Protein 1IOM (pdb70)

Organism: Thermus thermophilus (strain ATCC 27634 / DSM 579 / HB8) (NCBI:txid300852)

Secondary structure (DSSP, 8-state):
--GGGTT---S--SSEEEETTTTEEEETTEEHHHHHHH--HHHHHHHHHHSSPPPHHHHHHHHHHHHHT-SPPHHHHHHHTTS-TTS-HHHHHHHHHHHHHHT-TTTT--SHHHHHHHHHHHHHHHHHHHHHHHHHHTT-------TTS-HHHHHHHHHHSSPPPHHHHHHHHHHHHHHS--SS-HHHHHHHHHHTTT--HHHHHHHHHHHHHSTTSS-HHHHHHHHHHHH-SHHHHHHHHHHHHHTTPPPTTBS-SS-SS--TTHHHHHHHHHHHHHHH---HHHHHHHHHHHHHHHHHTTTT--B-HHHHHHHHHHHTT--GGGHHHHHHHHHHHHHHHHHHHHHHHT-PPP-------S-SS-----GGG-

B-factor: mean 15.41, std 8.82, range [4.98, 47.77]

Solvent-accessible surface area: 17730 Å² total; per-residue (Å²): 132,52,198,82,88,79,81,66,164,70,34,145,48,143,0,28,116,60,24,10,117,105,1,74,1,59,0,50,53,42,51,0,66,76,7,0,107,140,11,34,0,9,37,0,0,8,1,1,10,80,28,104,81,16,155,202,77,38,43,108,112,10,30,33,18,0,8,157,75,5,56,12,45,82,108,0,60,100,28,2,131,211,30,90,81,101,33,82,2,0,19,9,1,91,56,0,0,54,28,16,0,146,67,26,130,78,54,55,64,32,53,103,116,13,1,41,86,20,0,6,29,0,0,0,15,0,1,10,2,3,1,2,3,15,29,38,56,82,74,105,122,34,29,103,29,71,107,110,18,51,3,0,10,1,0,2,42,2,0,47,31,98,97,16,17,103,55,34,17,61,1,0,12,0,0,0,0,1,7,0,0,28,6,77,29,52,0,0,59,44,0,0,36,30,1,10,94,94,39,20,0,6,47,0,0,27,24,0,0,51,26,0,67,28,130,241,30,15,12,55,13,44,28,1,11,117,6,4,114,120,12,30,64,22,148,44,0,75,81,32,0,116,99,39,42,90,98,96,74,76,8,69,14,24,21,49,205,34,1,109,37,92,8,4,16,9,50,21,0,30,49,23,8,93,85,7,2,116,112,88,44,93,33,92,39,6,75,1,1,50,38,0,41,95,15,0,7,125,53,11,72,109,162,25,59,81,24,10,0,23,0,12,0,0,3,2,3,33,43,6,43,6,60,41,76,4,3,9,1,0,33,0,0,0,3,0,0,0,0,1,2,2,0,6,8,8,37,94,64,28,56,159,74,44,197,107,78,103,151,149,128,44,136,142,147,100,95,191,52,82,140,174,67,164

Nearest PDB structures (foldseek):
  1iom-assembly1_A-2  TM=1.003E+00  e=7.301E-56  Thermus thermophilus HB8
  8bp7-assembly1_A  TM=9.496E-01  e=1.415E-30  Synechococcus elongatus PCC 7942 = FACHB-805
  8bp7-assembly1_C  TM=9.394E-01  e=3.622E-29  Synechococcus elongatus PCC 7942 = FACHB-805
  8bp7-assembly1_E  TM=9.182E-01  e=1.063E-27  Synechococcus elongatus PCC 7942 = FACHB-805
  8bp7-assembly1_F  TM=9.374E-01  e=3.819E-27  Synechococcus elongatus PCC 7942 = FACHB-805

InterPro domains:
  IPR002020 Citrate synthase [PF00285] (6-358)
  IPR002020 Citrate synthase [PR00143] (124-137)
  IPR002020 Citrate synthase [PR00143] (173-188)
  IPR002020 Citrate synthase [PR00143] (195-223)
  IPR002020 Citrate synthase [PR00143] (248-268)
  IPR002020 Citrate synthase [PR00143] (308-324)
  IPR002020 Citrate synthase [PR00143] (328-342)
  IPR002020 Citrate synthase [PTHR11739] (3-374)
  IPR011278 2-methylcitrate synthase/citrate synthase type I [TIGR01800] (5-376)
  IPR016142 Citrate synthase-like, large alpha subdomain [G3DSA:1.10.580.10] (20-347)
  IPR016143 Citrate synthase-like, small alpha subdomain [G3DSA:1.10.230.10] (221-322)
  IPR024176 Citrate synthase, bacterial-type [PIRSF001369] (1-376)
  IPR036969 Citrate synthase superfamily [SSF48256] (4-376)

Radius of gyration: 22.02 Å; Cα contacts (8 Å, |Δi|>4): 554; chains: 1; bounding box: 58×55×76 Å

Structure (mmCIF, N/CA/C/O backbone):
data_1IOM
#
_entry.id   1IOM
#
_cell.length_a   84.55
_cell.length_b   84.55
_cell.length_c   153.52
_cell.angle_alpha   90
_cell.angle_beta   90
_cell.angle_gamma   90
#
_symmetry.space_group_name_H-M   'P 43 21 2'
#
loop_
_entity.id
_entity.type
_entity.pdbx_description
1 polymer 'CITRATE SYNTHASE'
2 non-polymer 'SULFATE ION'
3 non-polymer 'CARBONATE ION'
4 non-polymer GLYCEROL
5 water water
#
loop_
_atom_site.group_PDB
_atom_site.id
_atom_site.type_symbol
_atom_site.label_atom_id
_atom_site.label_alt_id
_atom_site.label_comp_id
_atom_site.label_asym_id
_atom_site.label_entity_id
_atom_site.label_seq_id
_atom_site.pdbx_PDB_ins_code
_atom_site.Cartn_x
_atom_site.Cartn_y
_atom_site.Cartn_z
_atom_site.occupancy
_atom_site.B_iso_or_equiv
_atom_site.auth_seq_id
_atom_site.auth_comp_id
_atom_site.auth_asym_id
_atom_site.auth_atom_id
_atom_site.pdbx_PDB_model_num
ATOM 1 N N . VAL A 1 3 ? -42.307 -39.738 -7.786 1.00 21.03 3 VAL A N 1
ATOM 2 C CA . VAL A 1 3 ? -41.437 -38.536 -7.619 1.00 19.81 3 VAL A CA 1
ATOM 3 C C . VAL A 1 3 ? -42.027 -37.551 -6.616 1.00 20.11 3 VAL A C 1
ATOM 4 O O . VAL A 1 3 ? -43.142 -37.055 -6.791 1.00 20.78 3 VAL A O 1
ATOM 8 N N . ALA A 1 4 ? -41.264 -37.272 -5.565 1.00 18.02 4 ALA A N 1
ATOM 9 C CA . ALA A 1 4 ? -41.690 -36.350 -4.523 1.00 16.52 4 ALA A CA 1
ATOM 10 C C . ALA A 1 4 ? -41.207 -34.942 -4.854 1.00 16.33 4 ALA A C 1
ATOM 11 O O . ALA A 1 4 ? -40.176 -34.496 -4.350 1.00 15.06 4 ALA A O 1
ATOM 13 N N . ARG A 1 5 ? -41.958 -34.254 -5.709 1.00 16.41 5 ARG A N 1
ATOM 14 C CA . ARG A 1 5 ? -41.622 -32.896 -6.128 1.00 17.84 5 ARG A CA 1
ATOM 15 C C . ARG A 1 5 ? -41.352 -31.974 -4.945 1.00 17.41 5 ARG A C 1
ATOM 16 O O . ARG A 1 5 ? -42.139 -31.91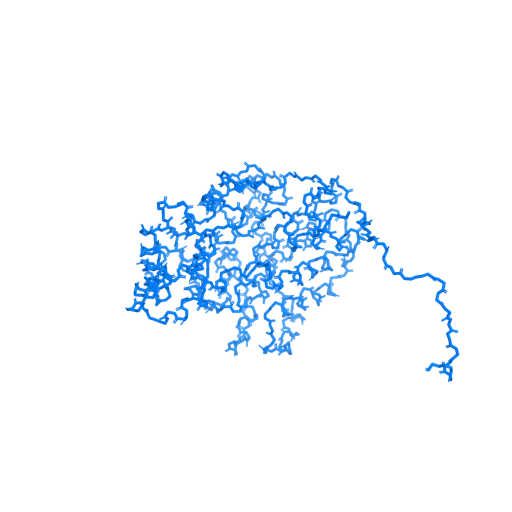8 -3.999 1.00 17.47 5 ARG A O 1
ATOM 24 N N . GLY A 1 6 ? -40.236 -31.252 -5.011 1.00 17.06 6 GLY A N 1
ATOM 25 C CA . GLY A 1 6 ? -39.868 -30.329 -3.951 1.00 16.03 6 GLY A CA 1
ATOM 26 C C . GLY A 1 6 ? -39.672 -31.000 -2.605 1.00 14.96 6 GLY A C 1
ATOM 27 O O . GLY A 1 6 ? -39.606 -30.326 -1.576 1.00 16.35 6 GLY A O 1
ATOM 28 N N . LEU A 1 7 ? -39.563 -32.326 -2.616 1.00 14.15 7 LEU A N 1
ATOM 29 C CA . LEU A 1 7 ? -39.400 -33.104 -1.392 1.00 13.72 7 LEU A CA 1
ATOM 30 C C . LEU A 1 7 ? -40.560 -32.831 -0.440 1.00 14.33 7 LEU A C 1
ATOM 31 O O . LEU A 1 7 ? -40.446 -33.034 0.766 1.00 13.93 7 LEU A O 1
ATOM 36 N N . GLU A 1 8 ? -41.677 -32.374 -0.994 1.00 14.52 8 GLU A N 1
ATOM 37 C CA . GLU A 1 8 ? -42.857 -32.070 -0.195 1.00 15.45 8 GLU A CA 1
ATOM 38 C C . GLU A 1 8 ? -43.365 -33.315 0.525 1.00 15.47 8 GLU A C 1
ATOM 39 O O . GLU A 1 8 ? -43.555 -34.365 -0.090 1.00 16.68 8 GLU A O 1
ATOM 41 N N . GLY A 1 9 ? -43.572 -33.189 1.833 1.00 15.31 9 GLY A N 1
ATOM 42 C CA . GLY A 1 9 ? -44.065 -34.306 2.620 1.00 15.63 9 GLY A CA 1
ATOM 43 C C . GLY A 1 9 ? -43.019 -35.339 2.990 1.00 15.34 9 GLY A C 1
ATOM 44 O O . GLY A 1 9 ? -43.304 -36.279 3.732 1.00 17.00 9 GLY A O 1
ATOM 45 N N . VAL A 1 10 ? -41.804 -35.175 2.479 1.00 14.06 10 VAL A N 1
ATOM 46 C CA . VAL A 1 10 ? -40.736 -36.118 2.775 1.00 13.25 10 VAL A CA 1
ATOM 47 C C . VAL A 1 10 ? -40.055 -35.790 4.099 1.00 13.20 10 VAL A C 1
ATOM 48 O O . VAL A 1 10 ? -39.666 -34.648 4.337 1.00 13.95 10 VAL A O 1
ATOM 52 N N . LEU A 1 11 ? -39.934 -36.793 4.964 1.00 12.45 11 LEU A N 1
ATOM 53 C CA . LEU A 1 11 ? -39.261 -36.629 6.246 1.00 12.65 11 LEU A CA 1
ATOM 54 C C . LEU A 1 11 ? -37.968 -37.417 6.075 1.00 13.40 11 LEU A C 1
ATOM 55 O O . LEU A 1 11 ? -38.003 -38.613 5.787 1.00 15.75 11 LEU A O 1
ATOM 60 N N . PHE A 1 12 ? -36.828 -36.752 6.237 1.00 12.00 12 PHE A N 1
ATOM 61 C CA . PHE A 1 12 ? -35.548 -37.423 6.036 1.00 11.51 12 PHE A CA 1
ATOM 62 C C . PHE A 1 12 ? -34.726 -37.669 7.294 1.00 11.06 12 PHE A C 1
ATOM 63 O O . PHE A 1 12 ? -33.737 -38.402 7.257 1.00 11.70 12 PHE A O 1
ATOM 71 N N . THR A 1 13 ? -35.130 -37.067 8.406 1.00 9.75 13 THR A N 1
ATOM 72 C CA . THR A 1 13 ? -34.394 -37.244 9.648 1.00 10.03 13 THR A CA 1
ATOM 73 C C . THR A 1 13 ? -35.312 -36.960 10.835 1.00 10.57 13 THR A C 1
ATOM 74 O O . THR A 1 13 ? -36.493 -36.659 10.647 1.00 10.63 13 THR A O 1
ATOM 78 N N . GLU A 1 14 ? -34.779 -37.079 12.048 1.00 10.35 14 GLU A N 1
ATOM 79 C CA . GLU A 1 14 ? -35.555 -36.809 13.259 1.00 11.36 14 GLU A CA 1
ATOM 80 C C . GLU A 1 14 ? -34.941 -35.610 13.969 1.00 10.70 14 GLU A C 1
ATOM 81 O O . GLU A 1 14 ? -33.732 -35.395 13.898 1.00 11.52 14 GLU A O 1
ATOM 87 N N . SER A 1 15 ? -35.767 -34.833 14.662 1.00 9.10 15 SER A N 1
ATOM 88 C CA . SER A 1 15 ? -35.268 -33.657 15.364 1.00 9.51 15 SER A CA 1
ATOM 89 C C . SER A 1 15 ? -36.043 -33.368 16.646 1.00 10.39 15 SER A C 1
ATOM 90 O O . SER A 1 15 ? -37.221 -33.714 16.761 1.00 10.77 15 SER A O 1
ATOM 93 N N . ARG A 1 16 ? -35.368 -32.737 17.606 1.00 9.45 16 ARG A N 1
ATOM 94 C CA . ARG A 1 16 ? -35.980 -32.367 18.882 1.00 9.39 16 ARG A CA 1
ATOM 95 C C . ARG A 1 16 ? -35.984 -30.850 19.010 1.00 9.44 16 ARG A C 1
ATOM 96 O O . ARG A 1 16 ? -36.544 -30.300 19.955 1.00 9.51 16 ARG A O 1
ATOM 104 N N . MET A 1 17 ? -35.357 -30.175 18.054 1.00 9.31 17 MET A N 1
ATOM 105 C CA . MET A 1 17 ? -35.224 -28.726 18.113 1.00 9.09 17 MET A CA 1
ATOM 106 C C . MET A 1 17 ? -36.448 -27.846 17.983 1.00 8.90 17 ME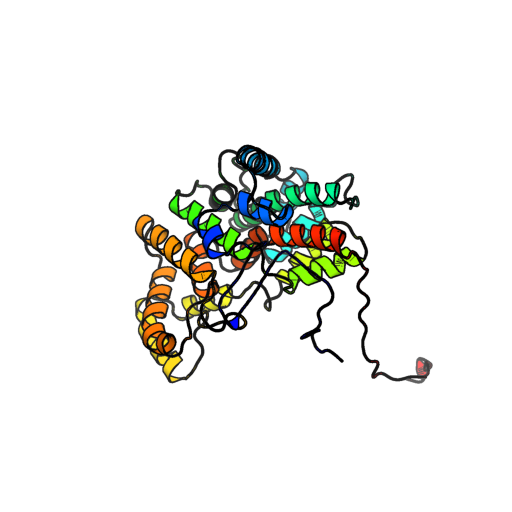T A C 1
ATOM 107 O O . MET A 1 17 ? -36.747 -27.050 18.873 1.00 9.95 17 MET A O 1
ATOM 112 N N . CYS A 1 18 ? -37.158 -27.983 16.875 1.00 8.80 18 CYS A N 1
ATOM 113 C CA . CYS A 1 18 ? -38.281 -27.101 16.629 1.00 8.69 18 CYS A CA 1
ATOM 114 C C . CYS A 1 18 ? -39.605 -27.765 16.304 1.00 9.73 18 CYS A C 1
ATOM 115 O O . CYS A 1 18 ? -39.713 -28.536 15.352 1.00 11.49 18 CYS A O 1
ATOM 118 N N . TYR A 1 19 ? -40.612 -27.455 17.110 1.00 9.64 19 TYR A N 1
ATOM 119 C CA . TYR A 1 19 ? -41.946 -27.987 16.885 1.00 9.83 19 TYR A CA 1
ATOM 120 C C . TYR A 1 19 ? -42.780 -26.860 16.295 1.00 9.56 19 TYR A C 1
ATOM 121 O O . TYR A 1 19 ? -42.889 -25.781 16.885 1.00 9.28 19 TYR A O 1
ATOM 130 N N . ILE A 1 20 ? -43.353 -27.111 15.125 1.00 9.76 20 ILE A N 1
ATOM 131 C CA . ILE A 1 20 ? -44.180 -26.121 14.457 1.00 11.29 20 ILE A CA 1
ATOM 132 C C . ILE A 1 20 ? -45.567 -26.683 14.166 1.00 12.05 20 ILE A C 1
ATOM 133 O O . ILE A 1 20 ? -45.699 -27.725 13.525 1.00 14.12 20 ILE A O 1
ATOM 138 N N . ASP A 1 21 ? -46.595 -25.997 14.658 1.00 12.68 21 ASP A N 1
ATOM 139 C CA . ASP A 1 21 ? -47.979 -26.384 14.394 1.00 13.54 21 ASP A CA 1
ATOM 140 C C . ASP A 1 21 ? -48.603 -25.135 13.784 1.00 13.28 21 ASP A C 1
ATOM 141 O O . ASP A 1 21 ? -49.172 -24.304 14.493 1.00 13.23 21 ASP A O 1
ATOM 146 N N . GLY A 1 22 ? -48.467 -24.996 12.469 1.00 12.78 22 GLY A N 1
ATOM 147 C CA . GLY A 1 22 ? -49.004 -23.834 11.788 1.00 13.99 22 GLY A CA 1
ATOM 148 C C . GLY A 1 22 ? -50.501 -23.664 11.938 1.00 13.90 22 GLY A C 1
ATOM 149 O O . GLY A 1 22 ? -50.990 -22.545 12.087 1.00 14.10 22 GLY A O 1
ATOM 150 N N . GLN A 1 23 ? -51.230 -24.773 11.900 1.00 15.77 23 GLN A N 1
ATOM 151 C CA . GLN A 1 23 ? -52.683 -24.732 12.024 1.00 17.10 23 GLN A CA 1
ATOM 152 C C . GLN A 1 23 ? -53.131 -24.139 13.355 1.00 17.43 23 GLN A C 1
ATOM 153 O O . GLN A 1 23 ? -54.106 -23.391 13.408 1.00 18.90 23 GLN A O 1
ATOM 159 N N . GLN A 1 24 ? -52.417 -24.470 14.428 1.00 16.24 24 GLN A N 1
ATOM 160 C CA . GLN A 1 24 ? -52.777 -23.980 15.754 1.00 15.85 24 GLN A CA 1
ATOM 161 C C . GLN A 1 24 ? -51.939 -22.812 16.270 1.00 15.33 24 GLN A C 1
ATOM 162 O O . GLN A 1 24 ? -52.153 -22.334 17.383 1.00 16.66 24 GLN A O 1
ATOM 168 N N . GLY A 1 25 ? -50.987 -22.353 15.464 1.00 13.81 25 GLY A N 1
ATOM 169 C CA . GLY A 1 25 ? -50.159 -21.230 15.871 1.00 13.70 25 GLY A CA 1
ATOM 170 C C . GLY A 1 25 ? -49.179 -21.507 16.995 1.00 11.83 25 GLY A C 1
ATOM 171 O O . GLY A 1 25 ? -49.021 -20.690 17.905 1.00 12.15 25 GLY A O 1
ATOM 172 N N . LYS A 1 26 ? -48.516 -22.657 16.936 1.00 11.73 26 LYS A N 1
ATOM 173 C CA . LYS A 1 26 ? -47.543 -23.016 17.958 1.00 12.01 26 LYS A CA 1
ATOM 174 C C . LYS A 1 26 ? -46.142 -23.146 17.371 1.00 10.31 26 LYS A C 1
ATOM 175 O O . LYS A 1 26 ? -45.955 -23.701 16.285 1.00 11.35 26 LYS A O 1
ATOM 181 N N . LEU A 1 27 ? -45.166 -22.618 18.101 1.00 10.26 27 LEU A N 1
ATOM 182 C CA . LEU A 1 27 ? -43.760 -22.680 17.711 1.00 9.41 27 LEU A CA 1
ATOM 183 C C . LEU A 1 27 ? -42.949 -22.839 18.991 1.00 9.05 27 LEU A C 1
ATOM 184 O O . LEU A 1 27 ? -42.989 -21.972 19.866 1.00 10.37 27 LEU A O 1
ATOM 189 N N A TYR A 1 28 ? -42.228 -23.951 19.108 0.60 8.36 28 TYR A N 1
ATOM 190 N N B TYR A 1 28 ? -42.223 -23.949 19.096 0.40 8.45 28 TYR A N 1
ATOM 191 C CA A TYR A 1 28 ? -41.407 -24.193 20.291 0.60 7.79 28 TYR A CA 1
ATOM 192 C CA B TYR A 1 28 ? -41.411 -24.237 20.274 0.40 7.86 28 TYR A CA 1
ATOM 193 C C A TYR A 1 28 ? -39.940 -24.360 19.919 0.60 7.57 28 TYR A C 1
ATOM 194 C C B TYR A 1 28 ? -39.932 -24.392 19.923 0.40 7.70 28 TYR A C 1
ATOM 195 O O A TYR A 1 28 ? -39.616 -24.817 18.822 0.60 8.38 28 TYR A O 1
ATOM 196 O O B TYR A 1 28 ? -39.592 -24.867 18.840 0.40 8.18 28 TYR A O 1
ATOM 213 N N . TYR A 1 29 ? -39.065 -23.997 20.852 1.00 7.96 29 TYR A N 1
ATOM 214 C CA . TYR A 1 29 ? -37.618 -24.153 20.686 1.00 7.71 29 TYR A CA 1
ATOM 215 C C . TYR A 1 29 ? -37.340 -25.128 21.831 1.00 8.43 29 TYR A C 1
ATOM 216 O O . TYR A 1 29 ? -37.475 -24.766 23.001 1.00 8.01 29 TYR A O 1
ATOM 225 N N . TYR A 1 30 ? -36.965 -26.357 21.494 1.00 7.73 30 TYR A N 1
ATOM 226 C CA . TYR A 1 30 ? -36.720 -27.402 22.486 1.00 8.68 30 TYR A CA 1
ATOM 227 C C . TYR A 1 30 ? -37.859 -27.511 23.502 1.00 9.30 30 TYR A C 1
ATOM 228 O O . TYR A 1 30 ? -37.643 -27.641 24.710 1.00 9.09 30 TYR A O 1
ATOM 237 N N . GLY A 1 31 ? -39.081 -27.459 22.979 1.00 8.34 31 GLY A N 1
ATOM 238 C CA . GLY A 1 31 ? -40.267 -27.594 23.808 1.00 8.61 31 GLY A CA 1
ATOM 239 C C . GLY A 1 31 ? -40.818 -26.345 24.467 1.00 8.64 31 GLY A C 1
ATOM 240 O O . GLY A 1 31 ? -41.936 -26.368 24.985 1.00 9.60 31 GLY A O 1
ATOM 241 N N . ILE A 1 32 ? -40.057 -25.257 24.448 1.00 7.93 32 ILE A N 1
ATOM 242 C CA . ILE A 1 32 ? -40.500 -24.016 25.079 1.00 8.07 32 ILE A CA 1
ATOM 243 C C . ILE A 1 32 ? -41.172 -23.079 24.076 1.00 8.43 32 ILE A C 1
ATOM 244 O O . ILE A 1 32 ? -40.629 -22.811 23.006 1.00 8.46 32 ILE A O 1
ATOM 249 N N . PRO A 1 33 ? -42.371 -22.570 24.408 1.00 8.90 33 PRO A N 1
ATOM 250 C CA . PRO A 1 33 ? -43.084 -21.664 23.499 1.00 9.07 33 PRO A CA 1
ATOM 251 C C . PRO A 1 33 ? -42.284 -20.416 23.149 1.00 8.13 33 PRO A C 1
ATOM 252 O O . PRO A 1 33 ? -41.701 -19.772 24.019 1.00 7.88 33 PRO A O 1
ATOM 256 N N . ILE A 1 34 ? -42.281 -20.069 21.868 1.00 8.97 34 ILE A N 1
ATOM 257 C CA . ILE A 1 34 ? -41.541 -18.904 21.412 1.00 8.89 34 ILE A CA 1
ATOM 258 C C . ILE A 1 34 ? -41.988 -17.603 22.085 1.00 8.70 34 ILE A C 1
ATOM 259 O O . ILE A 1 34 ? -41.171 -16.719 22.325 1.00 8.23 34 ILE A O 1
ATOM 264 N N . GLN A 1 35 ? -43.274 -17.487 22.412 1.00 9.15 35 GLN A N 1
ATOM 265 C CA . GLN A 1 35 ? -43.760 -16.262 23.046 1.00 9.15 35 GLN A CA 1
ATOM 266 C C . GLN A 1 35 ? -43.078 -16.028 24.386 1.00 8.92 35 GLN A C 1
ATOM 267 O O . GLN A 1 35 ? -42.773 -14.891 24.748 1.00 10.46 35 GLN A O 1
ATOM 273 N N . GLU A 1 36 ? -42.837 -17.113 25.117 1.00 9.95 36 GLU A N 1
ATOM 274 C CA . GLU A 1 36 ? -42.181 -17.036 26.418 1.00 10.07 36 GLU A CA 1
ATOM 275 C C . GLU A 1 36 ? -40.737 -16.583 26.264 1.00 9.79 36 GLU A C 1
ATOM 276 O O . GLU A 1 36 ? -40.265 -15.716 26.996 1.00 9.42 36 GLU A O 1
ATOM 282 N N . LEU A 1 37 ? -40.040 -17.177 25.301 1.00 9.52 37 LEU A N 1
ATOM 283 C CA . LEU A 1 37 ? -38.647 -16.827 25.052 1.00 8.64 37 LEU A CA 1
ATOM 284 C C . LEU A 1 37 ? -38.492 -15.387 24.569 1.00 8.91 37 LEU A C 1
ATOM 285 O O . LEU A 1 37 ? -37.638 -14.651 25.061 1.00 9.19 37 LEU A O 1
ATOM 290 N N . ALA A 1 38 ? -39.318 -14.982 23.610 1.00 8.99 38 ALA A N 1
ATOM 291 C CA . ALA A 1 38 ? -39.229 -13.630 23.076 1.00 9.56 38 ALA A CA 1
ATOM 292 C C . ALA A 1 38 ? -39.456 -12.587 24.162 1.00 9.88 38 ALA A C 1
ATOM 293 O O . ALA A 1 38 ? -38.794 -11.551 24.180 1.00 10.46 38 ALA A O 1
ATOM 295 N N . GLU A 1 39 ? -40.374 -12.869 25.079 1.00 10.54 39 GLU A N 1
ATOM 296 C CA . GLU A 1 39 ? -40.691 -11.925 26.140 1.00 12.79 39 GLU A CA 1
ATOM 297 C C . GLU A 1 39 ? -39.721 -11.948 27.321 1.00 12.36 39 GLU A C 1
ATOM 298 O O . GLU A 1 39 ? -39.310 -10.889 27.808 1.00 13.10 39 GLU A O 1
ATOM 304 N N . LYS A 1 40 ? -39.345 -13.145 27.768 1.00 11.56 40 LYS A N 1
ATOM 305 C CA . LYS A 1 40 ? -38.495 -13.287 28.950 1.00 11.90 40 LYS A CA 1
ATOM 306 C C . LYS A 1 40 ? -37.022 -13.641 28.768 1.00 11.18 40 LYS A C 1
ATOM 307 O O . LYS A 1 40 ? -36.226 -13.450 29.692 1.00 12.24 40 LYS A O 1
ATOM 313 N N . SER A 1 41 ? -36.654 -14.156 27.600 1.00 9.52 41 SER A N 1
ATOM 314 C CA . SER A 1 41 ? -35.272 -14.571 27.370 1.00 9.93 41 SER A CA 1
ATOM 315 C C . SER A 1 41 ? -34.404 -13.479 26.754 1.00 9.35 41 SER A C 1
ATOM 316 O O . SER A 1 41 ? -34.767 -12.301 26.746 1.00 10.29 41 SER A O 1
ATOM 319 N N . SER A 1 42 ? -33.239 -13.890 26.265 1.00 9.46 42 SER A N 1
ATOM 320 C CA . SER A 1 42 ? -32.285 -13.002 25.611 1.00 9.04 42 SER A CA 1
ATOM 321 C C . SER A 1 42 ? -31.719 -13.808 24.450 1.00 7.80 42 SER A C 1
ATOM 322 O O . SER A 1 42 ? -31.819 -15.035 24.444 1.00 8.73 42 SER A O 1
ATOM 325 N N . PHE A 1 43 ? -31.125 -13.143 23.465 1.00 8.15 43 PHE A N 1
ATOM 326 C CA . PHE A 1 43 ? -30.571 -13.897 22.353 1.00 7.55 43 PHE A CA 1
ATOM 327 C C . PHE A 1 43 ? -29.509 -14.866 22.864 1.00 7.93 43 PHE A C 1
ATOM 328 O O . PHE A 1 43 ? -29.403 -15.987 22.372 1.00 7.77 43 PHE A O 1
ATOM 336 N N . GLU A 1 44 ? -28.735 -14.444 23.861 1.00 7.88 44 GLU A N 1
ATOM 337 C CA . GLU A 1 44 ? -27.704 -15.315 24.420 1.00 8.23 44 GLU A CA 1
ATOM 338 C C . GLU A 1 44 ? -28.307 -16.564 25.062 1.00 7.96 44 GLU A C 1
ATOM 339 O O . GLU A 1 44 ? -27.851 -17.679 24.811 1.00 8.11 44 GLU A O 1
ATOM 345 N N . GLU A 1 45 ? -29.334 -16.377 25.887 1.00 8.20 45 GLU A N 1
ATOM 346 C CA . GLU A 1 45 ? -29.972 -17.506 26.557 1.00 8.70 45 GLU A CA 1
ATOM 347 C C . GLU A 1 45 ? -30.684 -18.436 25.577 1.00 7.62 45 GLU A C 1
ATOM 348 O O . GLU A 1 45 ? -30.623 -19.660 25.713 1.00 8.35 45 GLU A O 1
ATOM 354 N N . THR A 1 46 ? -31.372 -17.854 24.599 1.00 8.04 46 THR A N 1
ATOM 355 C CA . THR A 1 46 ? -32.073 -18.646 23.599 1.00 7.91 46 THR A CA 1
ATOM 356 C C . THR A 1 46 ? -31.057 -19.394 22.737 1.00 7.56 46 THR A C 1
ATOM 357 O O . THR A 1 46 ? -31.303 -20.524 22.316 1.00 7.86 46 THR A O 1
ATOM 361 N N . THR A 1 47 ? -29.909 -18.770 22.486 1.00 8.03 47 THR A N 1
ATOM 362 C CA . THR A 1 47 ? -28.869 -19.432 21.710 1.00 7.97 47 THR A CA 1
ATOM 363 C C . THR A 1 47 ? -28.346 -20.625 22.518 1.00 7.64 47 THR A C 1
ATOM 364 O O . THR A 1 47 ? -28.141 -21.711 21.975 1.00 7.71 47 THR A O 1
ATOM 368 N N . PHE A 1 48 ? -28.149 -20.434 23.822 1.00 7.49 48 PHE A N 1
ATOM 369 C CA . PHE A 1 48 ? -27.686 -21.531 24.666 1.00 8.13 48 PHE A CA 1
ATOM 370 C C . PHE A 1 48 ? -28.683 -22.686 24.542 1.00 7.85 48 PHE A C 1
ATOM 371 O O . PHE A 1 48 ? -28.298 -23.841 24.369 1.00 7.52 48 PHE A O 1
ATOM 379 N N . LEU A 1 49 ? -29.970 -22.361 24.620 1.00 7.40 49 LEU A N 1
ATOM 380 C CA . LEU A 1 49 ? -31.029 -23.360 24.507 1.00 8.40 49 LEU A CA 1
ATOM 381 C C . LEU A 1 49 ? -30.954 -24.126 23.186 1.00 8.48 49 LEU A C 1
ATOM 382 O O . LEU A 1 49 ? -31.071 -25.352 23.161 1.00 8.63 49 LEU A O 1
ATOM 387 N N . LEU A 1 50 ? -30.760 -23.399 22.090 1.00 7.28 50 LEU A N 1
ATOM 388 C CA . LEU A 1 50 ? -30.689 -24.017 20.772 1.00 7.56 50 LEU A CA 1
ATOM 389 C C . LEU A 1 50 ? -29.459 -24.896 20.557 1.00 7.82 50 LEU A C 1
ATOM 390 O O . LEU A 1 50 ? -29.489 -25.805 19.728 1.00 8.11 50 LEU A O 1
ATOM 395 N N . LEU A 1 51 ? -28.387 -24.633 21.301 1.00 7.38 51 LEU A N 1
ATOM 396 C CA . LEU A 1 51 ? -27.161 -25.418 21.159 1.00 8.26 51 LEU A CA 1
ATOM 397 C C . LEU A 1 51 ? -27.040 -26.549 22.178 1.00 8.91 51 LEU A C 1
ATOM 398 O O . LEU A 1 51 ? -26.475 -27.600 21.878 1.00 10.29 51 LEU A O 1
ATOM 403 N N . HIS A 1 52 ? -27.580 -26.336 23.375 1.00 8.91 52 HIS A N 1
ATOM 404 C CA . HIS A 1 52 ? -27.492 -27.324 24.449 1.00 10.04 52 HIS A CA 1
ATOM 405 C C . HIS A 1 52 ? -28.750 -28.144 24.708 1.00 9.80 52 HIS A C 1
ATOM 406 O O . HIS A 1 52 ? -28.700 -29.153 25.413 1.00 11.76 52 HIS A O 1
ATOM 413 N N . GLY A 1 53 ? -29.879 -27.704 24.166 1.00 9.42 53 GLY A N 1
ATOM 414 C CA . GLY A 1 53 ? -31.117 -28.441 24.354 1.00 10.33 53 GLY A CA 1
ATOM 415 C C . GLY A 1 53 ? -31.858 -28.159 25.650 1.00 11.33 53 GLY A C 1
ATOM 416 O O . GLY A 1 53 ? -32.879 -28.790 25.928 1.00 12.78 53 GLY A O 1
ATOM 417 N N . ARG A 1 54 ? -31.350 -27.220 26.441 1.00 10.11 54 ARG A N 1
ATOM 418 C CA . ARG A 1 54 ? -31.978 -26.859 27.710 1.00 9.48 54 ARG A CA 1
ATOM 419 C C . ARG A 1 54 ? -31.595 -25.438 28.101 1.00 9.55 54 ARG A C 1
ATOM 420 O O . ARG A 1 54 ? -30.628 -24.880 27.580 1.00 9.88 54 ARG A O 1
ATOM 428 N N . LEU A 1 55 ? -32.358 -24.853 29.018 1.00 9.40 55 LEU A N 1
ATOM 429 C CA . LEU A 1 55 ? -32.063 -23.510 29.489 1.00 9.96 55 LEU A CA 1
ATOM 430 C C . LEU A 1 55 ? -30.831 -23.593 30.384 1.00 9.79 55 LEU A C 1
ATOM 431 O O . LEU A 1 55 ? -30.620 -24.589 31.079 1.00 11.38 55 LEU A O 1
ATOM 436 N N . PRO A 1 56 ? -29.999 -22.545 30.376 1.00 9.98 56 PRO A N 1
ATOM 437 C CA . PRO A 1 56 ? -28.782 -22.503 31.187 1.00 10.78 56 PRO A CA 1
ATOM 438 C C . PRO A 1 56 ? -29.036 -22.065 32.621 1.00 12.30 56 PRO A C 1
ATOM 439 O O . PRO A 1 56 ? -29.988 -21.337 32.896 1.00 12.54 56 PRO A O 1
ATOM 443 N N . ARG A 1 57 ? -28.187 -22.520 33.536 1.00 13.01 57 ARG A N 1
ATOM 444 C CA . ARG A 1 57 ? -28.303 -22.100 34.922 1.00 14.74 57 ARG A CA 1
ATOM 445 C C . ARG A 1 57 ? -27.673 -20.709 34.947 1.00 15.42 57 ARG A C 1
ATOM 446 O O . ARG A 1 57 ? -26.990 -20.321 33.998 1.00 15.02 57 ARG A O 1
ATOM 454 N N . ARG A 1 58 ? -27.895 -19.957 36.017 1.00 16.17 58 ARG A N 1
ATOM 455 C CA . ARG A 1 58 ? -27.355 -18.604 36.122 1.00 16.83 58 ARG A CA 1
ATOM 456 C C . ARG A 1 58 ? -25.871 -18.492 35.768 1.00 16.95 58 ARG A C 1
ATOM 457 O O . ARG A 1 58 ? -25.488 -17.689 34.913 1.00 15.57 58 ARG A O 1
ATOM 465 N N . GLN A 1 59 ? -25.036 -19.296 36.418 1.00 16.66 59 GLN A N 1
ATOM 466 C CA . GLN A 1 59 ? -23.601 -19.253 36.160 1.00 17.38 59 GLN A CA 1
ATOM 467 C C . GLN A 1 59 ? -23.277 -19.611 34.709 1.00 16.40 59 GLN A C 1
ATOM 468 O O . GLN A 1 59 ? -22.424 -18.979 34.083 1.00 17.26 59 GLN A O 1
ATOM 471 N N . GLU A 1 60 ? -23.957 -20.622 34.177 1.00 15.05 60 GLU A N 1
ATOM 472 C CA . GLU A 1 60 ? -23.733 -21.037 32.796 1.00 13.95 60 GLU A CA 1
ATOM 473 C C . GLU A 1 60 ? -24.048 -19.902 31.830 1.00 13.75 60 GLU A C 1
ATOM 474 O O . GLU A 1 60 ? -23.305 -19.664 30.877 1.00 13.49 60 GLU A O 1
ATOM 480 N N . LEU A 1 61 ? -25.158 -19.211 32.072 1.00 11.96 61 LEU A N 1
ATOM 481 C CA . LEU A 1 61 ? -25.564 -18.110 31.207 1.00 11.44 61 LEU A CA 1
ATOM 482 C C . LEU A 1 61 ? -24.566 -16.961 31.252 1.00 11.79 61 LEU A C 1
ATOM 483 O O . LEU A 1 61 ? -24.220 -16.397 30.217 1.00 11.18 61 LEU A O 1
ATOM 488 N N . GLU A 1 62 ? -24.104 -16.612 32.449 1.00 12.36 62 GLU A N 1
ATOM 489 C CA . GLU A 1 62 ? -23.138 -15.528 32.585 1.00 13.75 62 GLU A CA 1
ATOM 490 C C . GLU A 1 62 ? -21.871 -15.841 31.793 1.00 12.45 62 GLU A C 1
ATOM 491 O O . GLU A 1 62 ? -21.370 -14.998 31.050 1.00 13.02 62 GLU A O 1
ATOM 497 N N . GLU A 1 63 ? -21.361 -17.058 31.951 1.00 12.90 63 GLU A N 1
ATOM 498 C CA . GLU A 1 63 ? -20.151 -17.468 31.249 1.00 12.79 63 GLU A CA 1
ATOM 499 C C . GLU A 1 63 ? -20.368 -17.579 29.743 1.00 13.18 63 GLU A C 1
ATOM 500 O O . GLU A 1 63 ? -19.496 -17.209 28.957 1.00 12.57 63 GLU A O 1
ATOM 506 N N . PHE A 1 64 ? -21.535 -18.078 29.349 1.00 11.33 64 PHE A N 1
ATOM 507 C CA . PHE A 1 64 ? -21.865 -18.230 27.935 1.00 9.90 64 PHE A CA 1
ATOM 508 C C . PHE A 1 64 ? -21.945 -16.866 27.254 1.00 10.54 64 PHE A C 1
ATOM 509 O O . PHE A 1 64 ? -21.402 -16.673 26.164 1.00 9.90 64 PHE A O 1
ATOM 517 N N . SER A 1 65 ? -22.633 -15.923 27.890 1.00 10.89 65 SER A N 1
ATOM 518 C CA . SER A 1 65 ? -22.767 -14.585 27.328 1.00 10.85 65 SER A CA 1
ATOM 519 C C . SER A 1 65 ? -21.408 -13.908 27.220 1.00 10.84 65 SER A C 1
ATOM 520 O O . SER A 1 65 ? -21.140 -13.186 26.259 1.00 10.91 65 SER A O 1
ATOM 523 N N . ALA A 1 66 ? -20.549 -14.147 28.207 1.00 11.04 66 ALA A N 1
ATOM 524 C CA . ALA A 1 66 ? -19.217 -13.558 28.204 1.00 11.30 66 ALA A CA 1
ATOM 525 C C . ALA A 1 66 ? -18.361 -14.193 27.112 1.00 10.74 66 ALA A C 1
ATOM 526 O O . ALA A 1 66 ? -17.561 -13.512 26.463 1.00 11.44 66 ALA A O 1
ATOM 528 N N . ALA A 1 67 ? -18.533 -15.497 26.909 1.00 10.71 67 ALA A N 1
ATOM 529 C CA . ALA A 1 67 ? -17.779 -16.218 25.890 1.00 10.33 67 ALA A CA 1
ATOM 530 C C . ALA A 1 67 ? -18.111 -15.656 24.509 1.00 10.90 67 ALA A C 1
ATOM 531 O O . ALA A 1 67 ? -17.223 -15.455 23.676 1.00 10.86 67 ALA A O 1
ATOM 533 N N . LEU A 1 68 ? -19.392 -15.403 24.263 1.00 10.14 68 LEU A N 1
ATOM 534 C CA . LEU A 1 68 ? -19.802 -14.836 22.985 1.00 9.15 68 LEU A CA 1
ATOM 535 C C . LEU A 1 68 ? -19.259 -13.417 22.845 1.00 8.94 68 LEU A C 1
ATOM 536 O O . LEU A 1 68 ? -18.735 -13.045 21.797 1.00 8.94 68 LEU A O 1
ATOM 541 N N . ALA A 1 69 ? -19.372 -12.629 23.910 1.00 9.20 69 ALA A N 1
ATOM 542 C CA . ALA A 1 69 ? -18.902 -11.250 23.884 1.00 8.42 69 ALA A CA 1
ATOM 543 C C . ALA A 1 69 ? -17.428 -11.131 23.503 1.00 8.84 69 ALA A C 1
ATOM 544 O O . ALA A 1 69 ? -17.052 -10.257 22.723 1.00 9.46 69 ALA A O 1
ATOM 546 N N . ARG A 1 70 ? -16.603 -12.015 24.053 1.00 10.12 70 ARG A N 1
ATOM 547 C CA . ARG A 1 70 ? -15.168 -12.004 23.779 1.00 11.31 70 ARG A CA 1
ATOM 548 C C . ARG A 1 70 ? -14.853 -12.360 22.332 1.00 12.25 70 ARG A C 1
ATOM 549 O O . ARG A 1 70 ? -13.791 -12.010 21.815 1.00 13.90 70 ARG A O 1
ATOM 557 N N . ARG A 1 71 ? -15.784 -13.049 21.682 1.00 10.31 71 ARG A N 1
ATOM 558 C CA . ARG A 1 71 ? -15.602 -13.483 20.302 1.00 9.14 71 ARG A CA 1
ATOM 559 C C . ARG A 1 71 ? -16.219 -12.573 19.244 1.00 8.60 71 ARG A C 1
ATOM 560 O O . ARG A 1 71 ? -16.134 -12.864 18.055 1.00 8.88 71 ARG A O 1
ATOM 568 N N . ARG A 1 72 ? -16.822 -11.469 19.661 1.00 8.99 72 ARG A N 1
ATOM 569 C CA . ARG A 1 72 ? -17.457 -10.561 18.708 1.00 8.23 72 ARG A CA 1
ATOM 570 C C . ARG A 1 72 ? -16.506 -9.912 17.713 1.00 8.89 72 ARG A C 1
ATOM 571 O O . ARG A 1 72 ? -16.823 -9.789 16.533 1.00 9.65 72 ARG A O 1
ATOM 579 N N . ALA A 1 73 ? -15.339 -9.497 18.192 1.00 9.48 73 ALA A N 1
ATOM 580 C CA . ALA A 1 73 ? -14.366 -8.827 17.338 1.00 9.29 73 ALA A CA 1
ATOM 581 C C . ALA A 1 73 ? -13.833 -9.694 16.208 1.00 9.02 73 ALA A C 1
ATOM 582 O O . ALA A 1 73 ? -13.497 -10.861 16.404 1.00 10.01 73 ALA A O 1
ATOM 584 N N . LEU A 1 74 ? -13.756 -9.100 15.021 1.00 8.49 74 LEU A N 1
ATOM 585 C CA . LEU A 1 74 ? -13.254 -9.787 13.840 1.00 8.75 74 LEU A CA 1
ATOM 586 C C . LEU A 1 74 ? -11.747 -9.610 13.746 1.00 8.93 74 LEU A C 1
ATOM 587 O O . LEU A 1 74 ? -11.198 -8.618 14.228 1.00 10.11 74 LEU A O 1
ATOM 592 N N . PRO A 1 75 ? -11.052 -10.577 13.132 1.00 8.78 75 PRO A N 1
ATOM 593 C CA . PRO A 1 75 ? -9.598 -10.440 13.012 1.00 8.95 75 PRO A CA 1
ATOM 594 C C . PRO A 1 75 ? -9.243 -9.270 12.100 1.00 8.31 75 PRO A C 1
ATOM 595 O O . PRO A 1 75 ? -9.965 -8.969 11.149 1.00 8.27 75 PRO A O 1
ATOM 599 N N . ALA A 1 76 ? -8.136 -8.603 12.402 1.00 9.05 76 ALA A N 1
ATOM 600 C CA . ALA A 1 76 ? -7.700 -7.465 11.608 1.00 8.69 76 ALA A CA 1
ATOM 601 C C . ALA A 1 76 ? -7.560 -7.839 10.135 1.00 8.02 76 ALA A C 1
ATOM 602 O O . ALA A 1 76 ? -7.844 -7.032 9.256 1.00 8.65 76 ALA A O 1
ATOM 604 N N . HIS A 1 77 ? -7.123 -9.064 9.866 1.00 7.95 77 HIS A N 1
ATOM 605 C CA . HIS A 1 77 ? -6.959 -9.502 8.486 1.00 8.05 77 HIS A CA 1
ATOM 606 C C . HIS A 1 77 ? -8.266 -9.358 7.713 1.00 8.27 77 HIS A C 1
ATOM 607 O O . HIS A 1 77 ? -8.284 -8.863 6.588 1.00 8.11 77 HIS A O 1
ATOM 614 N N . LEU A 1 78 ? -9.362 -9.797 8.323 1.00 8.06 78 LEU A N 1
ATOM 615 C CA . LEU A 1 78 ? -10.665 -9.733 7.671 1.00 7.93 78 LEU A CA 1
ATOM 616 C C . LEU A 1 78 ? -11.178 -8.299 7.550 1.00 7.52 78 LEU A C 1
ATOM 617 O O . LEU A 1 78 ? -11.726 -7.915 6.517 1.00 8.01 78 LEU A O 1
ATOM 622 N N . LEU A 1 79 ? -10.999 -7.502 8.599 1.00 7.52 79 LEU A N 1
ATOM 623 C CA . LEU A 1 79 ? -11.440 -6.113 8.550 1.00 7.72 79 LEU A CA 1
ATOM 624 C C . LEU A 1 79 ? -10.701 -5.384 7.430 1.00 8.15 79 LEU A C 1
ATOM 625 O O . LEU A 1 79 ? -11.265 -4.507 6.773 1.00 8.54 79 LEU A O 1
ATOM 630 N N . GLU A 1 80 ? -9.440 -5.748 7.209 1.00 8.79 80 GLU A N 1
ATOM 631 C CA . GLU A 1 80 ? -8.654 -5.129 6.147 1.00 9.33 80 GLU A CA 1
ATOM 632 C C . GLU A 1 80 ? -9.248 -5.529 4.798 1.00 8.62 80 GLU A C 1
ATOM 633 O O . GLU A 1 80 ? -9.423 -4.690 3.917 1.00 9.09 80 GLU A O 1
ATOM 639 N N . SER A 1 81 ? -9.574 -6.810 4.641 1.00 7.61 81 SER A N 1
ATOM 640 C CA . SER A 1 81 ? -10.163 -7.288 3.392 1.00 7.91 81 SER A CA 1
ATOM 641 C C . SER A 1 81 ? -11.483 -6.581 3.086 1.00 7.76 81 SER A C 1
ATOM 642 O O . SER A 1 81 ? -11.781 -6.288 1.930 1.00 8.08 81 SER A O 1
ATOM 645 N N . PHE A 1 82 ? -12.271 -6.308 4.125 1.00 8.01 82 PHE A N 1
ATOM 646 C CA . PHE A 1 82 ? -13.557 -5.636 3.952 1.00 8.69 82 PHE A CA 1
ATOM 647 C C . PHE A 1 82 ? -13.421 -4.302 3.228 1.00 8.67 82 PHE A C 1
ATOM 648 O O . PHE A 1 82 ? -14.355 -3.856 2.561 1.00 9.64 82 PHE A O 1
ATOM 656 N N . LYS A 1 83 ? -12.267 -3.656 3.371 1.00 9.28 83 LYS A N 1
ATOM 657 C CA . LYS A 1 83 ? -12.055 -2.364 2.733 1.00 9.55 83 LYS A CA 1
ATOM 658 C C . LYS A 1 83 ? -12.193 -2.417 1.217 1.00 9.84 83 LYS A C 1
ATOM 659 O O . LYS A 1 83 ? -12.573 -1.425 0.594 1.00 11.16 83 LYS A O 1
ATOM 665 N N . ARG A 1 84 ? -11.890 -3.568 0.622 1.00 8.65 84 ARG A N 1
ATOM 666 C CA . ARG A 1 84 ? -12.001 -3.707 -0.826 1.00 8.06 84 ARG A CA 1
ATOM 667 C C . ARG A 1 84 ? -13.231 -4.483 -1.298 1.00 8.11 84 ARG A C 1
ATOM 668 O O . ARG A 1 84 ? -13.515 -4.517 -2.495 1.00 9.06 84 ARG A O 1
ATOM 676 N N . TYR A 1 85 ? -13.959 -5.111 -0.376 1.00 8.64 85 TYR A N 1
ATOM 677 C CA . TYR A 1 85 ? -15.184 -5.819 -0.757 1.00 8.46 85 TYR A CA 1
ATOM 678 C C . TYR A 1 85 ? -16.049 -4.760 -1.442 1.00 9.64 85 TYR A C 1
ATOM 679 O O . TYR A 1 85 ? -16.249 -3.674 -0.899 1.00 9.66 85 TYR A O 1
ATOM 688 N N . PRO A 1 86 ? -16.571 -5.054 -2.641 1.00 9.11 86 PRO A N 1
ATOM 689 C CA . PRO A 1 86 ? -17.408 -4.070 -3.338 1.00 10.36 86 PRO A CA 1
ATOM 690 C C . PRO A 1 86 ? -18.541 -3.534 -2.469 1.00 10.38 86 PRO A C 1
ATOM 691 O O . PRO A 1 86 ? -19.427 -4.280 -2.054 1.00 10.16 86 PRO A O 1
ATOM 695 N N . VAL A 1 87 ? -18.505 -2.233 -2.197 1.00 10.73 87 VAL A N 1
ATOM 696 C CA . VAL A 1 87 ? -19.521 -1.602 -1.363 1.00 10.75 87 VAL A CA 1
ATOM 697 C C . VAL A 1 87 ? -20.892 -1.626 -2.034 1.00 10.87 87 VAL A C 1
ATOM 698 O O . VAL A 1 87 ? -21.924 -1.514 -1.373 1.00 12.69 87 VAL A O 1
ATOM 702 N N . SER A 1 88 ? -20.894 -1.787 -3.352 1.00 10.81 88 SER A N 1
ATOM 703 C CA . SER A 1 88 ? -22.126 -1.824 -4.135 1.00 11.38 88 SER A CA 1
ATOM 704 C C . SER A 1 88 ? -22.776 -3.204 -4.141 1.00 10.29 88 SER A C 1
ATOM 705 O O . SER A 1 88 ? -23.910 -3.363 -4.594 1.00 12.06 88 SER A O 1
ATOM 708 N N . ALA A 1 89 ? -22.057 -4.201 -3.642 1.00 9.07 89 ALA A N 1
ATOM 709 C CA . ALA A 1 89 ? -22.567 -5.562 -3.633 1.00 10.45 89 ALA A CA 1
ATOM 710 C C . ALA A 1 89 ? -23.688 -5.818 -2.634 1.00 8.83 89 ALA A C 1
ATOM 711 O O . ALA A 1 89 ? -23.837 -5.121 -1.631 1.00 8.82 89 ALA A O 1
ATOM 713 N N . HIS A 1 90 ? -24.477 -6.838 -2.946 1.00 8.46 90 HIS A N 1
ATOM 714 C CA . HIS A 1 90 ? -25.591 -7.284 -2.123 1.00 8.48 90 HIS A CA 1
ATOM 715 C C . HIS A 1 90 ? -25.020 -7.621 -0.740 1.00 7.74 90 HIS A C 1
ATOM 716 O O . HIS A 1 90 ? -24.020 -8.326 -0.636 1.00 7.16 90 HIS A O 1
ATOM 723 N N . PRO A 1 91 ? -25.641 -7.117 0.339 1.00 7.55 91 PRO A N 1
ATOM 724 C CA . PRO A 1 91 ? -25.133 -7.410 1.684 1.00 7.29 91 PRO A CA 1
ATOM 725 C C . PRO A 1 91 ? -25.008 -8.901 1.996 1.00 6.02 91 PRO A C 1
ATOM 726 O O . PRO A 1 91 ? -24.143 -9.305 2.770 1.00 6.27 91 PRO A O 1
ATOM 730 N N . MET A 1 92 ? -25.869 -9.726 1.408 1.00 7.31 92 MET A N 1
ATOM 731 C CA . MET A 1 92 ? -25.769 -11.156 1.667 1.00 6.82 92 MET A CA 1
ATOM 732 C C . MET A 1 92 ? -24.552 -11.743 0.957 1.00 5.97 92 MET A C 1
ATOM 733 O O . MET A 1 92 ? -24.013 -12.758 1.392 1.00 6.79 92 MET A O 1
ATOM 738 N N . SER A 1 93 ? -24.114 -11.106 -0.128 1.00 6.68 93 SER A N 1
ATOM 739 C CA . SER A 1 93 ? -22.932 -11.577 -0.845 1.00 6.11 93 SER A CA 1
ATOM 740 C C . SER A 1 93 ? -21.704 -11.185 -0.027 1.00 6.10 93 SER A C 1
ATOM 741 O O . SER A 1 93 ? -20.696 -11.894 -0.011 1.00 6.55 93 SER A O 1
ATOM 744 N N . PHE A 1 94 ? -21.804 -10.047 0.656 1.00 6.80 94 PHE A N 1
ATOM 745 C CA . PHE A 1 94 ? -20.735 -9.561 1.523 1.00 6.50 94 PHE A CA 1
ATOM 746 C C . PHE A 1 94 ? -20.602 -10.584 2.658 1.00 6.23 94 PHE A C 1
ATOM 747 O O . PHE A 1 94 ? -19.505 -11.039 2.974 1.00 6.92 94 PHE A O 1
ATOM 755 N N . LEU A 1 95 ? -21.732 -10.957 3.255 1.00 5.79 95 LEU A N 1
ATOM 756 C CA . LEU A 1 95 ? -21.737 -11.922 4.354 1.00 5.61 95 LEU A CA 1
ATOM 757 C C . LEU A 1 95 ? -21.222 -13.288 3.902 1.00 6.43 95 LEU A C 1
ATOM 758 O O . LEU A 1 95 ? -20.412 -13.914 4.588 1.00 6.74 95 LEU A O 1
ATOM 763 N N . ARG A 1 96 ? -21.695 -13.733 2.740 1.00 6.31 96 ARG A N 1
ATOM 764 C CA . ARG A 1 96 ? -21.286 -15.007 2.154 1.00 6.39 96 ARG A CA 1
ATOM 765 C C . ARG A 1 96 ? -19.759 -15.053 2.027 1.00 5.94 96 ARG A C 1
ATOM 766 O O . ARG A 1 96 ? -19.111 -16.025 2.429 1.00 6.92 96 ARG A O 1
ATOM 774 N N . THR A 1 97 ? -19.189 -13.987 1.476 1.00 5.81 97 THR A N 1
ATOM 775 C CA . THR A 1 97 ? -17.747 -13.917 1.286 1.00 5.80 97 THR A CA 1
ATOM 776 C C . THR A 1 97 ? -16.998 -13.819 2.616 1.00 6.06 97 THR A C 1
ATOM 777 O O . THR A 1 97 ? -15.964 -14.462 2.798 1.00 6.27 97 THR A O 1
ATOM 781 N N . ALA A 1 98 ? -17.523 -13.024 3.545 1.00 6.80 98 ALA A N 1
ATOM 782 C CA . ALA A 1 98 ? -16.883 -12.855 4.849 1.00 6.74 98 ALA A CA 1
ATOM 783 C C . ALA A 1 98 ? -16.752 -14.177 5.598 1.00 5.98 98 ALA A C 1
ATOM 784 O O . ALA A 1 98 ? -15.700 -14.475 6.169 1.00 6.47 98 ALA A O 1
ATOM 786 N N . VAL A 1 99 ? -17.819 -14.970 5.609 1.00 6.61 99 VAL A N 1
ATOM 787 C CA . VAL A 1 99 ? -17.769 -16.249 6.300 1.00 6.50 99 VAL A CA 1
ATOM 788 C C . VAL A 1 99 ? -16.750 -17.161 5.628 1.00 6.83 99 VAL A C 1
ATOM 789 O O . VAL A 1 99 ? -15.949 -17.815 6.298 1.00 6.14 99 VAL A O 1
ATOM 793 N N . SER A 1 100 ? -16.774 -17.200 4.300 1.00 4.99 100 SER A N 1
ATOM 794 C CA . SER A 1 100 ? -15.846 -18.042 3.558 1.00 6.09 100 SER A CA 1
ATOM 795 C C . SER A 1 100 ? -14.393 -17.638 3.791 1.00 5.97 100 SER A C 1
ATOM 796 O O . SER A 1 100 ? -13.535 -18.491 4.039 1.00 6.22 100 SER A O 1
ATOM 799 N N . GLU A 1 101 ? -14.111 -16.342 3.706 1.00 6.18 101 GLU A N 1
ATOM 800 C CA . GLU A 1 101 ? -12.747 -15.874 3.906 1.00 5.83 101 GLU A CA 1
ATOM 801 C C . GLU A 1 101 ? -12.301 -16.101 5.349 1.00 6.40 101 GLU A C 1
ATOM 802 O O . GLU A 1 101 ? -11.153 -16.481 5.604 1.00 7.02 101 GLU A O 1
ATOM 808 N N . PHE A 1 102 ? -13.213 -15.877 6.291 1.00 6.88 102 PHE A N 1
ATOM 809 C CA . PHE A 1 102 ? -12.905 -16.076 7.703 1.00 6.86 102 PHE A CA 1
ATOM 810 C C . PHE A 1 102 ? -12.457 -17.516 7.952 1.00 6.61 102 PHE A C 1
ATOM 811 O O . PHE A 1 102 ? -11.521 -17.764 8.714 1.00 7.46 102 PHE A O 1
ATOM 819 N N . GLY A 1 103 ? -13.125 -18.467 7.305 1.00 5.83 103 GLY A N 1
ATOM 820 C CA . GLY A 1 103 ? -12.751 -19.861 7.468 1.00 6.77 103 GLY A CA 1
ATOM 821 C C . GLY A 1 103 ? -11.303 -20.123 7.083 1.00 6.73 103 GLY A C 1
ATOM 822 O O . GLY A 1 103 ? -10.637 -20.962 7.690 1.00 6.78 103 GLY A O 1
ATOM 823 N N A MET A 1 104 ? -10.806 -19.414 6.074 0.40 7.22 104 MET A N 1
ATOM 824 N N B MET A 1 104 ? -10.818 -19.399 6.077 0.60 7.30 104 MET A N 1
ATOM 825 C CA A MET A 1 104 ? -9.424 -19.608 5.643 0.40 7.16 104 MET A CA 1
ATOM 826 C CA B MET A 1 104 ? -9.442 -19.553 5.614 0.60 7.31 104 MET A CA 1
ATOM 827 C C A MET A 1 104 ? -8.420 -19.218 6.721 0.40 8.25 104 MET A C 1
ATOM 828 C C B MET A 1 104 ? -8.420 -19.175 6.684 0.60 8.50 104 MET A C 1
ATOM 829 O O A MET A 1 104 ? -7.278 -19.675 6.705 0.40 9.13 104 MET A O 1
ATOM 830 O O B MET A 1 104 ? -7.268 -19.603 6.626 0.60 9.78 104 MET A O 1
ATOM 839 N N . LEU A 1 105 ? -8.848 -18.374 7.655 1.00 8.57 105 LEU A N 1
ATOM 840 C CA . LEU A 1 105 ? -7.973 -17.929 8.738 1.00 9.25 105 LEU A CA 1
ATOM 841 C C . LEU A 1 105 ? -7.930 -18.893 9.918 1.00 10.16 105 LEU A C 1
ATOM 842 O O . LEU A 1 105 ? -7.117 -18.733 10.829 1.00 11.27 105 LEU A O 1
ATOM 847 N N . ASP A 1 106 ? -8.797 -19.899 9.899 1.00 8.25 106 ASP A N 1
ATOM 848 C CA . ASP A 1 106 ? -8.853 -20.873 10.982 1.00 9.30 106 ASP A CA 1
ATOM 849 C C . ASP A 1 106 ? -7.815 -21.971 10.759 1.00 8.87 106 ASP A C 1
ATOM 850 O O . ASP A 1 106 ? -7.903 -22.735 9.800 1.00 8.46 106 ASP A O 1
ATOM 855 N N . PRO A 1 107 ? -6.808 -22.058 11.646 1.00 9.80 107 PRO A N 1
ATOM 856 C CA . PRO A 1 107 ? -5.758 -23.075 11.521 1.00 9.54 107 PRO A CA 1
ATOM 857 C C . PRO A 1 107 ? -6.262 -24.517 11.549 1.00 10.41 107 PRO A C 1
ATOM 858 O O . PRO A 1 107 ? -5.591 -25.420 11.051 1.00 12.05 107 PRO A O 1
ATOM 862 N N . THR A 1 108 ? -7.437 -24.736 12.132 1.00 8.97 108 THR A N 1
ATOM 863 C CA . THR A 1 108 ? -8.021 -26.077 12.176 1.00 8.74 108 THR A CA 1
ATOM 864 C C . THR A 1 108 ? -9.415 -26.021 11.556 1.00 8.69 108 THR A C 1
ATOM 865 O O . THR A 1 108 ? -10.364 -26.638 12.043 1.00 8.28 108 THR A O 1
ATOM 869 N N . GLU A 1 109 ? -9.516 -25.282 10.455 1.00 7.05 109 GLU A N 1
ATOM 870 C CA . GLU A 1 109 ? -10.783 -25.096 9.755 1.00 6.95 109 GLU A CA 1
ATOM 871 C C . GLU A 1 109 ? -11.603 -26.359 9.547 1.00 7.59 109 GLU A C 1
ATOM 872 O O . GLU A 1 109 ? -12.818 -26.352 9.754 1.00 7.86 109 GLU A O 1
ATOM 878 N N . GLY A 1 110 ? -10.940 -27.439 9.141 1.00 7.50 110 GLY A N 1
ATOM 879 C CA . GLY A 1 110 ? -11.639 -28.681 8.855 1.00 8.36 110 GLY A CA 1
ATOM 880 C C . GLY A 1 110 ? -12.024 -29.600 9.998 1.00 8.61 110 GLY A C 1
ATOM 881 O O . GLY A 1 110 ? -12.603 -30.661 9.759 1.00 10.68 110 GLY A O 1
ATOM 882 N N . ASP A 1 111 ? -11.713 -29.213 11.231 1.00 8.29 111 ASP A N 1
ATOM 883 C CA . ASP A 1 111 ? -12.044 -30.036 12.393 1.00 8.50 111 ASP A CA 1
ATOM 884 C C . ASP A 1 111 ? -13.562 -30.041 12.566 1.00 8.68 111 ASP A C 1
ATOM 885 O O . ASP A 1 111 ? -14.169 -28.984 12.738 1.00 8.86 111 ASP A O 1
ATOM 890 N N . ILE A 1 112 ? -14.170 -31.224 12.514 1.00 8.93 112 ILE A N 1
ATOM 891 C CA . ILE A 1 112 ? -15.617 -31.324 12.674 1.00 9.11 112 ILE A CA 1
ATOM 892 C C . ILE A 1 112 ? -16.057 -32.205 13.836 1.00 9.25 112 ILE A C 1
ATOM 893 O O . ILE A 1 112 ? -17.144 -32.786 13.806 1.00 10.39 112 ILE A O 1
ATOM 898 N N . SER A 1 113 ? -15.215 -32.318 14.858 1.00 9.75 113 SER A N 1
ATOM 899 C CA . SER A 1 113 ? -15.600 -33.091 16.031 1.00 9.12 113 SER A CA 1
ATOM 900 C C . SER A 1 113 ? -16.750 -32.276 16.619 1.00 8.93 113 SER A C 1
ATOM 901 O O . SER A 1 113 ? -16.836 -31.070 16.377 1.00 9.22 113 SER A O 1
ATOM 904 N N . ARG A 1 114 ? -17.633 -32.914 17.380 1.00 9.19 114 ARG A N 1
ATOM 905 C CA . ARG A 1 114 ? -18.762 -32.195 17.969 1.00 8.55 114 ARG A CA 1
ATOM 906 C C . ARG A 1 114 ? -18.317 -30.946 18.724 1.00 8.87 114 ARG A C 1
ATOM 907 O O . ARG A 1 114 ? -18.904 -29.871 18.573 1.00 9.26 114 ARG A O 1
ATOM 915 N N . GLU A 1 115 ? -17.272 -31.090 19.533 1.00 8.82 115 GLU A N 1
ATOM 916 C CA . GLU A 1 115 ? -16.765 -29.981 20.322 1.00 9.22 115 GLU A CA 1
ATOM 917 C C . GLU A 1 115 ? -16.193 -28.863 19.448 1.00 8.23 115 GLU A C 1
ATOM 918 O O . GLU A 1 115 ? -16.351 -27.683 19.765 1.00 8.70 115 GLU A O 1
ATOM 924 N N . ALA A 1 116 ? -15.529 -29.232 18.355 1.00 9.04 116 ALA A N 1
ATOM 925 C CA . ALA A 1 116 ? -14.970 -28.237 17.445 1.00 8.36 116 ALA A CA 1
ATOM 926 C C . ALA A 1 116 ? -16.097 -27.473 16.751 1.00 8.46 116 ALA A C 1
ATOM 927 O O . ALA A 1 116 ? -16.033 -26.254 16.612 1.00 8.07 116 ALA A O 1
ATOM 929 N N . LEU A 1 117 ? -17.130 -28.191 16.320 1.00 8.05 117 LEU A N 1
ATOM 930 C CA . LEU A 1 117 ? -18.265 -27.552 15.656 1.00 8.18 117 LEU A CA 1
ATOM 931 C C . LEU A 1 117 ? -18.932 -26.578 16.619 1.00 8.31 117 LEU A C 1
ATOM 932 O O . LEU A 1 117 ? -19.330 -25.481 16.235 1.00 8.64 117 LEU A O 1
ATOM 937 N N . TYR A 1 118 ? -19.046 -26.980 17.879 1.00 7.57 118 TYR A N 1
ATOM 938 C CA . TYR A 1 118 ? -19.649 -26.121 18.884 1.00 7.35 118 TYR A CA 1
ATOM 939 C C . TYR A 1 118 ? -18.821 -24.849 19.097 1.00 7.68 118 TYR A C 1
ATOM 940 O O . TYR A 1 118 ? -19.350 -23.741 19.056 1.00 8.06 118 TYR A O 1
ATOM 949 N N . GLU A 1 119 ? -17.519 -25.010 19.318 1.00 8.45 119 GLU A N 1
ATOM 950 C CA . GLU A 1 119 ? -16.659 -23.854 19.549 1.00 7.85 119 GLU A CA 1
ATOM 951 C C . GLU A 1 119 ? -16.561 -22.934 18.329 1.00 7.31 119 GLU A C 1
ATOM 952 O O . GLU A 1 119 ? -16.602 -21.713 18.471 1.00 8.55 119 GLU A O 1
ATOM 958 N N . LYS A 1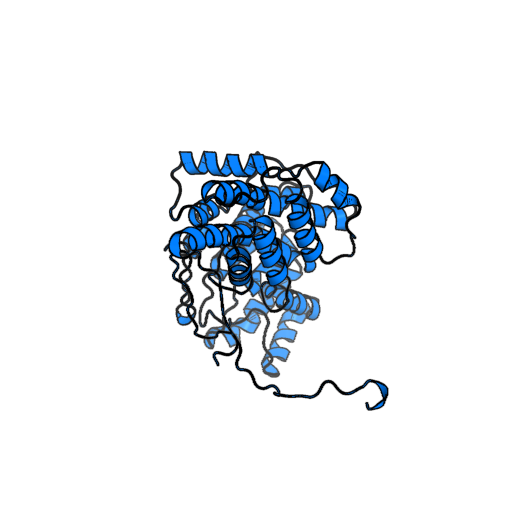 120 ? -16.431 -23.505 17.133 1.00 7.63 120 LYS A N 1
ATOM 959 C CA . LYS A 1 120 ? -16.365 -22.680 15.931 1.00 6.93 120 LYS A CA 1
ATOM 960 C C . LYS A 1 120 ? -17.727 -22.017 15.738 1.00 7.12 120 LYS A C 1
ATOM 961 O O . LYS A 1 120 ? -17.818 -20.888 15.250 1.00 6.70 120 LYS A O 1
ATOM 967 N N . GLY A 1 121 ? -18.779 -22.734 16.129 1.00 7.43 121 GLY A N 1
ATOM 968 C CA . GLY A 1 121 ? -20.131 -22.209 16.018 1.00 7.33 121 GLY A CA 1
ATOM 969 C C . GLY A 1 121 ? -20.330 -20.980 16.887 1.00 7.93 121 GLY A C 1
ATOM 970 O O . GLY A 1 121 ? -20.938 -19.998 16.455 1.00 6.94 121 GLY A O 1
ATOM 971 N N . LEU A 1 122 ? -19.831 -21.029 18.121 1.00 7.71 122 LEU A N 1
ATOM 972 C CA . LEU A 1 122 ? -19.947 -19.882 19.019 1.00 8.40 122 LEU A CA 1
ATOM 973 C C . LEU A 1 122 ? -19.242 -18.690 18.386 1.00 8.69 122 LEU A C 1
ATOM 974 O O . LEU A 1 122 ? -19.708 -17.554 18.469 1.00 8.75 122 LEU A O 1
ATOM 979 N N . ASP A 1 123 ? -18.107 -18.960 17.752 1.00 7.78 123 ASP A N 1
ATOM 980 C CA . ASP A 1 123 ? -17.331 -17.911 17.110 1.00 8.35 123 ASP A CA 1
ATOM 981 C C . ASP A 1 123 ? -18.153 -17.253 15.996 1.00 7.52 123 ASP A C 1
ATOM 982 O O . ASP A 1 123 ? -18.210 -16.026 15.901 1.00 8.57 123 ASP A O 1
ATOM 987 N N . LEU A 1 124 ? -18.807 -18.062 15.163 1.00 6.93 124 LEU A N 1
ATOM 988 C CA . LEU A 1 124 ? -19.620 -17.509 14.083 1.00 6.37 124 LEU A CA 1
ATOM 989 C C . LEU A 1 124 ? -20.865 -16.785 14.599 1.00 6.39 124 LEU A C 1
ATOM 990 O O . LEU A 1 124 ? -21.244 -15.743 14.066 1.00 7.38 124 LEU A O 1
ATOM 995 N N . ILE A 1 125 ? -21.496 -17.326 15.638 1.00 7.05 125 ILE A N 1
ATOM 996 C CA . ILE A 1 125 ? -22.684 -16.691 16.198 1.00 6.99 125 ILE A CA 1
ATOM 997 C C . ILE A 1 125 ? -22.321 -15.300 16.710 1.00 7.04 125 ILE A C 1
ATOM 998 O O . ILE A 1 125 ? -23.028 -14.328 16.458 1.00 7.51 125 ILE A O 1
ATOM 1003 N N . ALA A 1 126 ? -21.204 -15.202 17.419 1.00 7.18 126 ALA A N 1
ATOM 1004 C CA . ALA A 1 126 ? -20.779 -13.916 17.949 1.00 7.04 126 ALA A CA 1
ATOM 1005 C C . ALA A 1 126 ? -20.372 -12.953 16.839 1.00 8.16 126 ALA A C 1
ATOM 1006 O O . ALA A 1 126 ? -20.704 -11.767 16.876 1.00 8.89 126 ALA A O 1
ATOM 1008 N N . LYS A 1 127 ? -19.665 -13.475 15.843 1.00 7.60 127 LYS A N 1
ATOM 1009 C CA . LYS A 1 127 ? -19.163 -12.648 14.753 1.00 7.21 127 LYS A CA 1
ATOM 1010 C C . LYS A 1 127 ? -20.140 -12.219 13.663 1.00 6.95 127 LYS A C 1
ATOM 1011 O O . LYS A 1 127 ? -19.901 -11.217 12.987 1.00 7.32 127 LYS A O 1
ATOM 1017 N N . PHE A 1 128 ? -21.234 -12.951 13.480 1.00 7.61 128 PHE A N 1
ATOM 1018 C CA . PHE A 1 128 ? -22.185 -12.586 12.436 1.00 6.83 128 PHE A CA 1
ATOM 1019 C C . PHE A 1 128 ? -22.669 -11.144 12.563 1.00 7.11 128 PHE A C 1
ATOM 1020 O O . PHE A 1 128 ? -22.687 -10.403 11.582 1.00 7.37 128 PHE A O 1
ATOM 1028 N N . ALA A 1 129 ? -23.049 -10.741 13.770 1.00 7.24 129 ALA A N 1
ATOM 1029 C CA . ALA A 1 129 ? -23.528 -9.381 13.986 1.00 6.82 129 ALA A CA 1
ATOM 1030 C C . ALA A 1 129 ? -22.449 -8.361 13.635 1.00 6.90 129 ALA A C 1
ATOM 1031 O O . ALA A 1 129 ? -22.742 -7.297 13.087 1.00 7.69 129 ALA A O 1
ATOM 1033 N N . THR A 1 130 ? -21.201 -8.691 13.948 1.00 7.11 130 THR A N 1
ATOM 1034 C CA . THR A 1 130 ? -20.089 -7.793 13.664 1.00 6.82 130 THR A CA 1
ATOM 1035 C C . THR A 1 130 ? -19.879 -7.634 12.159 1.00 7.35 130 THR A C 1
ATOM 1036 O O . THR A 1 130 ? -19.628 -6.531 11.672 1.00 8.59 130 THR A O 1
ATOM 1040 N N . ILE A 1 131 ? -19.990 -8.736 11.425 1.00 6.41 131 ILE A N 1
ATOM 1041 C CA . ILE A 1 131 ? -19.821 -8.702 9.975 1.00 7.18 131 ILE A CA 1
ATOM 1042 C C . ILE A 1 131 ? -20.892 -7.835 9.321 1.00 7.12 131 ILE A C 1
ATOM 1043 O O . ILE A 1 131 ? -20.594 -6.965 8.498 1.00 6.91 131 ILE A O 1
ATOM 1048 N N . VAL A 1 132 ? -22.144 -8.076 9.692 1.00 6.63 132 VAL A N 1
ATOM 1049 C CA . VAL A 1 132 ? -23.249 -7.327 9.121 1.00 6.84 132 VAL A 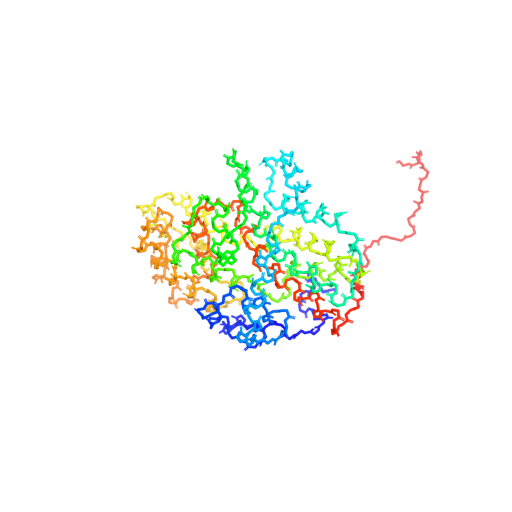CA 1
ATOM 1050 C C . VAL A 1 132 ? -23.173 -5.848 9.479 1.00 6.83 132 VAL A C 1
ATOM 1051 O O . VAL A 1 132 ? -23.415 -4.992 8.632 1.00 7.06 132 VAL A O 1
ATOM 1055 N N . ALA A 1 133 ? -22.833 -5.546 10.727 1.00 7.34 133 ALA A N 1
ATOM 1056 C CA . ALA A 1 133 ? -22.716 -4.154 11.143 1.00 7.46 133 ALA A CA 1
ATOM 1057 C C . ALA A 1 133 ? -21.593 -3.471 10.359 1.00 8.11 133 ALA A C 1
ATOM 1058 O O . ALA A 1 133 ? -21.727 -2.321 9.944 1.00 8.16 133 ALA A O 1
ATOM 1060 N N . ALA A 1 134 ? -20.489 -4.184 10.151 1.00 8.12 134 ALA A N 1
ATOM 1061 C CA . ALA A 1 134 ? -19.356 -3.630 9.409 1.00 7.81 134 ALA A CA 1
ATOM 1062 C C . ALA A 1 134 ? -19.776 -3.266 7.985 1.00 8.93 134 ALA A C 1
ATOM 1063 O O . ALA A 1 134 ? -19.409 -2.212 7.465 1.00 8.82 134 ALA A O 1
ATOM 1065 N N . ASN A 1 135 ? -20.542 -4.154 7.360 1.00 8.27 135 ASN A N 1
ATOM 1066 C CA . ASN A 1 135 ? -21.035 -3.951 6.000 1.00 9.18 135 ASN A CA 1
ATOM 1067 C C . ASN A 1 135 ? -21.862 -2.662 5.958 1.00 9.02 135 ASN A C 1
ATOM 1068 O O . ASN A 1 135 ? -21.689 -1.832 5.064 1.00 9.45 135 ASN A O 1
ATOM 1073 N N . LYS A 1 136 ? -22.749 -2.494 6.937 1.00 9.46 136 LYS A N 1
ATOM 1074 C CA . LYS A 1 136 ? -23.594 -1.302 7.010 1.00 8.96 136 LYS A CA 1
ATOM 1075 C C . LYS A 1 136 ? -22.753 -0.034 7.128 1.00 10.49 136 LYS A C 1
ATOM 1076 O O . LYS A 1 136 ? -22.992 0.949 6.422 1.00 11.08 136 LYS A O 1
ATOM 1082 N N . ARG A 1 137 ? -21.766 -0.056 8.018 1.00 9.77 137 ARG A N 1
ATOM 1083 C CA . ARG A 1 137 ? -20.897 1.101 8.206 1.00 8.91 137 ARG A CA 1
ATOM 1084 C C . ARG A 1 137 ? -20.160 1.455 6.920 1.00 9.93 137 ARG A C 1
ATOM 1085 O O . ARG A 1 137 ? -20.081 2.624 6.544 1.00 10.35 137 ARG A O 1
ATOM 1093 N N . LEU A 1 138 ? -19.622 0.444 6.246 1.00 9.31 138 LEU A N 1
ATOM 1094 C CA . LEU A 1 138 ? -18.897 0.668 5.000 1.00 9.60 138 LEU A CA 1
ATOM 1095 C C . LEU A 1 138 ? -19.817 1.226 3.913 1.00 10.86 138 LEU A C 1
ATOM 1096 O O . LEU A 1 138 ? -19.398 2.058 3.104 1.00 11.33 138 LEU A O 1
ATOM 1101 N N . LYS A 1 139 ? -21.068 0.772 3.896 1.00 11.60 139 LYS A N 1
ATOM 1102 C CA . LYS A 1 139 ? -22.046 1.252 2.918 1.00 12.35 139 LYS A CA 1
ATOM 1103 C C . LYS A 1 139 ? -22.314 2.739 3.134 1.00 12.08 139 LYS A C 1
ATOM 1104 O O . LYS A 1 139 ? -22.763 3.438 2.224 1.00 13.64 139 LYS A O 1
ATOM 1110 N N . GLU A 1 140 ? -22.050 3.205 4.351 1.00 11.92 140 GLU A N 1
ATOM 1111 C CA . GLU A 1 140 ? -22.258 4.602 4.717 1.00 12.26 140 GLU A CA 1
ATOM 1112 C C . GLU A 1 140 ? -20.971 5.415 4.607 1.00 12.68 140 GLU A C 1
ATOM 1113 O O . GLU A 1 140 ? -20.953 6.609 4.912 1.00 13.94 140 GLU A O 1
ATOM 1119 N N . GLY A 1 141 ? -19.897 4.767 4.168 1.00 13.08 141 GLY A N 1
ATOM 1120 C CA . GLY A 1 141 ? -18.624 5.452 4.037 1.00 13.04 141 GLY A CA 1
ATOM 1121 C C . GLY A 1 141 ? -17.956 5.660 5.383 1.00 14.05 141 GLY A C 1
ATOM 1122 O O . GLY A 1 141 ? -17.114 6.547 5.540 1.00 15.96 141 GLY A O 1
ATOM 1123 N N . LYS A 1 142 ? -18.330 4.838 6.359 1.00 13.10 142 LYS A N 1
ATOM 1124 C CA . LYS A 1 142 ? -17.766 4.940 7.700 1.00 12.89 142 LYS A CA 1
ATOM 1125 C C . LYS A 1 142 ? -16.930 3.714 8.052 1.00 13.18 142 LYS A C 1
ATOM 1126 O O . LYS A 1 142 ? -16.893 2.737 7.302 1.00 14.36 142 LYS A O 1
ATOM 1132 N N . GLU A 1 143 ? -16.258 3.775 9.197 1.00 12.79 143 GLU A N 1
ATOM 1133 C CA . GLU A 1 143 ? -15.413 2.681 9.661 1.00 13.70 143 GLU A CA 1
ATOM 1134 C C . GLU A 1 143 ? -16.164 1.727 10.581 1.00 12.34 143 GLU A C 1
ATOM 1135 O O . GLU A 1 143 ? -17.018 2.150 11.365 1.00 12.04 143 GLU A O 1
ATOM 1141 N N . PRO A 1 144 ? -15.864 0.422 10.489 1.00 11.29 144 PRO A N 1
ATOM 1142 C CA . PRO A 1 144 ? -16.540 -0.536 11.365 1.00 11.53 144 PRO A CA 1
ATOM 1143 C C . PRO A 1 144 ? -16.195 -0.136 12.799 1.00 12.22 144 PRO A C 1
ATOM 1144 O O . PRO A 1 144 ? -15.122 0.426 13.053 1.00 12.24 144 PRO A O 1
ATOM 1148 N N . ILE A 1 145 ? -17.097 -0.424 13.728 1.00 11.21 145 ILE A N 1
ATOM 1149 C CA . ILE A 1 145 ? -16.897 -0.069 15.127 1.00 11.97 145 ILE A CA 1
ATOM 1150 C C . ILE A 1 145 ? -16.555 -1.268 16.004 1.00 11.92 145 ILE A C 1
ATOM 1151 O O . ILE A 1 145 ? -17.260 -2.275 15.993 1.00 11.93 145 ILE A O 1
ATOM 1156 N N . PRO A 1 146 ? -15.457 -1.179 16.772 1.00 12.06 146 PRO A N 1
ATOM 1157 C CA . PRO A 1 146 ? -15.067 -2.287 17.648 1.00 12.01 146 PRO A CA 1
ATOM 1158 C C . PRO A 1 146 ? -16.196 -2.614 18.623 1.00 11.38 146 PRO A C 1
ATOM 1159 O O . PRO A 1 146 ? -16.845 -1.719 19.167 1.00 11.96 146 PRO A O 1
ATOM 1163 N N . PRO A 1 147 ? -16.447 -3.905 18.856 1.00 11.10 147 PRO A N 1
ATOM 1164 C CA . PRO A 1 147 ? -17.517 -4.283 19.778 1.00 11.94 147 PRO A CA 1
ATOM 1165 C C . PRO A 1 147 ? -17.285 -3.821 21.210 1.00 12.48 147 PRO A C 1
ATOM 1166 O O . PRO A 1 147 ? -16.143 -3.669 21.650 1.00 13.03 147 PRO A O 1
ATOM 1170 N N A ARG A 1 148 ? -18.384 -3.585 21.918 0.60 11.56 148 ARG A N 1
ATOM 1171 N N B ARG A 1 148 ? -18.375 -3.582 21.931 0.40 12.10 148 ARG A N 1
ATOM 1172 C CA A ARG A 1 148 ? -18.343 -3.199 23.322 0.60 12.04 148 ARG A CA 1
ATOM 1173 C CA B ARG A 1 148 ? -18.295 -3.194 23.334 0.40 12.48 148 ARG A CA 1
ATOM 1174 C C A ARG A 1 148 ? -18.819 -4.431 24.082 0.60 12.30 148 ARG A C 1
ATOM 1175 C C B ARG A 1 148 ? -18.812 -4.395 24.112 0.40 12.79 148 ARG A C 1
ATOM 1176 O O A ARG A 1 148 ? -20.006 -4.757 24.063 0.60 11.66 148 ARG A O 1
ATOM 1177 O O B ARG A 1 148 ? -20.014 -4.661 24.140 0.40 12.68 148 ARG A O 1
ATOM 1192 N N . GLU A 1 149 ? -17.890 -5.126 24.730 1.00 13.24 149 GLU A N 1
ATOM 1193 C CA . GLU A 1 149 ? -18.233 -6.326 25.479 1.00 14.33 149 GLU A CA 1
ATOM 1194 C C . GLU A 1 149 ? -1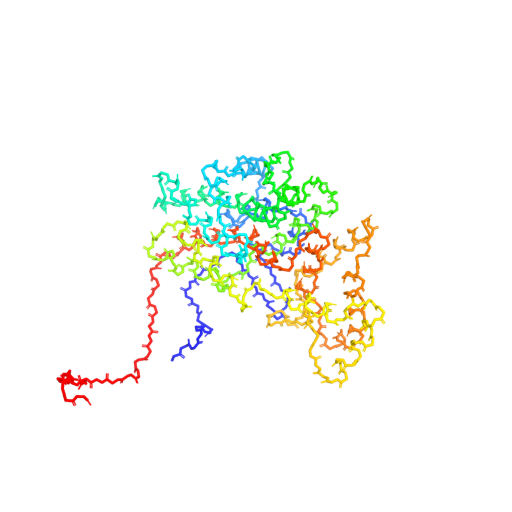9.202 -6.141 26.639 1.00 14.58 149 GLU A C 1
ATOM 1195 O O . GLU A 1 149 ? -19.817 -7.109 27.086 1.00 15.70 149 GLU A O 1
ATOM 1201 N N . ASP A 1 150 ? -19.354 -4.911 27.117 1.00 15.39 150 ASP A N 1
ATOM 1202 C CA . ASP A 1 150 ? -20.262 -4.650 28.229 1.00 16.52 150 ASP A CA 1
ATOM 1203 C C . ASP A 1 150 ? -21.722 -4.650 27.784 1.00 15.58 150 ASP A C 1
ATOM 1204 O O . ASP A 1 150 ? -22.628 -4.784 28.607 1.00 16.91 150 ASP A O 1
ATOM 1209 N N . LEU A 1 151 ? -21.949 -4.503 26.483 1.00 12.76 151 LEU A N 1
ATOM 1210 C CA . LEU A 1 151 ? -23.303 -4.495 25.944 1.00 11.66 151 LEU A CA 1
ATOM 1211 C C . LEU A 1 151 ? -23.734 -5.909 25.576 1.00 10.67 151 LEU A C 1
ATOM 1212 O O . LEU A 1 151 ? -22.897 -6.777 25.328 1.00 11.09 151 LEU A O 1
ATOM 1217 N N . SER A 1 152 ? -25.044 -6.136 25.548 1.00 9.81 152 SER A N 1
ATOM 1218 C CA . SER A 1 152 ? -25.582 -7.441 25.178 1.00 8.80 152 SER A CA 1
ATOM 1219 C C . SER A 1 152 ? -25.342 -7.628 23.684 1.00 8.74 152 SER A C 1
ATOM 1220 O O . SER A 1 152 ? -24.984 -6.680 22.982 1.00 9.85 152 SER A O 1
ATOM 1223 N N . HIS A 1 153 ? -25.548 -8.844 23.191 1.00 8.07 153 HIS A N 1
ATOM 1224 C CA . HIS A 1 153 ? -25.347 -9.113 21.773 1.00 8.01 153 HIS A CA 1
ATOM 1225 C C . HIS A 1 153 ? -26.222 -8.184 20.931 1.00 9.13 153 HIS A C 1
ATOM 1226 O O . HIS A 1 153 ? -25.759 -7.584 19.960 1.00 8.72 153 HIS A O 1
ATOM 1233 N N . ALA A 1 154 ? -27.489 -8.063 21.317 1.00 8.85 154 ALA A N 1
ATOM 1234 C CA . ALA A 1 154 ? -28.437 -7.222 20.595 1.00 8.81 154 ALA A CA 1
ATOM 1235 C C . ALA A 1 154 ? -28.117 -5.734 20.692 1.00 8.32 154 ALA A C 1
ATOM 1236 O O . ALA A 1 154 ? -28.171 -5.015 19.694 1.00 8.28 154 ALA A O 1
ATOM 1238 N N . ALA A 1 155 ? -27.793 -5.270 21.895 1.00 8.62 155 ALA A N 1
ATOM 1239 C CA . ALA A 1 155 ? -27.473 -3.861 22.093 1.00 9.55 155 ALA A CA 1
ATOM 1240 C C . ALA A 1 155 ? -26.192 -3.504 21.354 1.00 8.70 155 ALA A C 1
ATOM 1241 O O . ALA A 1 155 ? -26.094 -2.434 20.749 1.00 9.49 155 ALA A O 1
ATOM 1243 N N . ASN A 1 156 ? -25.214 -4.404 21.399 1.00 8.95 156 ASN A N 1
ATOM 1244 C CA . ASN A 1 156 ? -23.949 -4.161 20.724 1.00 8.56 156 ASN A CA 1
ATOM 1245 C C . ASN A 1 156 ? -24.117 -4.171 19.211 1.00 8.85 156 ASN A C 1
ATOM 1246 O O . ASN A 1 156 ? -23.410 -3.459 18.500 1.00 8.67 156 ASN A O 1
ATOM 1251 N N . PHE A 1 157 ? -25.043 -4.987 18.716 1.00 7.66 157 PHE A N 1
ATOM 1252 C CA . PHE A 1 157 ? -25.285 -5.045 17.277 1.00 8.30 157 PHE A CA 1
ATOM 1253 C C . PHE A 1 157 ? -25.757 -3.663 16.822 1.00 8.49 157 PHE A C 1
ATOM 1254 O O . PHE A 1 157 ? -25.272 -3.130 15.826 1.00 8.13 157 PHE A O 1
ATOM 1262 N N . LEU A 1 158 ? -26.689 -3.079 17.569 1.00 9.11 158 LEU A N 1
ATOM 1263 C CA . LEU A 1 158 ? -27.202 -1.751 17.241 1.00 8.32 158 LEU A CA 1
ATOM 1264 C C . LEU A 1 158 ? -26.100 -0.702 17.373 1.00 9.61 158 LEU A C 1
ATOM 1265 O O . LEU A 1 158 ? -25.976 0.193 16.536 1.00 9.13 158 LEU A O 1
ATOM 1270 N N . TYR A 1 159 ? -25.303 -0.818 18.428 1.00 8.55 159 TYR A N 1
ATOM 1271 C CA . TYR A 1 159 ? -24.202 0.108 18.656 1.00 10.08 159 TYR A CA 1
ATOM 1272 C C . TYR A 1 159 ? -23.199 0.084 17.499 1.00 9.95 159 TYR A C 1
ATOM 1273 O O . TYR A 1 159 ? -22.792 1.136 17.003 1.00 10.40 159 TYR A O 1
ATOM 1282 N N . MET A 1 160 ? -22.801 -1.109 17.066 1.00 9.75 160 MET A N 1
ATOM 1283 C CA . MET A 1 160 ? -21.840 -1.225 15.970 1.00 9.54 160 MET A CA 1
ATOM 1284 C C . MET A 1 160 ? -22.434 -0.789 14.637 1.00 9.68 160 MET A C 1
ATOM 1285 O O . MET A 1 160 ? -21.719 -0.317 13.753 1.00 9.84 160 MET A O 1
ATOM 1290 N N . ALA A 1 161 ? -23.742 -0.953 14.490 1.00 9.43 161 ALA A N 1
ATOM 1291 C CA . ALA A 1 161 ? -24.405 -0.582 13.251 1.00 10.38 161 ALA A CA 1
ATOM 1292 C C . ALA A 1 161 ? -24.696 0.910 13.142 1.00 11.53 161 ALA A C 1
ATOM 1293 O O . ALA A 1 161 ? -24.581 1.489 12.062 1.00 11.45 161 ALA A O 1
ATOM 1295 N N . ASN A 1 162 ? -25.053 1.530 14.264 1.00 11.36 162 ASN A N 1
ATOM 1296 C CA . ASN A 1 162 ? -25.426 2.941 14.262 1.00 12.31 162 ASN A CA 1
ATOM 1297 C C . ASN A 1 162 ? -24.456 3.946 14.870 1.00 13.07 162 ASN A C 1
ATOM 1298 O O . ASN A 1 162 ? -24.639 5.155 14.706 1.00 14.72 162 ASN A O 1
ATOM 1303 N N . GLY A 1 163 ? -23.440 3.463 15.575 1.00 12.97 163 GLY A N 1
ATOM 1304 C CA . GLY A 1 163 ? -22.473 4.369 16.171 1.00 14.27 163 GLY A CA 1
ATOM 1305 C C . GLY A 1 163 ? -22.924 4.989 17.480 1.00 15.91 163 GLY A C 1
ATOM 1306 O O . GLY A 1 163 ? -22.254 5.870 18.022 1.00 17.51 163 GLY A O 1
ATOM 1307 N N . VAL A 1 164 ? -24.064 4.540 17.989 1.00 15.44 164 VAL A N 1
ATOM 1308 C CA . VAL A 1 164 ? -24.587 5.050 19.248 1.00 17.32 164 VAL A CA 1
ATOM 1309 C C . VAL A 1 164 ? -25.234 3.917 20.033 1.00 15.97 164 VAL A C 1
ATOM 1310 O O . VAL A 1 164 ? -25.848 3.019 19.453 1.00 14.82 164 VAL A O 1
ATOM 1314 N N . GLU A 1 165 ? -25.078 3.954 21.352 1.00 15.10 165 GLU A N 1
ATOM 1315 C CA . GLU A 1 165 ? -25.659 2.933 22.214 1.00 15.92 165 GLU A CA 1
ATOM 1316 C C . GLU A 1 165 ? -27.174 3.096 22.203 1.00 14.89 165 GLU A C 1
ATOM 1317 O O . GLU A 1 165 ? -27.692 4.194 22.413 1.00 15.85 165 GLU A O 1
ATOM 1323 N N . PRO A 1 166 ? -27.908 2.004 21.950 1.00 13.25 166 PRO A N 1
ATOM 1324 C CA . PRO A 1 166 ? -29.370 2.074 21.917 1.00 12.53 166 PRO A CA 1
ATOM 1325 C C . PRO A 1 166 ? -29.988 2.219 23.302 1.00 12.67 166 PRO A C 1
ATOM 1326 O O . PRO A 1 166 ? -29.335 1.973 24.315 1.00 12.80 166 PRO A O 1
ATOM 1330 N N . SER A 1 167 ? -31.249 2.628 23.335 1.00 13.25 167 SER A N 1
ATOM 1331 C CA . SER A 1 167 ? -31.964 2.765 24.595 1.00 12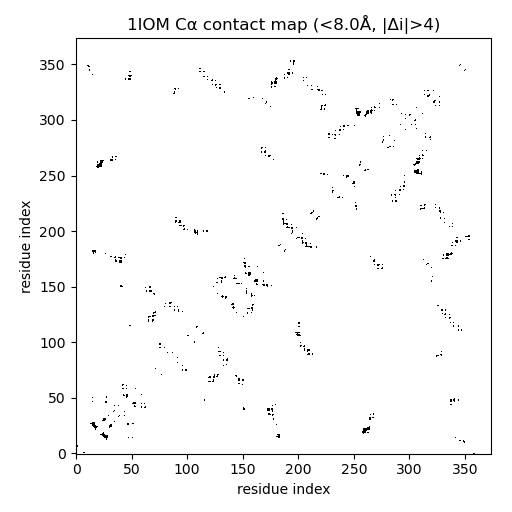.89 167 SER A CA 1
ATOM 1332 C C . SER A 1 167 ? -32.329 1.347 25.013 1.00 14.15 167 SER A C 1
ATOM 1333 O O . SER A 1 167 ? -32.237 0.414 24.213 1.00 13.90 167 SER A O 1
ATOM 1336 N N . PRO A 1 168 ? -32.731 1.157 26.276 1.00 13.73 168 PRO A N 1
ATOM 1337 C CA . PRO A 1 168 ? -33.101 -0.190 26.715 1.00 13.83 168 PRO A CA 1
ATOM 1338 C C . PRO A 1 168 ? -34.260 -0.727 25.874 1.00 12.79 168 PRO A C 1
ATOM 1339 O O . PRO A 1 168 ? -34.319 -1.918 25.559 1.00 12.50 168 PRO A O 1
ATOM 1343 N N . GLU A 1 169 ? -35.174 0.167 25.507 1.00 12.87 169 GLU A N 1
ATOM 1344 C CA . GLU A 1 169 ? -36.335 -0.208 24.705 1.00 13.27 169 GLU A CA 1
ATOM 1345 C C . GLU A 1 169 ? -35.930 -0.703 23.318 1.00 12.09 169 GLU A C 1
ATOM 1346 O O . GLU A 1 169 ? -36.465 -1.698 22.826 1.00 12.20 169 GLU A O 1
ATOM 1352 N N . GLN A 1 170 ? -34.988 -0.006 22.690 1.00 11.61 170 GLN A N 1
ATOM 1353 C CA . GLN A 1 170 ? -34.526 -0.395 21.362 1.00 11.41 170 GLN A CA 1
ATOM 1354 C C . GLN A 1 170 ? -33.755 -1.706 21.423 1.00 11.64 170 GLN A C 1
ATOM 1355 O O . GLN A 1 170 ? -33.907 -2.566 20.552 1.00 10.39 170 GLN A O 1
ATOM 1361 N N . ALA A 1 171 ? -32.930 -1.862 22.453 1.00 11.00 171 ALA A N 1
ATOM 1362 C CA . ALA A 1 171 ? -32.145 -3.081 22.615 1.00 10.39 171 ALA A CA 1
ATOM 1363 C C . ALA A 1 171 ? -33.062 -4.281 22.831 1.00 10.85 171 ALA A C 1
ATOM 1364 O O . ALA A 1 171 ? -32.836 -5.348 22.263 1.00 10.19 171 ALA A O 1
ATOM 1366 N N . ARG A 1 172 ? -34.099 -4.103 23.646 1.00 10.50 172 ARG A N 1
ATOM 1367 C CA . ARG A 1 172 ? -35.042 -5.184 23.922 1.00 9.59 172 ARG A CA 1
ATOM 1368 C C . ARG A 1 172 ? -35.795 -5.570 22.652 1.00 9.07 172 ARG A C 1
ATOM 1369 O O . ARG A 1 172 ? -36.085 -6.746 22.423 1.00 9.82 172 ARG A O 1
ATOM 1377 N N . LEU A 1 173 ? -36.113 -4.573 21.830 1.00 9.57 173 LEU A N 1
ATOM 1378 C CA . LEU A 1 173 ? -36.825 -4.811 20.583 1.00 9.26 173 LEU A CA 1
ATOM 1379 C C . LEU A 1 173 ? -35.974 -5.658 19.636 1.00 8.53 173 LEU A C 1
ATOM 1380 O O . LEU A 1 173 ? -36.463 -6.628 19.055 1.00 8.85 173 LEU A O 1
ATOM 1385 N N . MET A 1 174 ? -34.702 -5.295 19.480 1.00 9.09 174 MET A N 1
ATOM 1386 C CA . MET A 1 174 ? -33.817 -6.059 18.604 1.00 8.66 174 MET A CA 1
ATOM 1387 C C . MET A 1 174 ? -33.557 -7.439 19.194 1.00 8.35 174 MET A C 1
ATOM 1388 O O . MET A 1 174 ? -33.513 -8.433 18.469 1.00 8.43 174 MET A O 1
ATOM 1393 N N . ASP A 1 175 ? -33.383 -7.499 20.510 1.00 8.56 175 ASP A N 1
ATOM 1394 C CA . ASP A 1 175 ? -33.136 -8.771 21.174 1.00 7.71 175 ASP A CA 1
ATOM 1395 C C . ASP A 1 175 ? -34.299 -9.720 20.896 1.00 8.05 175 ASP A C 1
ATOM 1396 O O . ASP A 1 175 ? -34.093 -10.879 20.539 1.00 7.59 175 ASP A O 1
ATOM 1401 N N . ALA A 1 176 ? -35.523 -9.223 21.045 1.00 8.16 176 ALA A N 1
ATOM 1402 C CA . ALA A 1 176 ? -36.703 -10.043 20.794 1.00 8.14 176 ALA A CA 1
ATOM 1403 C C . ALA A 1 176 ? -36.758 -10.470 19.328 1.00 8.47 176 ALA A C 1
ATOM 1404 O O . ALA A 1 176 ? -37.070 -11.622 19.020 1.00 8.07 176 ALA A O 1
ATOM 1406 N N . ALA A 1 177 ? -36.450 -9.544 18.425 1.00 7.67 177 ALA A N 1
ATOM 1407 C CA . ALA A 1 177 ? -36.473 -9.854 16.998 1.00 7.74 177 ALA A CA 1
ATOM 1408 C C . ALA A 1 177 ? -35.512 -10.998 16.688 1.00 7.41 177 ALA A C 1
ATOM 1409 O O . ALA A 1 177 ? -35.842 -11.904 15.922 1.00 7.81 177 ALA A O 1
ATOM 1411 N N . LEU A 1 178 ? -34.326 -10.965 17.290 1.00 7.44 178 LEU A N 1
ATOM 1412 C CA . LEU A 1 178 ? -33.347 -12.023 17.053 1.00 7.60 178 LEU A CA 1
ATOM 1413 C C . LEU A 1 178 ? -33.849 -13.356 17.605 1.00 7.98 178 LEU A C 1
ATOM 1414 O O . LEU A 1 178 ? -33.755 -14.386 16.941 1.00 8.03 178 LEU A O 1
ATOM 1419 N N . ILE A 1 179 ? -34.388 -13.339 18.820 1.00 7.63 179 ILE A N 1
ATOM 1420 C CA . ILE A 1 179 ? -34.917 -14.558 19.423 1.00 7.43 179 ILE A CA 1
ATOM 1421 C C . ILE A 1 179 ? -36.002 -15.146 18.524 1.00 8.11 179 ILE A C 1
ATOM 1422 O O . ILE A 1 179 ? -36.022 -16.347 18.256 1.00 8.17 179 ILE A O 1
ATOM 1427 N N . LEU A 1 180 ? -36.892 -14.279 18.052 1.00 7.79 180 LEU A N 1
ATOM 1428 C CA . LEU A 1 180 ? -38.007 -14.682 17.201 1.00 7.57 180 LEU A CA 1
ATOM 1429 C C . LEU A 1 180 ? -37.624 -15.306 15.864 1.00 7.73 180 LEU A C 1
ATOM 1430 O O . LEU A 1 180 ? -38.393 -16.088 15.305 1.00 7.79 180 LEU A O 1
ATOM 1435 N N . HIS A 1 181 ? -36.445 -14.967 15.351 1.00 7.14 181 HIS A N 1
ATOM 1436 C CA . HIS A 1 181 ? -36.000 -15.499 14.063 1.00 7.52 181 HIS A CA 1
ATOM 1437 C C . HIS A 1 181 ? -34.826 -16.466 14.174 1.00 8.40 181 HIS A C 1
ATOM 1438 O O . HIS A 1 181 ? -34.300 -16.924 13.162 1.00 8.47 181 HIS A O 1
ATOM 1445 N N . ALA A 1 182 ? -34.426 -16.791 15.396 1.00 7.47 182 ALA A N 1
ATOM 1446 C CA . ALA A 1 182 ? -33.280 -17.669 15.606 1.00 6.82 182 ALA A CA 1
ATOM 1447 C C . ALA A 1 182 ? -33.419 -19.083 15.061 1.00 7.33 182 ALA A C 1
ATOM 1448 O O . ALA A 1 182 ? -32.428 -19.697 14.660 1.00 7.37 182 ALA A O 1
ATOM 1450 N N . GLU A 1 183 ? -34.643 -19.595 15.022 1.00 7.53 183 GLU A N 1
ATOM 1451 C CA . GLU A 1 183 ? -34.859 -20.967 14.583 1.00 7.19 183 GLU A CA 1
ATOM 1452 C C . GLU A 1 183 ? -36.247 -21.201 14.005 1.00 7.77 183 GLU A C 1
ATOM 1453 O O . GLU A 1 183 ? -37.221 -20.618 14.476 1.00 8.30 183 GLU A O 1
ATOM 1459 N N . HIS A 1 184 ? -36.338 -22.045 12.981 1.00 7.73 184 HIS A N 1
ATOM 1460 C CA . HIS A 1 184 ? -37.641 -22.366 12.408 1.00 8.36 184 HIS A CA 1
ATOM 1461 C C . HIS A 1 184 ? -37.665 -23.692 11.649 1.00 8.95 184 HIS A C 1
ATOM 1462 O O . HIS A 1 184 ? -38.120 -23.771 10.507 1.00 9.80 184 HIS A O 1
ATOM 1469 N N . GLY A 1 185 ? -37.170 -24.738 12.301 1.00 8.47 185 GLY A N 1
ATOM 1470 C CA . GLY A 1 185 ? -37.172 -26.058 11.698 1.00 10.34 185 GLY A CA 1
ATOM 1471 C C . GLY A 1 185 ? -36.349 -26.224 10.438 1.00 9.99 185 GLY A C 1
ATOM 1472 O O . GLY A 1 185 ? -35.341 -25.545 10.243 1.00 10.80 185 GLY A O 1
ATOM 1473 N N . PHE A 1 186 ? -36.796 -27.126 9.570 1.00 11.00 186 PHE A N 1
ATOM 1474 C CA . PHE A 1 186 ? -36.082 -27.421 8.337 1.00 12.18 186 PHE A CA 1
ATOM 1475 C C . PHE A 1 186 ? -36.467 -26.616 7.114 1.00 13.27 186 PHE A C 1
ATOM 1476 O O . PHE A 1 186 ? -36.896 -27.155 6.097 1.00 17.06 186 PHE A O 1
ATOM 1484 N N . ASN A 1 187 ? -36.297 -25.309 7.226 1.00 13.17 187 ASN A N 1
ATOM 1485 C CA . ASN A 1 187 ? -36.574 -24.406 6.129 1.00 13.21 187 ASN A CA 1
ATOM 1486 C C . ASN A 1 187 ? -35.414 -24.581 5.152 1.00 12.94 187 ASN A C 1
ATOM 1487 O O . ASN A 1 187 ? -34.461 -25.308 5.436 1.00 13.49 187 ASN A O 1
ATOM 1492 N N . ALA A 1 188 ? -35.473 -23.889 4.022 1.00 11.21 188 ALA A N 1
ATOM 1493 C CA . ALA A 1 188 ? -34.451 -24.023 2.995 1.00 9.84 188 ALA A CA 1
ATOM 1494 C C . ALA A 1 188 ? -32.996 -23.831 3.417 1.00 8.97 188 ALA A C 1
ATOM 1495 O O . ALA A 1 188 ? -32.146 -24.640 3.045 1.00 8.68 188 ALA A O 1
ATOM 1497 N N . SER A 1 189 ? -32.694 -22.780 4.178 1.00 8.35 189 SER A N 1
ATOM 1498 C CA . SER A 1 189 ? -31.304 -22.551 4.569 1.00 7.74 189 SER A CA 1
ATOM 1499 C C . SER A 1 189 ? -30.788 -23.568 5.578 1.00 7.83 189 SER A C 1
ATOM 1500 O O . SER A 1 189 ? -29.621 -23.966 5.524 1.00 7.61 189 SER A O 1
ATOM 1503 N N . THR A 1 190 ? -31.643 -23.997 6.499 1.00 7.43 190 THR A N 1
ATOM 1504 C CA . THR A 1 190 ? -31.227 -24.997 7.469 1.00 7.92 190 THR A CA 1
ATOM 1505 C C . THR A 1 190 ? -31.014 -26.311 6.728 1.00 8.32 190 THR A C 1
ATOM 1506 O O . THR A 1 190 ? -30.056 -27.036 6.997 1.00 7.56 190 THR A O 1
ATOM 1510 N N . PHE A 1 191 ? -31.894 -26.615 5.779 1.00 6.86 191 PHE A N 1
ATOM 1511 C CA . PHE A 1 191 ? -31.745 -27.853 5.030 1.00 6.68 191 PHE A CA 1
ATOM 1512 C C . PHE A 1 191 ? -30.488 -27.828 4.170 1.00 7.01 191 PHE A C 1
ATOM 1513 O O . PHE A 1 191 ? -29.775 -28.826 4.080 1.00 7.36 191 PHE A O 1
ATOM 1521 N N . THR A 1 192 ? -30.215 -26.692 3.537 1.00 7.22 192 THR A N 1
ATOM 1522 C CA . THR A 1 192 ? -29.030 -26.579 2.696 1.00 7.67 192 THR A CA 1
ATOM 1523 C C . THR A 1 192 ? -27.774 -26.753 3.545 1.00 7.51 192 THR A C 1
ATOM 1524 O O . THR A 1 192 ? -26.806 -27.384 3.113 1.00 7.42 192 THR A O 1
ATOM 1528 N N . ALA A 1 193 ? -27.792 -26.201 4.757 1.00 7.53 193 ALA A N 1
ATOM 1529 C CA . ALA A 1 193 ? -26.653 -26.330 5.662 1.00 7.36 193 ALA A CA 1
ATOM 1530 C C . ALA A 1 193 ? -26.388 -27.809 5.936 1.00 7.22 193 ALA A C 1
ATOM 1531 O O . ALA A 1 193 ? -25.244 -28.262 5.907 1.00 8.02 193 ALA A O 1
ATOM 1533 N N . ILE A 1 194 ? -27.454 -28.559 6.204 1.00 7.54 194 ILE A N 1
ATOM 1534 C CA . ILE A 1 194 ? -27.333 -29.985 6.478 1.00 7.59 194 ILE A CA 1
ATOM 1535 C C . ILE A 1 194 ? -26.909 -30.758 5.231 1.00 7.33 194 ILE A C 1
ATOM 1536 O O . ILE A 1 194 ? -26.071 -31.658 5.309 1.00 7.48 194 ILE A O 1
ATOM 1541 N N . ALA A 1 195 ? -27.479 -30.408 4.083 1.00 7.06 195 ALA A N 1
ATOM 1542 C CA . ALA A 1 195 ? -27.119 -31.083 2.842 1.00 7.15 195 ALA A CA 1
ATOM 1543 C C . ALA A 1 195 ? -25.616 -30.934 2.594 1.00 6.89 195 ALA A C 1
ATOM 1544 O O . ALA A 1 195 ? -24.941 -31.896 2.228 1.00 8.03 195 ALA A O 1
ATOM 1546 N N . ALA A 1 196 ? -25.092 -29.727 2.802 1.00 6.28 196 ALA A N 1
ATOM 1547 C CA . ALA A 1 196 ? -23.666 -29.481 2.603 1.00 7.14 196 ALA A CA 1
ATOM 1548 C C . ALA A 1 196 ? -22.847 -30.229 3.648 1.00 6.97 196 ALA A C 1
ATOM 1549 O O . ALA A 1 196 ? -21.867 -30.906 3.322 1.00 8.32 196 ALA A O 1
ATOM 1551 N N . PHE A 1 197 ? -23.251 -30.108 4.907 1.00 6.81 197 PHE A N 1
ATOM 1552 C CA . PHE A 1 197 ? -22.539 -30.770 5.986 1.00 6.89 197 PHE A CA 1
ATOM 1553 C C . PHE A 1 197 ? -22.551 -32.295 5.883 1.00 8.27 197 PHE A C 1
ATOM 1554 O O . PHE A 1 197 ? -21.678 -32.957 6.450 1.00 9.87 197 PHE A O 1
ATOM 1562 N N . SER A 1 198 ? -23.511 -32.854 5.148 1.00 7.52 198 SER A N 1
ATOM 1563 C CA . SER A 1 198 ? -23.610 -34.308 5.038 1.00 7.99 198 SER A CA 1
ATOM 1564 C C . SER A 1 198 ? -22.405 -34.998 4.387 1.00 7.88 198 SER A C 1
ATOM 1565 O O . SER A 1 198 ? -22.281 -36.216 4.472 1.00 9.06 198 SER A O 1
ATOM 1568 N N . THR A 1 199 ? -21.523 -34.239 3.738 1.00 8.23 199 THR A N 1
ATOM 1569 C CA . THR A 1 199 ? -20.322 -34.838 3.147 1.00 7.98 199 THR A CA 1
ATOM 1570 C C . THR A 1 199 ? -19.169 -34.674 4.130 1.00 9.07 199 THR A C 1
ATOM 1571 O O . THR A 1 199 ? -18.021 -35.003 3.820 1.00 8.19 199 THR A O 1
ATOM 1575 N N . GLU A 1 200 ? -19.503 -34.168 5.314 1.00 7.78 200 GLU A N 1
ATOM 1576 C CA . GLU A 1 200 ? -18.559 -33.900 6.396 1.00 9.55 200 GLU A CA 1
ATOM 1577 C C . GLU A 1 200 ? -17.585 -32.769 6.086 1.00 8.82 200 GLU A C 1
ATOM 1578 O O . GLU A 1 200 ? -16.429 -32.760 6.521 1.00 9.02 200 GLU A O 1
ATOM 1584 N N . THR A 1 201 ? -18.080 -31.797 5.326 1.00 8.19 201 THR A N 1
ATOM 1585 C CA . THR A 1 201 ? -17.289 -30.624 5.010 1.00 7.77 201 THR A CA 1
ATOM 1586 C C . THR A 1 201 ? -17.237 -29.804 6.307 1.00 7.19 201 THR A C 1
ATOM 1587 O O . THR A 1 201 ? -17.940 -30.110 7.275 1.00 7.33 201 THR A O 1
ATOM 1591 N N . ASP A 1 202 ? -16.412 -28.765 6.325 1.00 6.48 202 ASP A N 1
ATOM 1592 C CA . ASP A 1 202 ? -16.240 -27.936 7.517 1.00 5.89 202 ASP A CA 1
ATOM 1593 C C . ASP A 1 202 ? -17.428 -27.023 7.815 1.00 6.42 202 ASP A C 1
ATOM 1594 O O . ASP A 1 202 ? -18.280 -26.792 6.957 1.00 6.57 202 ASP A O 1
ATOM 1599 N N . LEU A 1 203 ? -17.460 -26.484 9.030 1.00 7.05 203 LEU A N 1
ATOM 1600 C CA . LEU A 1 203 ? -18.554 -25.609 9.441 1.00 6.43 203 LEU A CA 1
ATOM 1601 C C . LEU A 1 203 ? -18.688 -24.350 8.585 1.00 6.27 203 LEU A C 1
ATOM 1602 O O . LEU A 1 203 ? -19.800 -23.940 8.260 1.00 6.22 203 LEU A O 1
ATOM 1607 N N . TYR A 1 204 ? -17.571 -23.732 8.213 1.00 6.06 204 TYR A N 1
ATOM 1608 C CA . TYR A 1 204 ? -17.648 -22.517 7.406 1.00 5.52 204 TYR A CA 1
ATOM 1609 C C . TYR A 1 204 ? -18.295 -22.811 6.062 1.00 5.37 204 TYR A C 1
ATOM 1610 O O . TYR A 1 204 ? -19.102 -22.020 5.570 1.00 6.41 204 TYR A O 1
ATOM 1619 N N . SER A 1 205 ? -17.953 -23.953 5.474 1.00 5.07 205 SER A N 1
ATOM 1620 C CA . SER A 1 205 ? -18.544 -24.354 4.205 1.00 5.57 205 SER A CA 1
ATOM 1621 C C . SER A 1 205 ? -20.054 -24.519 4.360 1.00 5.74 205 SER A C 1
ATOM 1622 O O . SER A 1 205 ? -20.827 -24.017 3.542 1.00 6.17 205 SER A O 1
ATOM 1625 N N . ALA A 1 206 ? -20.472 -25.221 5.412 1.00 5.90 206 ALA A N 1
ATOM 1626 C CA . ALA A 1 206 ? -21.897 -25.449 5.645 1.00 6.06 206 ALA A CA 1
ATOM 1627 C C . ALA A 1 206 ? -22.647 -24.145 5.891 1.00 6.30 206 ALA A C 1
ATOM 1628 O O . ALA A 1 206 ? -23.750 -23.951 5.378 1.00 6.17 206 ALA A O 1
ATOM 1630 N N . ILE A 1 207 ? -22.055 -23.250 6.675 1.00 6.25 207 ILE A N 1
ATOM 1631 C CA . ILE A 1 207 ? -22.707 -21.978 6.960 1.00 5.99 207 ILE A CA 1
ATOM 1632 C C . ILE A 1 207 ? -22.717 -21.072 5.727 1.00 6.40 207 ILE A C 1
ATOM 1633 O O . ILE A 1 207 ? -23.675 -20.334 5.504 1.00 6.26 207 ILE A O 1
ATOM 1638 N N . THR A 1 208 ? -21.661 -21.129 4.919 1.00 6.65 208 THR A N 1
ATOM 1639 C CA . THR A 1 208 ? -21.625 -20.329 3.701 1.00 7.33 208 THR A CA 1
ATOM 1640 C C . THR A 1 208 ? -22.759 -20.808 2.786 1.00 7.05 208 THR A C 1
ATOM 1641 O O . THR A 1 208 ? -23.428 -20.004 2.130 1.00 7.39 208 THR A O 1
ATOM 1645 N N . ALA A 1 209 ? -22.987 -22.121 2.754 1.00 6.13 209 ALA A N 1
ATOM 1646 C CA . ALA A 1 209 ? -24.063 -22.679 1.942 1.00 5.59 209 ALA A CA 1
ATOM 1647 C C . ALA A 1 209 ? -25.407 -22.198 2.484 1.00 6.50 209 ALA A C 1
ATOM 1648 O O . ALA A 1 209 ? -26.320 -21.898 1.716 1.00 6.59 209 ALA A O 1
ATOM 1650 N N . ALA A 1 210 ? -25.526 -22.120 3.810 1.00 6.80 210 ALA A N 1
ATOM 1651 C CA . ALA A 1 210 ? -26.771 -21.658 4.424 1.00 6.63 210 ALA A CA 1
ATOM 1652 C C . ALA A 1 210 ? -27.049 -20.206 4.036 1.00 6.45 210 ALA A C 1
ATOM 1653 O O . ALA A 1 210 ? -28.181 -19.844 3.706 1.00 6.30 210 ALA A O 1
ATOM 1655 N N . VAL A 1 211 ? -26.013 -19.376 4.083 1.00 6.04 211 VAL A N 1
ATOM 1656 C CA . VAL A 1 211 ? -26.152 -17.971 3.718 1.00 5.80 211 VAL A CA 1
ATOM 1657 C C . VAL A 1 211 ? -26.566 -17.874 2.249 1.00 5.93 211 VAL A C 1
ATOM 1658 O O . VAL A 1 211 ? -27.432 -17.076 1.886 1.00 6.88 211 VAL A O 1
ATOM 1662 N N . ALA A 1 212 ? -25.948 -18.700 1.410 1.00 6.45 212 ALA A N 1
ATOM 1663 C CA . ALA A 1 212 ? -26.260 -18.723 -0.016 1.00 6.74 212 ALA A CA 1
ATOM 1664 C C . ALA A 1 212 ? -27.743 -19.014 -0.224 1.00 7.63 212 ALA A C 1
ATOM 1665 O O . ALA A 1 212 ? -28.404 -18.378 -1.046 1.00 7.49 212 ALA A O 1
ATOM 1667 N N . SER A 1 213 ? -28.261 -19.985 0.522 1.00 6.71 213 SER A N 1
ATOM 1668 C CA . SER A 1 213 ? -29.667 -20.358 0.434 1.00 7.10 213 SER A CA 1
ATOM 1669 C C . SER A 1 213 ? -30.575 -19.235 0.931 1.00 7.80 213 SER A C 1
ATOM 1670 O O . SER A 1 213 ? -31.535 -18.852 0.264 1.00 7.94 213 SER A O 1
ATOM 1673 N N . LEU A 1 214 ? -30.264 -18.707 2.109 1.00 6.73 214 LEU A N 1
ATOM 1674 C CA . LEU A 1 214 ? -31.072 -17.651 2.706 1.00 6.89 214 LEU A CA 1
ATOM 1675 C C . LEU A 1 214 ? -31.161 -16.402 1.831 1.00 6.48 214 LEU A C 1
ATOM 1676 O O . LEU A 1 214 ? -32.167 -15.693 1.851 1.00 7.33 214 LEU A O 1
ATOM 1681 N N . LYS A 1 215 ? -30.116 -16.138 1.057 1.00 6.33 215 LYS A N 1
ATOM 1682 C CA . LYS A 1 215 ? -30.095 -14.970 0.182 1.00 6.26 215 LYS A CA 1
ATOM 1683 C C . LYS A 1 215 ? -31.215 -14.983 -0.867 1.00 6.59 215 LYS A C 1
ATOM 1684 O O . LYS A 1 215 ? -31.666 -13.928 -1.313 1.00 8.26 215 LYS A O 1
ATOM 1690 N N . GLY A 1 216 ? -31.669 -16.174 -1.252 1.00 6.72 216 GLY A N 1
ATOM 1691 C CA . GLY A 1 216 ? -32.724 -16.276 -2.250 1.00 8.64 216 GLY A CA 1
ATOM 1692 C C . GLY A 1 216 ? -34.003 -15.584 -1.814 1.00 8.80 216 GLY A C 1
ATOM 1693 O O . GLY A 1 216 ? -34.351 -15.629 -0.637 1.00 8.00 216 GLY A O 1
ATOM 1694 N N . PRO A 1 217 ? -34.741 -14.953 -2.741 1.00 9.77 217 PRO A N 1
ATOM 1695 C CA . PRO A 1 217 ? -35.981 -14.259 -2.378 1.00 10.54 217 PRO A CA 1
ATOM 1696 C C . PRO A 1 217 ? -37.121 -15.119 -1.834 1.00 11.15 217 PRO A C 1
ATOM 1697 O O . PRO A 1 217 ? -38.005 -14.612 -1.142 1.00 12.40 217 PRO A O 1
ATOM 1701 N N . ARG A 1 218 ? -37.106 -16.412 -2.137 1.00 10.47 218 ARG A N 1
ATOM 1702 C CA . ARG A 1 218 ? -38.164 -17.311 -1.680 1.00 10.88 218 ARG A CA 1
ATOM 1703 C C . ARG A 1 218 ? -38.092 -17.674 -0.202 1.00 11.28 218 ARG A C 1
ATOM 1704 O O . ARG A 1 218 ? -39.002 -18.313 0.324 1.00 14.04 218 ARG A O 1
ATOM 1712 N N . HIS A 1 219 ? -37.015 -17.273 0.464 1.00 10.74 219 HIS A N 1
ATOM 1713 C CA . HIS A 1 219 ? -36.827 -17.608 1.871 1.00 10.50 219 HIS A CA 1
ATOM 1714 C C . HIS A 1 219 ? -36.077 -16.501 2.608 1.00 11.96 219 HIS A C 1
ATOM 1715 O O . HIS A 1 219 ? -35.036 -16.040 2.152 1.00 12.94 219 HIS A O 1
ATOM 1722 N N . GLY A 1 220 ? -36.630 -16.061 3.735 1.00 12.07 220 GLY A N 1
ATOM 1723 C CA . GLY A 1 220 ? -35.985 -15.030 4.531 1.00 14.03 220 GLY A CA 1
ATOM 1724 C C . GLY A 1 220 ? -36.104 -13.591 4.060 1.00 14.87 220 GLY A C 1
ATOM 1725 O O . GLY A 1 220 ? -35.346 -12.731 4.515 1.00 16.14 220 GLY A O 1
ATOM 1726 N N . GLY A 1 221 ? -37.046 -13.314 3.163 1.00 13.95 221 GLY A N 1
ATOM 1727 C CA . GLY A 1 221 ? -37.210 -11.953 2.680 1.00 14.13 221 GLY A CA 1
ATOM 1728 C C . GLY A 1 221 ? -38.643 -11.458 2.733 1.00 13.92 221 GLY A C 1
ATOM 1729 O O . GLY A 1 221 ? -39.000 -10.496 2.050 1.00 14.88 221 GLY A O 1
ATOM 1730 N N . ALA A 1 222 ? -39.464 -12.103 3.557 1.00 13.86 222 ALA A N 1
ATOM 1731 C CA . ALA A 1 222 ? -40.874 -11.740 3.681 1.00 14.53 222 ALA A CA 1
ATOM 1732 C C . ALA A 1 222 ? -41.155 -10.281 4.038 1.00 14.60 222 ALA A C 1
ATOM 1733 O O . ALA A 1 222 ? -42.047 -9.663 3.453 1.00 14.76 222 ALA A O 1
ATOM 1735 N N . ASN A 1 223 ? -40.419 -9.725 4.996 1.00 13.40 223 ASN A N 1
ATOM 1736 C CA . ASN A 1 223 ? -40.664 -8.338 5.386 1.00 12.76 223 ASN A CA 1
ATOM 1737 C C . ASN A 1 223 ? -40.286 -7.308 4.326 1.00 14.51 223 ASN A C 1
ATOM 1738 O O . ASN A 1 223 ? -40.634 -6.134 4.451 1.00 14.08 223 ASN A O 1
ATOM 1743 N N . GLU A 1 224 ? -39.575 -7.737 3.288 1.00 14.46 224 GLU A N 1
ATOM 1744 C CA . GLU A 1 224 ? -39.198 -6.821 2.218 1.00 16.02 224 GLU A CA 1
ATOM 1745 C C . GLU A 1 224 ? -40.448 -6.383 1.464 1.00 16.17 224 GLU A C 1
ATOM 1746 O O . GLU A 1 224 ? -40.599 -5.212 1.118 1.00 16.82 224 GLU A O 1
ATOM 1752 N N . ALA A 1 225 ? -41.344 -7.334 1.221 1.00 15.87 225 ALA A N 1
ATOM 1753 C CA . ALA A 1 225 ? -42.584 -7.058 0.506 1.00 16.43 225 ALA A CA 1
ATOM 1754 C C . ALA A 1 225 ? -43.449 -6.074 1.283 1.00 16.15 225 ALA A C 1
ATOM 1755 O O . ALA A 1 225 ? -44.144 -5.246 0.694 1.00 17.00 225 ALA A O 1
ATOM 1757 N N . VAL A 1 226 ? -43.412 -6.169 2.608 1.00 14.73 226 VAL A N 1
ATOM 1758 C CA . VAL A 1 226 ? -44.194 -5.272 3.446 1.00 14.27 226 VAL A CA 1
ATOM 1759 C C . VAL A 1 226 ? -43.641 -3.852 3.369 1.00 15.65 226 VAL A C 1
ATOM 1760 O O . VAL A 1 226 ? -44.397 -2.884 3.289 1.00 14.95 226 VAL A O 1
ATOM 1764 N N . MET A 1 227 ? -42.319 -3.725 3.392 1.00 16.22 227 MET A N 1
ATOM 1765 C CA . MET A 1 227 ? -41.700 -2.410 3.310 1.00 16.45 227 MET A CA 1
ATOM 1766 C C . MET A 1 227 ? -41.948 -1.800 1.931 1.00 17.10 227 MET A C 1
ATOM 1767 O O . MET A 1 227 ? -42.144 -0.590 1.821 1.00 16.72 227 MET A O 1
ATOM 1772 N N . ARG A 1 228 ? -41.932 -2.635 0.887 1.00 17.35 228 ARG A N 1
ATOM 1773 C CA . ARG A 1 228 ? -42.190 -2.167 -0.479 1.00 18.90 228 ARG A CA 1
ATOM 1774 C C . ARG A 1 228 ? -43.633 -1.634 -0.535 1.00 19.33 228 ARG A C 1
ATOM 1775 O O . ARG A 1 228 ? -43.910 -0.627 -1.193 1.00 19.52 228 ARG A O 1
ATOM 1783 N N . MET A 1 229 ? -44.541 -2.281 0.196 1.00 18.40 229 MET A N 1
ATOM 1784 C CA . MET A 1 229 ? -45.941 -1.846 0.248 1.00 18.24 229 MET A CA 1
ATOM 1785 C C . MET A 1 229 ? -46.013 -0.469 0.900 1.00 18.71 229 MET A C 1
ATOM 1786 O O . MET A 1 229 ? -46.709 0.433 0.423 1.00 19.11 229 MET A O 1
ATOM 1791 N N . ILE A 1 230 ? -45.282 -0.320 1.997 1.00 18.64 230 ILE A N 1
ATOM 1792 C CA . ILE A 1 230 ? -45.236 0.935 2.728 1.00 18.62 230 ILE A CA 1
ATOM 1793 C C . ILE A 1 230 ? -44.682 2.055 1.849 1.00 20.22 230 ILE A C 1
ATOM 1794 O O . ILE A 1 230 ? -45.185 3.178 1.877 1.00 20.02 230 ILE A O 1
ATOM 1799 N N . GLN A 1 231 ? -43.653 1.744 1.066 1.00 21.07 231 GLN A N 1
ATOM 1800 C CA . GLN A 1 231 ? -43.047 2.731 0.177 1.00 22.94 231 GLN A CA 1
ATOM 1801 C C . GLN A 1 231 ? -44.039 3.102 -0.921 1.00 23.58 231 GLN A C 1
ATOM 1802 O O . GLN A 1 231 ? -44.097 4.252 -1.356 1.00 24.13 231 GLN A O 1
ATOM 1808 N N . GLU A 1 232 ? -44.816 2.119 -1.365 1.00 23.64 232 GLU A N 1
ATOM 1809 C CA . GLU A 1 232 ? -45.818 2.339 -2.402 1.00 24.64 232 GLU A CA 1
ATOM 1810 C C . GLU A 1 232 ? -46.879 3.301 -1.877 1.00 24.31 232 GLU A C 1
ATOM 1811 O O . GLU A 1 232 ? -47.315 4.207 -2.587 1.00 24.63 232 GLU A O 1
ATOM 1817 N N . ILE A 1 233 ? -47.288 3.097 -0.628 1.00 23.50 233 ILE A N 1
ATOM 1818 C CA . ILE A 1 233 ? -48.284 3.955 0.003 1.00 23.02 233 ILE A CA 1
ATOM 1819 C C . ILE A 1 233 ? -47.716 5.367 0.106 1.00 23.86 233 ILE A C 1
ATOM 1820 O O . ILE A 1 233 ? -48.430 6.351 -0.083 1.00 23.89 233 ILE A O 1
ATOM 1825 N N . GLY A 1 234 ? -46.424 5.451 0.413 1.00 24.08 234 GLY A N 1
ATOM 1826 C CA . GLY A 1 234 ? -45.755 6.737 0.504 1.00 24.79 234 GLY A CA 1
ATOM 1827 C C . GLY A 1 234 ? -45.942 7.550 1.771 1.00 24.94 234 GLY A C 1
ATOM 1828 O O . GLY A 1 234 ? -44.971 7.849 2.467 1.00 25.41 234 GLY A O 1
ATOM 1829 N N . THR A 1 235 ? -47.183 7.920 2.071 1.00 25.14 235 THR A N 1
ATOM 1830 C CA . THR A 1 235 ? -47.467 8.722 3.254 1.00 25.39 235 THR A CA 1
ATOM 1831 C C . THR A 1 235 ? -48.637 8.171 4.061 1.00 25.50 235 THR A C 1
ATOM 1832 O O . THR A 1 235 ? -49.472 7.433 3.541 1.00 25.55 235 THR A O 1
ATOM 1836 N N . PRO A 1 236 ? -48.704 8.522 5.355 1.00 25.84 236 PRO A N 1
ATOM 1837 C CA . PRO A 1 236 ? -49.781 8.062 6.235 1.00 26.59 236 PRO A CA 1
ATOM 1838 C C . PRO A 1 236 ? -51.144 8.549 5.752 1.00 27.24 236 PRO A C 1
ATOM 1839 O O . PRO A 1 236 ? -52.152 7.857 5.895 1.00 27.08 236 PRO A O 1
ATOM 1843 N N . GLU A 1 237 ? -51.160 9.745 5.174 1.00 28.32 237 GLU A N 1
ATOM 1844 C CA . GLU A 1 237 ? -52.390 10.352 4.679 1.00 29.01 237 GLU A CA 1
ATOM 1845 C C . GLU A 1 237 ? -53.067 9.567 3.557 1.00 28.46 237 GLU A C 1
ATOM 1846 O O . GLU A 1 237 ? -54.275 9.686 3.355 1.00 28.67 237 GLU A O 1
ATOM 1852 N N . ARG A 1 238 ? -52.296 8.765 2.832 1.00 27.43 238 ARG A N 1
ATOM 1853 C CA . ARG A 1 238 ? -52.848 7.985 1.729 1.00 26.90 238 ARG A CA 1
ATOM 1854 C C . ARG A 1 238 ? -53.031 6.512 2.081 1.00 26.27 238 ARG A C 1
ATOM 1855 O O . ARG A 1 238 ? -53.608 5.750 1.305 1.00 26.31 238 ARG A O 1
ATOM 1857 N N . ALA A 1 239 ? -52.547 6.120 3.255 1.00 26.32 239 ALA A N 1
ATOM 1858 C CA . ALA A 1 239 ? -52.630 4.734 3.706 1.00 25.66 239 ALA A CA 1
ATOM 1859 C C . ALA A 1 239 ? -54.041 4.153 3.786 1.00 25.05 239 ALA A C 1
ATOM 1860 O O . ALA A 1 239 ? -54.319 3.106 3.201 1.00 24.08 239 ALA A O 1
ATOM 1862 N N . ARG A 1 240 ? -54.928 4.828 4.511 1.00 25.86 240 ARG A N 1
ATOM 1863 C CA . ARG A 1 240 ? -56.296 4.348 4.682 1.00 26.73 240 ARG A CA 1
ATOM 1864 C C . ARG A 1 240 ? -57.022 4.151 3.353 1.00 26.94 240 ARG A C 1
ATOM 1865 O O . ARG A 1 240 ? -57.666 3.124 3.133 1.00 26.11 240 ARG A O 1
ATOM 1873 N N . GLU A 1 241 ? -56.906 5.130 2.464 1.00 27.86 241 GLU A N 1
ATOM 1874 C CA . GLU A 1 241 ? -57.559 5.053 1.166 1.00 28.67 241 GLU A CA 1
ATOM 1875 C C . GLU A 1 241 ? -56.922 3.956 0.315 1.00 27.35 241 GLU A C 1
ATOM 1876 O O . GLU A 1 241 ? -57.611 3.253 -0.422 1.00 27.26 241 GLU A O 1
ATOM 1882 N N . TRP A 1 242 ? -55.604 3.811 0.423 1.00 26.67 242 TRP A N 1
ATOM 1883 C CA . TRP A 1 242 ? -54.882 2.790 -0.329 1.00 26.00 242 TRP A CA 1
ATOM 1884 C C . TRP A 1 242 ? -55.420 1.406 0.032 1.00 25.88 242 TRP A C 1
ATOM 1885 O O . TRP A 1 242 ? -55.656 0.571 -0.841 1.00 25.74 242 TRP A O 1
ATOM 1896 N N . VAL A 1 243 ? -55.607 1.175 1.328 1.00 25.67 243 VAL A N 1
ATOM 1897 C CA . VAL A 1 243 ? -56.114 -0.101 1.820 1.00 26.07 243 VAL A CA 1
ATOM 1898 C C . VAL A 1 243 ? -57.491 -0.412 1.247 1.00 26.74 243 VAL A C 1
ATOM 1899 O O . VAL A 1 243 ? -57.750 -1.527 0.799 1.00 26.06 243 VAL A O 1
ATOM 1903 N N . ARG A 1 244 ? -58.376 0.579 1.271 1.00 28.40 244 ARG A N 1
ATOM 1904 C CA . ARG A 1 244 ? -59.727 0.399 0.754 1.00 30.92 244 ARG A CA 1
ATOM 1905 C C . ARG A 1 244 ? -59.711 -0.041 -0.704 1.00 30.99 244 ARG A C 1
ATOM 1906 O O . ARG A 1 244 ? -60.441 -0.954 -1.093 1.00 31.10 244 ARG A O 1
ATOM 1914 N N . GLU A 1 245 ? -58.872 0.610 -1.503 1.00 31.87 245 GLU A N 1
ATOM 1915 C CA . GLU A 1 245 ? -58.752 0.289 -2.920 1.00 32.66 245 GLU A CA 1
ATOM 1916 C C . GLU A 1 245 ? -58.237 -1.134 -3.125 1.00 32.33 245 GLU A C 1
ATOM 1917 O O . GLU A 1 245 ? -58.725 -1.860 -3.992 1.00 31.76 245 GLU A O 1
ATOM 1923 N N . LYS A 1 246 ? -57.248 -1.526 -2.326 1.00 31.60 246 LYS A N 1
ATOM 1924 C CA . LYS A 1 246 ? -56.673 -2.863 -2.422 1.00 31.67 246 LYS A CA 1
ATOM 1925 C C . LYS A 1 246 ? -57.712 -3.930 -2.104 1.00 31.41 246 LYS A C 1
ATOM 1926 O O . LYS A 1 246 ? -57.846 -4.916 -2.830 1.00 31.42 246 LYS A O 1
ATOM 1932 N N . LEU A 1 247 ? -58.442 -3.730 -1.012 1.00 31.97 247 LEU A N 1
ATOM 1933 C CA . LEU A 1 247 ? -59.471 -4.675 -0.596 1.00 32.71 247 LEU A CA 1
ATOM 1934 C C . LEU A 1 247 ? -60.604 -4.729 -1.613 1.00 33.34 247 LEU A C 1
ATOM 1935 O O . LEU A 1 247 ? -61.164 -5.793 -1.875 1.00 33.29 247 LEU A O 1
ATOM 1940 N N . ALA A 1 248 ? -60.937 -3.575 -2.184 1.00 33.75 248 ALA A N 1
ATOM 1941 C CA . ALA A 1 248 ? -62.001 -3.496 -3.177 1.00 34.52 248 ALA A CA 1
ATOM 1942 C C . ALA A 1 248 ? -61.629 -4.312 -4.409 1.00 34.88 248 ALA A C 1
ATOM 1943 O O . ALA A 1 248 ? -62.491 -4.912 -5.051 1.00 35.48 248 ALA A O 1
ATOM 1945 N N . LYS A 1 249 ? -60.340 -4.331 -4.733 1.00 34.78 249 LYS A N 1
ATOM 1946 C CA . LYS A 1 249 ? -59.847 -5.075 -5.886 1.00 34.72 249 LYS A CA 1
ATOM 1947 C C . LYS A 1 249 ? -59.511 -6.512 -5.505 1.00 34.70 249 LYS A C 1
ATOM 1948 O O . LYS A 1 249 ? -58.965 -7.266 -6.310 1.00 35.09 249 LYS A O 1
ATOM 1952 N N . LYS A 1 250 ? -59.840 -6.882 -4.271 1.00 34.51 250 LYS A N 1
ATOM 1953 C CA . LYS A 1 250 ? -59.580 -8.227 -3.771 1.00 33.77 250 LYS A CA 1
ATOM 1954 C C . LYS A 1 250 ? -58.099 -8.578 -3.865 1.00 33.13 250 LYS A C 1
ATOM 1955 O O . LYS A 1 250 ? -57.737 -9.736 -4.077 1.00 33.46 250 LYS A O 1
ATOM 1957 N N . GLU A 1 251 ? -57.244 -7.573 -3.706 1.00 32.29 251 GLU A N 1
ATOM 1958 C CA . GLU A 1 251 ? -55.803 -7.784 -3.768 1.00 31.69 251 GLU A CA 1
ATOM 1959 C C . GLU A 1 251 ? -55.239 -7.968 -2.361 1.00 30.35 251 GLU A C 1
ATOM 1960 O O . GLU A 1 251 ? -55.683 -7.322 -1.412 1.00 30.39 251 GLU A O 1
ATOM 1966 N N . ARG A 1 252 ? -54.262 -8.860 -2.240 1.00 29.11 252 ARG A N 1
ATOM 1967 C CA . ARG A 1 252 ? -53.637 -9.168 -0.957 1.00 27.39 252 ARG A CA 1
ATOM 1968 C C . ARG A 1 252 ? -52.859 -8.020 -0.325 1.00 25.59 252 ARG A C 1
ATOM 1969 O O . ARG A 1 252 ? -52.237 -7.212 -1.016 1.00 25.97 252 ARG A O 1
ATOM 1971 N N . ILE A 1 253 ? -52.910 -7.961 1.003 1.00 23.23 253 ILE A N 1
ATOM 1972 C CA . ILE A 1 253 ? -52.196 -6.950 1.773 1.00 20.56 253 ILE A CA 1
ATOM 1973 C C . ILE A 1 253 ? -50.968 -7.660 2.331 1.00 19.13 253 ILE A C 1
ATOM 1974 O O . ILE A 1 253 ? -51.093 -8.647 3.053 1.00 17.83 253 ILE A O 1
ATOM 1979 N N . MET A 1 254 ? -49.783 -7.170 1.984 1.00 17.07 254 MET A N 1
ATOM 1980 C CA . MET A 1 254 ? -48.547 -7.791 2.446 1.00 16.50 254 MET A CA 1
ATOM 1981 C C . MET A 1 254 ? -48.471 -7.894 3.966 1.00 14.95 254 MET A C 1
ATOM 1982 O O . MET A 1 254 ? -48.817 -6.955 4.681 1.00 15.01 254 MET A O 1
ATOM 1987 N N . GLY A 1 255 ? -48.021 -9.048 4.450 1.00 14.45 255 GLY A N 1
ATOM 1988 C CA . GLY A 1 255 ? -47.895 -9.256 5.882 1.00 13.91 255 GLY A CA 1
ATOM 1989 C C . GLY A 1 255 ? -49.159 -9.742 6.569 1.00 14.09 255 GLY A C 1
ATOM 1990 O O . GLY A 1 255 ? -49.146 -10.001 7.772 1.00 13.67 255 GLY A O 1
ATOM 1991 N N . MET A 1 256 ? -50.248 -9.862 5.815 1.00 13.33 256 MET A N 1
ATOM 1992 C CA . MET A 1 256 ? -51.524 -10.323 6.363 1.00 13.81 256 MET A CA 1
ATOM 1993 C C . MET A 1 256 ? -51.740 -11.788 6.015 1.00 14.03 256 MET A C 1
ATOM 1994 O O . MET A 1 256 ? -51.765 -12.162 4.841 1.00 15.48 256 MET A O 1
ATOM 1999 N N . GLY A 1 257 ? -51.914 -12.614 7.041 1.00 14.37 257 GLY A N 1
ATOM 2000 C CA . GLY A 1 257 ? -52.097 -14.035 6.814 1.00 15.44 257 GLY A CA 1
ATOM 2001 C C . GLY A 1 257 ? -50.718 -14.657 6.701 1.00 16.06 257 GLY A C 1
ATOM 2002 O O . GLY A 1 257 ? -49.724 -13.934 6.632 1.00 17.34 257 GLY A O 1
ATOM 2003 N N . HIS A 1 258 ? -50.644 -15.983 6.674 1.00 14.25 258 HIS A N 1
ATOM 2004 C CA . HIS A 1 258 ? -49.352 -16.656 6.580 1.00 14.57 258 HIS A CA 1
ATOM 2005 C C . HIS A 1 258 ? -49.493 -18.025 5.921 1.00 14.45 258 HIS A C 1
ATOM 2006 O O . HIS A 1 258 ? -50.510 -18.698 6.081 1.00 16.10 258 HIS A O 1
ATOM 2013 N N . ARG A 1 259 ? -48.465 -18.432 5.182 1.00 15.20 259 ARG A N 1
ATOM 2014 C CA . ARG A 1 259 ? -48.483 -19.714 4.485 1.00 17.34 259 ARG A CA 1
ATOM 2015 C C . ARG A 1 259 ? -48.517 -20.902 5.434 1.00 16.46 259 ARG A C 1
ATOM 2016 O O . ARG A 1 259 ? -49.145 -21.921 5.144 1.00 17.53 259 ARG A O 1
ATOM 2024 N N . VAL A 1 260 ? -47.835 -20.764 6.564 1.00 14.02 260 VAL A N 1
ATOM 2025 C CA . VAL A 1 260 ? -47.760 -21.826 7.557 1.00 13.97 260 VAL A CA 1
ATOM 2026 C C . VAL A 1 260 ? -48.738 -21.604 8.706 1.00 12.59 260 VAL A C 1
ATOM 2027 O O . VAL A 1 260 ? -49.548 -22.477 9.018 1.00 13.19 260 VAL A O 1
ATOM 2031 N N . TYR A 1 261 ? -48.656 -20.434 9.331 1.00 11.35 261 TYR A N 1
ATOM 2032 C CA . TYR A 1 261 ? -49.530 -20.111 10.452 1.00 11.88 261 TYR A CA 1
ATOM 2033 C C . TYR A 1 261 ? -50.901 -19.659 9.959 1.00 12.98 261 TYR A C 1
ATOM 2034 O O . TYR A 1 261 ? -51.100 -18.501 9.600 1.00 15.02 261 TYR A O 1
ATOM 2043 N N . LYS A 1 262 ? -51.840 -20.602 9.957 1.00 14.83 262 LYS A N 1
ATOM 2044 C CA . LYS A 1 262 ? -53.204 -20.374 9.487 1.00 16.56 262 LYS A CA 1
ATOM 2045 C C . LYS A 1 262 ? -54.027 -19.430 10.351 1.00 16.70 262 LYS A C 1
ATOM 2046 O O . LYS A 1 262 ? -55.001 -18.840 9.884 1.00 18.33 262 LYS A O 1
ATOM 2052 N N . ALA A 1 263 ? -53.651 -19.301 11.617 1.00 16.07 263 ALA A N 1
ATOM 2053 C CA . ALA A 1 263 ? -54.348 -18.393 12.517 1.00 15.83 263 ALA A CA 1
ATOM 2054 C C . ALA A 1 263 ? -53.325 -17.346 12.937 1.00 16.05 263 ALA A C 1
ATOM 2055 O O . ALA A 1 263 ? -52.907 -16.515 12.131 1.00 16.45 263 ALA A O 1
ATOM 2057 N N A PHE A 1 264 ? -52.915 -17.381 14.196 0.50 15.27 264 PHE A N 1
ATOM 2058 N N B PHE A 1 264 ? -52.913 -17.404 14.198 0.50 14.72 264 PHE A N 1
ATOM 2059 C CA A PHE A 1 264 ? -51.940 -16.418 14.678 0.50 14.86 264 PHE A CA 1
ATOM 2060 C CA B PHE A 1 264 ? -51.924 -16.476 14.727 0.50 13.92 264 PHE A CA 1
ATOM 2061 C C A PHE A 1 264 ? -50.516 -16.907 14.451 0.50 13.40 264 PHE A C 1
ATOM 2062 C C B PHE A 1 264 ? -50.509 -16.929 14.393 0.50 12.45 264 PHE A C 1
ATOM 2063 O O A PHE A 1 264 ? -50.236 -18.104 14.519 0.50 12.86 264 PHE A O 1
ATOM 2064 O O B PHE A 1 264 ? -50.230 -18.127 14.328 0.50 11.21 264 PHE A O 1
ATOM 2079 N N . ASP A 1 265 ? -49.627 -15.963 14.162 1.00 12.26 265 ASP A N 1
ATOM 2080 C CA . ASP A 1 265 ? -48.220 -16.262 13.940 1.00 10.50 265 ASP A CA 1
ATOM 2081 C C . ASP A 1 265 ? -47.786 -16.011 15.383 1.00 9.48 265 ASP A C 1
ATOM 2082 O O . ASP A 1 265 ? -47.871 -14.883 15.867 1.00 10.10 265 ASP A O 1
ATOM 2087 N N . PRO A 1 266 ? -47.345 -17.058 16.098 1.00 8.48 266 PRO A N 1
ATOM 2088 C CA . PRO A 1 266 ? -46.924 -16.907 17.495 1.00 9.05 266 PRO A CA 1
ATOM 2089 C C . PRO A 1 266 ? -45.788 -15.927 17.749 1.00 10.48 266 PRO A C 1
ATOM 2090 O O . PRO A 1 266 ? -45.543 -15.533 18.890 1.00 10.15 266 PRO A O 1
ATOM 2094 N N . ARG A 1 267 ? -45.112 -15.520 16.684 1.00 9.48 267 ARG A N 1
ATOM 2095 C CA . ARG A 1 267 ? -43.989 -14.600 16.806 1.00 8.87 267 ARG A CA 1
ATOM 2096 C C . ARG A 1 267 ? -44.383 -13.129 16.710 1.00 9.31 267 ARG A C 1
ATOM 2097 O O . ARG A 1 267 ? -43.633 -12.258 17.139 1.00 9.31 267 ARG A O 1
ATOM 2105 N N . ALA A 1 268 ? -45.566 -12.855 16.168 1.00 9.68 268 ALA A N 1
ATOM 2106 C CA . ALA A 1 268 ? -46.009 -11.480 15.958 1.00 10.42 268 ALA A CA 1
ATOM 2107 C C . ALA A 1 268 ? -46.349 -10.638 17.182 1.00 10.77 268 ALA A C 1
ATOM 2108 O O . ALA A 1 268 ? -45.944 -9.477 17.267 1.00 11.05 268 ALA A O 1
ATOM 2110 N N . GLY A 1 269 ? -47.091 -11.222 18.118 1.00 12.00 269 GLY A N 1
ATOM 2111 C CA . GLY A 1 269 ? -47.512 -10.506 19.310 1.00 13.34 269 GLY A CA 1
ATOM 2112 C C . GLY A 1 269 ? -46.455 -9.780 20.118 1.00 13.18 269 GLY A C 1
ATOM 2113 O O . GLY A 1 269 ? -46.590 -8.585 20.396 1.00 13.60 269 GLY A O 1
ATOM 2114 N N . VAL A 1 270 ? -45.406 -10.488 20.515 1.00 12.97 270 VAL A N 1
ATOM 2115 C CA . VAL A 1 270 ? -44.360 -9.866 21.313 1.00 13.46 270 VAL A CA 1
ATOM 2116 C C . VAL A 1 270 ? -43.664 -8.741 20.562 1.00 12.25 270 VAL A C 1
ATOM 2117 O O . VAL A 1 270 ? -43.357 -7.697 21.138 1.00 12.21 270 VAL A O 1
ATOM 2121 N N . LEU A 1 271 ? -43.422 -8.944 19.272 1.00 12.12 271 LEU A N 1
ATOM 2122 C CA . LEU A 1 271 ? -42.743 -7.931 18.483 1.00 11.78 271 LEU A CA 1
ATOM 2123 C C . LEU A 1 271 ? -43.588 -6.669 18.341 1.00 12.51 271 LEU A C 1
ATOM 2124 O O . LEU A 1 271 ? -43.074 -5.557 18.450 1.00 14.29 271 LEU A O 1
ATOM 2129 N N . GLU A 1 272 ? -44.884 -6.839 18.107 1.00 11.58 272 GLU A N 1
ATOM 2130 C CA . GLU A 1 272 ? -45.770 -5.692 17.956 1.00 12.67 272 GLU A CA 1
ATOM 2131 C C . GLU A 1 272 ? -45.769 -4.839 19.224 1.00 12.11 272 GLU A C 1
ATOM 2132 O O . GLU A 1 272 ? -45.711 -3.609 19.155 1.00 12.16 272 GLU A O 1
ATOM 2138 N N . LYS A 1 273 ? -45.817 -5.492 20.381 1.00 11.66 273 LYS A N 1
ATOM 2139 C CA . LYS A 1 273 ? -45.824 -4.780 21.653 1.00 14.02 273 LYS A CA 1
ATOM 2140 C C . LYS A 1 273 ? -44.525 -4.013 21.887 1.00 13.53 273 LYS A C 1
ATOM 2141 O O . LYS A 1 273 ? -44.546 -2.845 22.280 1.00 14.83 273 LYS A O 1
ATOM 2144 N N . LEU A 1 274 ? -43.390 -4.663 21.647 1.00 12.82 274 LEU A N 1
ATOM 2145 C CA . LEU A 1 274 ? -42.107 -4.004 21.853 1.00 12.10 274 LEU A CA 1
ATOM 2146 C C . LEU A 1 274 ? -41.870 -2.875 20.856 1.00 11.86 274 LEU A C 1
ATOM 2147 O O . LEU A 1 274 ? -41.196 -1.893 21.171 1.00 12.51 274 LEU A O 1
ATOM 2152 N N . ALA A 1 275 ? -42.422 -3.015 19.655 1.00 12.10 275 ALA A N 1
ATOM 2153 C CA . ALA A 1 275 ? -42.280 -1.988 18.631 1.00 12.91 275 ALA A CA 1
ATOM 2154 C C . ALA A 1 275 ? -43.042 -0.749 19.086 1.00 13.70 275 ALA A C 1
ATOM 2155 O O . ALA A 1 275 ? -42.588 0.379 18.903 1.00 14.89 275 ALA A O 1
ATOM 2157 N N . ARG A 1 276 ? -44.204 -0.973 19.687 1.00 15.35 276 ARG A N 1
ATOM 2158 C CA . ARG A 1 276 ? -45.034 0.118 20.178 1.00 16.78 276 ARG A CA 1
ATOM 2159 C C . ARG A 1 276 ? -44.294 0.890 21.267 1.00 16.33 276 ARG A C 1
ATOM 2160 O O . ARG A 1 276 ? -44.301 2.120 21.279 1.00 17.14 276 ARG A O 1
ATOM 2168 N N . LEU A 1 277 ? -43.656 0.167 22.182 1.00 15.72 277 LEU A N 1
ATOM 2169 C CA . LEU A 1 277 ? -42.919 0.804 23.268 1.00 16.82 277 LEU A CA 1
ATOM 2170 C C . LEU A 1 277 ? -41.776 1.668 22.742 1.00 17.59 277 LEU A C 1
ATOM 2171 O O . LEU A 1 277 ? -41.485 2.728 23.296 1.00 17.86 277 LEU A O 1
ATOM 2176 N N . VAL A 1 278 ? -41.125 1.220 21.673 1.00 15.82 278 VAL A N 1
ATOM 2177 C CA . VAL A 1 278 ? -40.035 1.994 21.089 1.00 16.54 278 VAL A CA 1
ATOM 2178 C C . VAL A 1 278 ? -40.595 3.241 20.406 1.00 17.15 278 VAL A C 1
ATOM 2179 O O . VAL A 1 278 ? -40.039 4.332 20.535 1.00 17.10 278 VAL A O 1
ATOM 2183 N N . ALA A 1 279 ? -41.702 3.075 19.689 1.00 17.17 279 ALA A N 1
ATOM 2184 C CA . ALA A 1 279 ? -42.335 4.187 18.989 1.00 17.84 279 ALA A CA 1
ATOM 2185 C C . ALA A 1 279 ? -42.808 5.252 19.972 1.00 19.74 279 ALA A C 1
ATOM 2186 O O . ALA A 1 279 ? -42.689 6.449 19.709 1.00 20.05 279 ALA A O 1
ATOM 2188 N N . GLU A 1 280 ? -43.338 4.814 21.108 1.00 20.95 280 GLU A N 1
ATOM 2189 C CA . GLU A 1 280 ? -43.831 5.742 22.116 1.00 23.29 280 GLU A CA 1
ATOM 2190 C C . GLU A 1 280 ? -42.716 6.528 22.800 1.00 23.99 280 GLU A C 1
ATOM 2191 O O . GLU A 1 280 ? -42.942 7.639 23.279 1.00 24.96 280 GLU A O 1
ATOM 2197 N N . LYS A 1 281 ? -41.512 5.965 22.835 1.00 23.06 281 LYS A N 1
ATOM 2198 C CA . LYS A 1 281 ? -40.389 6.646 23.470 1.00 23.04 281 LYS A CA 1
ATOM 2199 C C . LYS A 1 281 ? -39.530 7.445 22.496 1.00 22.86 281 LYS A C 1
ATOM 2200 O O . LYS A 1 281 ? -39.083 8.548 22.814 1.00 23.43 281 LYS A O 1
ATOM 2206 N N . HIS A 1 282 ? -39.304 6.892 21.310 1.00 21.43 282 HIS A N 1
ATOM 2207 C CA . HIS A 1 282 ? -38.467 7.546 20.312 1.00 21.36 282 HIS A CA 1
ATOM 2208 C C . HIS A 1 282 ? -39.236 8.241 19.194 1.00 22.00 282 HIS A C 1
ATOM 2209 O O . HIS A 1 282 ? -38.641 8.921 18.356 1.00 22.85 282 HIS A O 1
ATOM 2216 N N . GLY A 1 283 ? -40.554 8.068 19.179 1.00 22.17 283 GLY A N 1
ATOM 2217 C CA . GLY A 1 283 ? -41.369 8.702 18.158 1.00 22.36 283 GLY A CA 1
ATOM 2218 C C . GLY A 1 283 ? -41.858 7.749 17.086 1.00 21.86 283 GLY A C 1
ATOM 2219 O O . GLY A 1 283 ? -41.224 6.727 16.813 1.00 22.29 283 GLY A O 1
ATOM 2220 N N . HIS A 1 284 ? -42.991 8.081 16.476 1.00 21.22 284 HIS A N 1
ATOM 2221 C CA . HIS A 1 284 ? -43.559 7.248 15.426 1.00 20.74 284 HIS A CA 1
ATOM 2222 C C . HIS A 1 284 ? -43.023 7.667 14.068 1.00 20.78 284 HIS A C 1
ATOM 2223 O O . HIS A 1 284 ? -43.279 8.777 13.603 1.00 20.16 284 HIS A O 1
ATOM 2230 N N . SER A 1 285 ? -42.277 6.771 13.433 1.00 19.72 285 SER A N 1
ATOM 2231 C CA . SER A 1 285 ? -41.714 7.055 12.123 1.00 18.74 285 SER A CA 1
ATOM 2232 C C . SER A 1 285 ? -42.822 7.060 11.077 1.00 19.33 285 SER A C 1
ATOM 2233 O O . SER A 1 285 ? -43.938 6.607 11.335 1.00 19.17 285 SER A O 1
ATOM 2236 N N . LYS A 1 286 ? -42.506 7.580 9.896 1.00 19.81 286 LYS A N 1
ATOM 2237 C CA . LYS A 1 286 ? -43.465 7.619 8.802 1.00 20.78 286 LYS A CA 1
ATOM 2238 C C . LYS A 1 286 ? -43.885 6.188 8.471 1.00 19.57 286 LYS A C 1
ATOM 2239 O O . LYS A 1 286 ? -45.058 5.911 8.213 1.00 19.92 286 LYS A O 1
ATOM 2244 N N . GLU A 1 287 ? -42.914 5.279 8.487 1.00 18.47 287 GLU A N 1
ATOM 2245 C CA . GLU A 1 287 ? -43.176 3.877 8.192 1.00 17.57 287 GLU A CA 1
ATOM 2246 C C . GLU A 1 287 ? -44.095 3.252 9.238 1.00 16.46 287 GLU A C 1
ATOM 2247 O O . GLU A 1 287 ? -45.019 2.512 8.899 1.00 15.78 287 GLU A O 1
ATOM 2253 N N . TYR A 1 288 ? -43.833 3.547 10.508 1.00 16.10 288 TYR A N 1
ATOM 2254 C CA . TYR A 1 288 ? -44.636 3.008 11.601 1.00 15.99 288 TYR A CA 1
ATOM 2255 C C . TYR A 1 288 ? -46.068 3.523 11.501 1.00 17.06 288 TYR A C 1
ATOM 2256 O O . TYR A 1 288 ? -47.021 2.760 11.646 1.00 16.30 288 TYR A O 1
ATOM 2265 N N . GLN A 1 289 ? -46.213 4.821 11.253 1.00 17.94 289 GLN A N 1
ATOM 2266 C CA . GLN A 1 289 ? -47.535 5.428 11.133 1.00 18.12 289 GLN A CA 1
ATOM 2267 C C . GLN A 1 289 ? -48.343 4.765 10.026 1.00 17.82 289 GLN A C 1
ATOM 2268 O O . GLN A 1 289 ? -49.515 4.435 10.211 1.00 18.44 289 GLN A O 1
ATOM 2274 N N . ILE A 1 290 ? -47.714 4.573 8.873 1.00 16.40 290 ILE A N 1
ATOM 2275 C CA . ILE A 1 290 ? -48.382 3.938 7.747 1.00 15.80 290 ILE A CA 1
ATOM 2276 C C . ILE A 1 290 ? -48.772 2.511 8.121 1.00 15.95 290 ILE A C 1
ATOM 2277 O O . ILE A 1 290 ? -49.895 2.077 7.863 1.00 16.34 290 ILE A O 1
ATOM 2282 N N . LEU A 1 291 ? -47.844 1.790 8.742 1.00 15.42 291 LEU A N 1
ATOM 2283 C CA . LEU A 1 291 ? -48.097 0.412 9.140 1.00 14.74 291 LEU A CA 1
ATOM 2284 C C . LEU A 1 291 ? -49.307 0.288 10.061 1.00 14.98 291 LEU A C 1
ATOM 2285 O O . LEU A 1 291 ? -50.155 -0.579 9.858 1.00 14.91 291 LEU A O 1
ATOM 2290 N N . LYS A 1 292 ? -49.387 1.151 11.071 1.00 15.83 292 LYS A N 1
ATOM 2291 C CA . LYS A 1 292 ? -50.500 1.100 12.015 1.00 16.96 292 LYS A CA 1
ATOM 2292 C C . LYS A 1 292 ? -51.840 1.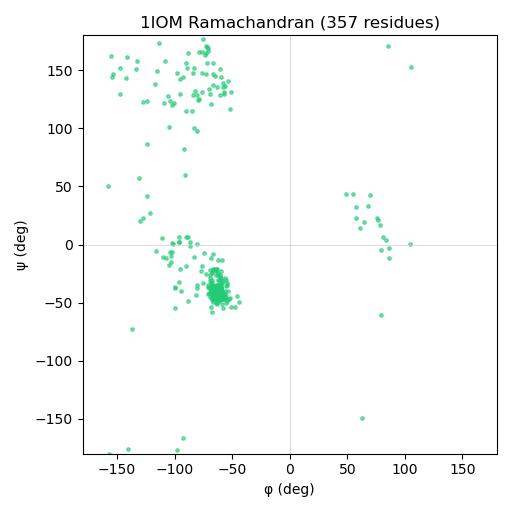414 11.354 1.00 17.06 292 LYS A C 1
ATOM 2293 O O . LYS A 1 292 ? -52.866 0.839 11.717 1.00 16.66 292 LYS A O 1
ATOM 2299 N N . ILE A 1 293 ? -51.839 2.322 10.384 1.00 17.57 293 ILE A N 1
ATOM 2300 C CA . ILE A 1 293 ? -53.078 2.657 9.693 1.00 17.25 293 ILE A CA 1
ATOM 2301 C C . ILE A 1 293 ? -53.517 1.452 8.866 1.00 17.02 293 ILE A C 1
ATOM 2302 O O . ILE A 1 293 ? -54.700 1.116 8.820 1.00 17.69 293 ILE A O 1
ATOM 2307 N N . VAL A 1 294 ? -52.560 0.797 8.215 1.00 16.01 294 VAL A N 1
ATOM 2308 C CA . VAL A 1 294 ? -52.865 -0.383 7.416 1.00 16.07 294 VAL A CA 1
ATOM 2309 C C . VAL A 1 294 ? -53.400 -1.477 8.338 1.00 15.61 294 VAL A C 1
ATOM 2310 O O . VAL A 1 294 ? -54.386 -2.146 8.026 1.00 15.28 294 VAL A O 1
ATOM 2314 N N . GLU A 1 295 ? -52.742 -1.647 9.479 1.00 15.44 295 GLU A N 1
ATOM 2315 C CA . GLU A 1 295 ? -53.138 -2.650 10.461 1.00 15.85 295 GLU A CA 1
ATOM 2316 C C . GLU A 1 295 ? -54.598 -2.462 10.863 1.00 15.77 295 GLU A C 1
ATOM 2317 O O . GLU A 1 295 ? -55.386 -3.407 10.846 1.00 14.78 295 GLU A O 1
ATOM 2323 N N . GLU A 1 296 ? -54.947 -1.230 11.215 1.00 17.36 296 GLU A N 1
ATOM 2324 C CA . GLU A 1 296 ? -56.300 -0.898 11.641 1.00 18.18 296 GLU A CA 1
ATOM 2325 C C . GLU A 1 296 ? -57.342 -0.987 10.530 1.00 18.27 296 GLU A C 1
ATOM 2326 O O . GLU A 1 296 ? -58.352 -1.675 10.675 1.00 17.94 296 GLU A O 1
ATOM 2332 N N . GLU A 1 297 ? -57.101 -0.296 9.420 1.00 18.53 297 GLU A N 1
ATOM 2333 C CA . GLU A 1 297 ? -58.055 -0.302 8.317 1.00 19.56 297 GLU A CA 1
ATOM 2334 C C . GLU A 1 297 ? -58.239 -1.683 7.692 1.00 19.17 297 GLU A C 1
ATOM 2335 O O . GLU A 1 297 ? -59.367 -2.128 7.478 1.00 19.58 297 GLU A O 1
ATOM 2341 N N . ALA A 1 298 ? -57.137 -2.362 7.393 1.00 17.30 298 ALA A N 1
ATOM 2342 C CA . ALA A 1 298 ? -57.224 -3.690 6.801 1.00 16.01 298 ALA A CA 1
ATOM 2343 C C . ALA A 1 298 ? -57.821 -4.661 7.815 1.00 15.60 298 ALA A C 1
ATOM 2344 O O . ALA A 1 298 ? -58.568 -5.571 7.454 1.00 15.87 298 ALA A O 1
ATOM 2346 N N . GLY A 1 299 ? -57.488 -4.453 9.085 1.00 15.82 299 GLY A N 1
ATOM 2347 C CA . GLY A 1 299 ? -57.992 -5.317 10.138 1.00 16.50 299 GLY A CA 1
ATOM 2348 C C . GLY A 1 299 ? -59.505 -5.348 10.241 1.00 17.75 299 GLY A C 1
ATOM 2349 O O . GLY A 1 299 ? -60.088 -6.379 10.575 1.00 16.54 299 GLY A O 1
ATOM 2350 N N . LYS A 1 300 ? -60.148 -4.220 9.956 1.00 18.47 300 LYS A N 1
ATOM 2351 C CA . LYS A 1 300 ? -61.602 -4.142 10.030 1.00 19.55 300 LYS A CA 1
ATOM 2352 C C . LYS A 1 300 ? -62.253 -5.232 9.188 1.00 19.42 300 LYS A C 1
ATOM 2353 O O . LYS A 1 300 ? -63.293 -5.779 9.557 1.00 20.54 300 LYS A O 1
ATOM 2359 N N . VAL A 1 301 ? -61.624 -5.551 8.062 1.00 18.84 301 VAL A N 1
ATOM 2360 C CA . VAL A 1 301 ? -62.139 -6.561 7.149 1.00 19.21 301 VAL A CA 1
ATOM 2361 C C . VAL A 1 301 ? -61.468 -7.926 7.294 1.00 18.75 301 VAL A C 1
ATOM 2362 O O . VAL A 1 301 ? -62.125 -8.963 7.195 1.00 19.49 301 VAL A O 1
ATOM 2366 N N . LEU A 1 302 ? -60.162 -7.924 7.540 1.00 17.09 302 LEU A N 1
ATOM 2367 C CA . LEU A 1 302 ? -59.412 -9.169 7.651 1.00 15.86 302 LEU A CA 1
ATOM 2368 C C . LEU A 1 302 ? -59.504 -9.905 8.987 1.00 14.59 302 LEU A C 1
ATOM 2369 O O . LEU A 1 302 ? -59.488 -11.135 9.013 1.00 14.75 302 LEU A O 1
ATOM 2374 N N . ASN A 1 303 ? -59.598 -9.171 10.091 1.00 15.12 303 ASN A N 1
ATOM 2375 C CA . ASN A 1 303 ? -59.690 -9.816 11.398 1.00 15.74 303 ASN A CA 1
ATOM 2376 C C . ASN A 1 303 ? -60.882 -10.776 11.480 1.00 16.40 303 ASN A C 1
ATOM 2377 O O . ASN A 1 303 ? -60.743 -11.907 11.947 1.00 16.94 303 ASN A O 1
ATOM 2382 N N . PRO A 1 304 ? -62.070 -10.341 11.028 1.00 16.92 304 PRO A N 1
ATOM 2383 C CA . PRO A 1 304 ? -63.226 -11.241 11.089 1.00 17.48 304 PRO A CA 1
ATOM 2384 C C . PRO A 1 304 ? -63.014 -12.510 10.263 1.00 17.80 304 PRO A C 1
ATOM 2385 O O . PRO A 1 304 ? -63.600 -13.555 10.554 1.00 19.24 304 PRO A O 1
ATOM 2389 N N . ARG A 1 305 ? -62.173 -12.411 9.236 1.00 16.55 305 ARG A N 1
ATOM 2390 C CA . ARG A 1 305 ? -61.879 -13.538 8.359 1.00 16.96 305 ARG A CA 1
ATOM 2391 C C . ARG A 1 305 ? -60.747 -14.413 8.887 1.00 15.82 305 ARG A C 1
ATOM 2392 O O . ARG A 1 305 ? -60.390 -15.414 8.270 1.00 16.57 305 ARG A O 1
ATOM 2400 N N . GLY A 1 306 ? -60.183 -14.028 10.027 1.00 15.20 306 GLY A N 1
ATOM 2401 C CA . GLY A 1 306 ? -59.101 -14.801 10.611 1.00 14.75 306 GLY A CA 1
ATOM 2402 C C . GLY A 1 306 ? -57.765 -14.597 9.922 1.00 13.91 306 GLY A C 1
ATOM 2403 O O . GLY A 1 306 ? -56.876 -15.443 10.019 1.00 13.38 306 GLY A O 1
ATOM 2404 N N . ILE A 1 307 ? -57.628 -13.479 9.215 1.00 13.80 307 ILE A N 1
ATOM 2405 C CA . ILE A 1 307 ? -56.392 -13.148 8.512 1.00 14.49 307 ILE A CA 1
ATOM 2406 C C . ILE A 1 307 ? -55.708 -12.063 9.333 1.00 13.23 307 ILE A C 1
ATOM 2407 O O . ILE A 1 307 ? -56.083 -10.893 9.274 1.00 12.75 307 ILE A O 1
ATOM 2412 N N . TYR A 1 308 ? -54.706 -12.465 10.109 1.00 13.03 308 TYR A N 1
ATOM 2413 C CA . TYR A 1 308 ? -54.003 -11.540 10.987 1.00 12.53 308 TYR A CA 1
ATOM 2414 C C . TYR A 1 308 ? -52.588 -11.199 10.543 1.00 11.53 308 TYR A C 1
ATOM 2415 O O . TYR A 1 308 ? -51.954 -11.952 9.804 1.00 12.73 308 TYR A O 1
ATOM 2424 N N . PRO A 1 309 ? -52.068 -10.053 11.003 1.00 11.66 309 PRO A N 1
ATOM 2425 C CA . PRO A 1 309 ? -50.708 -9.669 10.624 1.00 12.33 309 PRO A CA 1
ATOM 2426 C C . PRO A 1 309 ? -49.715 -10.650 11.246 1.00 11.98 309 PRO A C 1
ATOM 2427 O O . PRO A 1 309 ? -49.861 -11.039 12.408 1.00 11.80 309 PRO A O 1
ATOM 2431 N N . ASN A 1 310 ? -48.722 -11.064 10.464 1.00 10.77 310 ASN A N 1
ATOM 2432 C CA . ASN A 1 310 ? -47.715 -11.996 10.951 1.00 10.87 310 ASN A CA 1
ATOM 2433 C C . ASN A 1 310 ? -46.469 -11.230 11.395 1.00 10.41 310 ASN A C 1
ATOM 2434 O O . ASN A 1 310 ? -46.447 -9.999 11.366 1.00 10.71 310 ASN A O 1
ATOM 2439 N N . VAL A 1 311 ? -45.433 -11.951 11.808 1.00 9.70 311 VAL A N 1
ATOM 2440 C CA . VAL A 1 311 ? -44.218 -11.299 12.281 1.00 9.50 311 VAL A CA 1
ATOM 2441 C C . VAL A 1 311 ? -43.542 -10.447 11.207 1.00 9.86 311 VAL A C 1
ATOM 2442 O O . VAL A 1 311 ? -42.917 -9.431 11.515 1.00 9.18 311 VAL A O 1
ATOM 2446 N N . ASP A 1 312 ? -43.691 -10.853 9.950 1.00 9.76 312 ASP A N 1
ATOM 2447 C CA . ASP A 1 312 ? -43.089 -10.139 8.827 1.00 10.53 312 ASP A CA 1
ATOM 2448 C C . ASP A 1 312 ? -43.749 -8.783 8.593 1.00 10.57 312 ASP A C 1
ATOM 2449 O O . ASP A 1 312 ? -43.159 -7.892 7.980 1.00 11.05 312 ASP A O 1
ATOM 2454 N N . PHE A 1 313 ? -44.975 -8.632 9.079 1.00 10.77 313 PHE A N 1
ATOM 2455 C CA . PHE A 1 313 ? -45.707 -7.382 8.938 1.00 10.53 313 PHE A CA 1
ATOM 2456 C C . PHE A 1 313 ? -45.053 -6.308 9.811 1.00 11.21 313 PHE A C 1
ATOM 2457 O O . PHE A 1 313 ? -45.036 -5.128 9.459 1.00 12.44 313 PHE A O 1
ATOM 2465 N N . TYR A 1 314 ? -44.480 -6.732 10.934 1.00 9.84 314 TYR A N 1
ATOM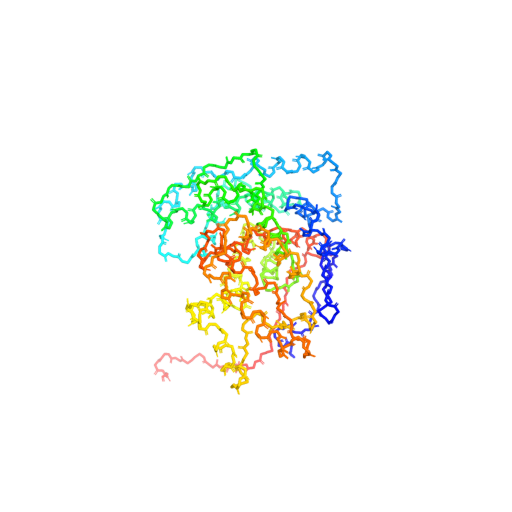 2466 C CA . TYR A 1 314 ? -43.853 -5.811 11.876 1.00 10.28 314 TYR A CA 1
ATOM 2467 C C . TYR A 1 314 ? -42.335 -5.684 11.812 1.00 9.08 314 TYR A C 1
ATOM 2468 O O . TYR A 1 314 ? -41.797 -4.592 11.997 1.00 10.44 314 TYR A O 1
ATOM 2477 N N . SER A 1 315 ? -41.647 -6.792 11.554 1.00 9.76 315 SER A N 1
ATOM 2478 C CA . SER A 1 315 ? -40.186 -6.790 11.562 1.00 9.85 315 SER A CA 1
ATOM 2479 C C . SER A 1 315 ? -39.484 -5.802 10.643 1.00 9.74 315 SER A C 1
ATOM 2480 O O . SER A 1 315 ? -38.471 -5.223 11.032 1.00 10.35 315 SER A O 1
ATOM 2483 N N . GLY A 1 316 ? -40.006 -5.616 9.434 1.00 10.16 316 GLY A N 1
ATOM 2484 C CA . GLY A 1 316 ? -39.392 -4.680 8.506 1.00 11.34 316 GLY A CA 1
ATOM 2485 C C . GLY A 1 316 ? -39.406 -3.266 9.057 1.00 10.95 316 GLY A C 1
ATOM 2486 O O . GLY A 1 316 ? -38.406 -2.546 8.993 1.00 11.26 316 GLY A O 1
ATOM 2487 N N . VAL A 1 317 ? -40.547 -2.856 9.599 1.00 12.01 317 VAL A N 1
ATOM 2488 C CA . VAL A 1 317 ? -40.667 -1.523 10.171 1.00 12.23 317 VAL A CA 1
ATOM 2489 C C . VAL A 1 317 ? -39.773 -1.415 11.404 1.00 11.29 317 VAL A C 1
ATOM 2490 O O . VAL A 1 317 ? -39.167 -0.374 11.650 1.00 11.02 317 VAL A O 1
ATOM 2494 N N . VAL A 1 318 ? -39.692 -2.498 12.173 1.00 10.35 318 VAL A N 1
ATOM 2495 C CA . VAL A 1 318 ? -38.847 -2.528 13.361 1.00 10.12 318 VAL A CA 1
ATOM 2496 C C . VAL A 1 318 ? -37.393 -2.251 12.977 1.00 9.99 318 VAL A C 1
ATOM 2497 O O . VAL A 1 318 ? -36.739 -1.383 13.557 1.00 10.66 318 VAL A O 1
ATOM 2501 N N . TYR A 1 319 ? -36.886 -2.979 11.986 1.00 9.50 319 TYR A N 1
ATOM 2502 C CA . TYR A 1 319 ? -35.503 -2.784 11.571 1.00 9.20 319 TYR A CA 1
ATOM 2503 C C . TYR A 1 319 ? -35.278 -1.388 10.997 1.00 10.07 319 TYR A C 1
ATOM 2504 O O . TYR A 1 319 ? -34.236 -0.778 11.241 1.00 10.96 319 TYR A O 1
ATOM 2513 N N . SER A 1 320 ? -36.256 -0.883 10.250 1.00 9.50 320 SER A N 1
ATOM 2514 C CA . SER A 1 320 ? -36.158 0.456 9.674 1.00 11.74 320 SER A CA 1
ATOM 2515 C C . SER A 1 320 ? -36.088 1.478 10.809 1.00 12.11 320 SER A C 1
ATOM 2516 O O . SER A 1 320 ? -35.258 2.392 10.790 1.00 13.32 320 SER A O 1
ATOM 2519 N N . ASP A 1 321 ? -36.961 1.314 11.800 1.00 12.84 321 ASP A N 1
ATOM 2520 C CA . ASP A 1 321 ? -36.991 2.217 12.946 1.00 13.60 321 ASP A CA 1
ATOM 2521 C C . ASP A 1 321 ? -35.702 2.149 13.753 1.00 13.89 321 ASP A C 1
ATOM 2522 O O . ASP A 1 321 ? -35.339 3.109 14.434 1.00 15.39 321 ASP A O 1
ATOM 2527 N N . LEU A 1 322 ? -35.015 1.011 13.684 1.00 12.73 322 LEU A N 1
ATOM 2528 C CA . LEU A 1 322 ? -33.766 0.843 14.412 1.00 12.61 322 LEU A CA 1
ATOM 2529 C C . LEU A 1 322 ? -32.551 1.273 13.586 1.00 12.88 322 LEU A C 1
ATOM 2530 O O . LEU A 1 322 ? -31.410 1.083 14.009 1.00 14.48 322 LEU A O 1
ATOM 2535 N N . GLY A 1 323 ? -32.805 1.841 12.408 1.00 12.88 323 GLY A N 1
ATOM 2536 C CA . GLY A 1 323 ? -31.727 2.343 11.568 1.00 13.32 323 GLY A CA 1
ATOM 2537 C C . GLY A 1 323 ? -31.291 1.573 10.335 1.00 13.31 323 GLY A C 1
ATOM 2538 O O . GLY A 1 323 ? -30.381 2.013 9.629 1.00 13.88 323 GLY A O 1
ATOM 2539 N N . PHE A 1 324 ? -31.933 0.447 10.047 1.00 12.38 324 PHE A N 1
ATOM 2540 C CA . PHE A 1 324 ? -31.536 -0.357 8.894 1.00 11.51 324 PHE A CA 1
ATOM 2541 C C . PHE A 1 324 ? -32.353 -0.171 7.621 1.00 12.77 324 PHE A C 1
ATOM 2542 O O . PHE A 1 324 ? -33.556 0.088 7.663 1.00 14.17 324 PHE A O 1
ATOM 2550 N N . SER A 1 325 ? -31.678 -0.326 6.486 1.00 11.90 325 SER A N 1
ATOM 2551 C CA . SER A 1 325 ? -32.319 -0.217 5.182 1.00 11.55 325 SER A CA 1
ATOM 2552 C C . SER A 1 325 ? -32.851 -1.589 4.782 1.00 11.03 325 SER A C 1
ATOM 2553 O O . SER A 1 325 ? -32.466 -2.611 5.351 1.00 11.07 325 SER A O 1
ATOM 2556 N N . LEU A 1 326 ? -33.726 -1.604 3.785 1.00 10.92 326 LEU A N 1
ATOM 2557 C CA . LEU A 1 326 ? -34.333 -2.838 3.305 1.00 10.91 326 LEU A CA 1
ATOM 2558 C C . LEU A 1 326 ? -33.322 -3.919 2.925 1.00 9.99 326 LEU A C 1
ATOM 2559 O O . LEU A 1 326 ? -33.535 -5.097 3.222 1.00 8.72 326 LEU A O 1
ATOM 2564 N N . GLU A 1 327 ? -32.218 -3.534 2.286 1.00 10.06 327 GLU A N 1
ATOM 2565 C CA . GLU A 1 327 ? -31.225 -4.527 1.881 1.00 10.58 327 GLU A CA 1
ATOM 2566 C C . GLU A 1 327 ? -30.512 -5.201 3.046 1.00 9.96 327 GLU A C 1
ATOM 2567 O O . GLU A 1 327 ? -29.768 -6.162 2.849 1.00 11.05 327 GLU A O 1
ATOM 2573 N N . PHE A 1 328 ? -30.735 -4.707 4.260 1.00 8.19 328 PHE A N 1
ATOM 2574 C CA . PHE A 1 328 ? -30.116 -5.319 5.429 1.00 7.97 328 PHE A CA 1
ATOM 2575 C C . PHE A 1 328 ? -31.084 -6.198 6.221 1.00 8.41 328 PHE A C 1
ATOM 2576 O O . PHE A 1 328 ? -30.708 -6.786 7.233 1.00 8.43 328 PHE A O 1
ATOM 2584 N N . PHE A 1 329 ? -32.322 -6.312 5.746 1.00 8.37 329 PHE A N 1
ATOM 2585 C CA . PHE A 1 329 ? -33.307 -7.137 6.443 1.00 7.94 329 PHE A CA 1
ATOM 2586 C C . PHE A 1 329 ? -32.902 -8.610 6.480 1.00 7.84 329 PHE A C 1
ATOM 2587 O O . PHE A 1 329 ? -32.904 -9.227 7.548 1.00 7.81 329 PHE A O 1
ATOM 2595 N N . THR A 1 330 ? -32.559 -9.188 5.332 1.00 7.04 330 THR A N 1
ATOM 2596 C CA . THR A 1 330 ? -32.163 -10.594 5.338 1.00 6.92 330 THR A CA 1
ATOM 2597 C C . THR A 1 330 ? -30.864 -10.781 6.137 1.00 7.31 330 THR A C 1
ATOM 2598 O O . THR A 1 330 ? -30.703 -11.781 6.835 1.00 7.57 330 THR A O 1
ATOM 2602 N N . PRO A 1 331 ? -29.911 -9.833 6.038 1.00 7.71 331 PRO A N 1
ATOM 2603 C CA . PRO A 1 331 ? -28.688 -10.016 6.826 1.00 7.39 331 PRO A CA 1
ATOM 2604 C C . PRO A 1 331 ? -29.016 -10.092 8.330 1.00 7.42 331 PRO A C 1
ATOM 2605 O O . PRO A 1 331 ? -28.420 -10.883 9.059 1.00 7.63 331 PRO A O 1
ATOM 2609 N N . ILE A 1 332 ? -29.961 -9.274 8.791 1.00 6.91 332 ILE A N 1
ATOM 2610 C CA . ILE A 1 332 ? -30.356 -9.303 10.202 1.00 6.84 332 ILE A CA 1
ATOM 2611 C C . ILE A 1 332 ? -30.969 -10.674 10.515 1.00 6.99 332 ILE A C 1
ATOM 2612 O O . ILE A 1 332 ? -30.745 -11.234 11.586 1.00 7.58 332 ILE A O 1
ATOM 2617 N N . PHE A 1 333 ? -31.747 -11.203 9.574 1.00 6.91 333 PHE A N 1
ATOM 2618 C CA . PHE A 1 333 ? -32.361 -12.520 9.726 1.00 6.46 333 PHE A CA 1
ATOM 2619 C C . PHE A 1 333 ? -31.231 -13.532 9.975 1.00 6.23 333 PHE A C 1
ATOM 2620 O O . PHE A 1 333 ? -31.333 -14.389 10.854 1.00 7.08 333 PHE A O 1
ATOM 2628 N N . ALA A 1 334 ? -30.146 -13.412 9.212 1.00 6.48 334 ALA A N 1
ATOM 2629 C CA . ALA A 1 334 ? -29.001 -14.313 9.355 1.00 6.34 334 ALA A CA 1
ATOM 2630 C C . ALA A 1 334 ? -28.294 -14.141 10.700 1.00 6.21 334 ALA A C 1
ATOM 2631 O O . ALA A 1 334 ? -27.807 -15.110 11.285 1.00 6.68 334 ALA A O 1
ATOM 2633 N N . VAL A 1 335 ? -28.232 -12.902 11.179 1.00 6.65 335 VAL A N 1
ATOM 2634 C CA . VAL A 1 335 ? -27.597 -12.613 12.458 1.00 6.73 335 VAL A CA 1
ATOM 2635 C C . VAL A 1 335 ? -28.294 -13.415 13.555 1.00 6.06 335 VAL A C 1
ATOM 2636 O O . VAL A 1 335 ? -27.667 -13.831 14.531 1.00 7.42 335 VAL A O 1
ATOM 2640 N N . ALA A 1 336 ? -29.589 -13.656 13.381 1.00 6.65 336 ALA A N 1
ATOM 2641 C CA . ALA A 1 336 ? -30.345 -14.432 14.355 1.00 6.48 336 ALA A CA 1
ATOM 2642 C C . ALA A 1 336 ? -30.289 -15.928 14.059 1.00 6.90 336 ALA A C 1
ATOM 2643 O O . ALA A 1 336 ? -30.004 -16.740 14.943 1.00 7.15 336 ALA A O 1
ATOM 2645 N N . ARG A 1 337 ? -30.539 -16.281 12.803 1.00 6.65 337 ARG A N 1
ATOM 2646 C CA . ARG A 1 337 ? -30.597 -17.677 12.382 1.00 6.46 337 ARG A CA 1
ATOM 2647 C C . ARG A 1 337 ? -29.314 -18.488 12.495 1.00 6.00 337 ARG A C 1
ATOM 2648 O O . ARG A 1 337 ? -29.363 -19.717 12.536 1.00 6.02 337 ARG A O 1
ATOM 2656 N N . ILE A 1 338 ? -28.168 -17.819 12.548 1.00 5.96 338 ILE A N 1
ATOM 2657 C CA . ILE A 1 338 ? -26.912 -18.544 12.674 1.00 6.25 338 ILE A CA 1
ATOM 2658 C C . ILE A 1 338 ? -26.953 -19.483 13.890 1.00 5.72 338 ILE A C 1
ATOM 2659 O O . ILE A 1 338 ? -26.373 -20.566 13.861 1.00 6.26 338 ILE A O 1
ATOM 2664 N N . SER A 1 339 ? -27.655 -19.087 14.950 1.00 6.22 339 SER A N 1
ATOM 2665 C CA . SER A 1 339 ? -27.749 -19.947 16.130 1.00 6.15 339 SER A CA 1
ATOM 2666 C C . SER A 1 339 ? -28.516 -21.227 15.801 1.00 6.76 339 SER A C 1
ATOM 2667 O O . SER A 1 339 ? -28.108 -22.322 16.190 1.00 7.25 339 SER A O 1
ATOM 2670 N N . GLY A 1 340 ? -29.628 -21.088 15.083 1.00 6.23 340 GLY A N 1
ATOM 2671 C CA . GLY A 1 340 ? -30.394 -22.256 14.690 1.00 6.52 340 GLY A CA 1
ATOM 2672 C C . GLY A 1 340 ? -29.594 -23.147 13.750 1.00 5.96 340 GLY A C 1
ATOM 2673 O O . GLY A 1 340 ? -29.651 -24.372 13.849 1.00 6.14 340 GLY A O 1
ATOM 2674 N N . TRP A 1 341 ? -28.846 -22.542 12.831 1.00 6.60 341 TRP A N 1
ATOM 2675 C CA . TRP A 1 341 ? -28.039 -23.327 11.903 1.00 5.71 341 TRP A CA 1
ATOM 2676 C C . TRP A 1 341 ? -27.004 -24.167 12.645 1.00 5.73 341 TRP A C 1
ATOM 2677 O O . TRP A 1 341 ? -26.865 -25.364 12.384 1.00 6.39 341 TRP A O 1
ATOM 2688 N N . VAL A 1 342 ? -26.271 -23.542 13.562 1.00 6.80 342 VAL A N 1
ATOM 2689 C CA . VAL A 1 342 ? -25.260 -24.268 14.325 1.00 6.99 342 VAL A CA 1
ATOM 2690 C C . VAL A 1 342 ? -25.927 -25.369 15.145 1.00 6.89 342 VAL A C 1
ATOM 2691 O O . VAL A 1 342 ? -25.445 -26.500 15.182 1.00 7.14 342 VAL A O 1
ATOM 2695 N N . GLY A 1 343 ? -27.050 -25.046 15.782 1.00 7.44 343 GLY A N 1
ATOM 2696 C CA . GLY A 1 343 ? -27.757 -26.043 16.567 1.00 6.93 343 GLY A CA 1
ATOM 2697 C C . GLY A 1 343 ? -28.164 -27.232 15.713 1.00 6.06 343 GLY A C 1
ATOM 2698 O O . GLY A 1 343 ? -28.070 -28.384 16.139 1.00 7.41 343 GLY A O 1
ATOM 2699 N N . HIS A 1 344 ? -28.624 -26.957 14.497 1.00 6.62 344 HIS A N 1
ATOM 2700 C CA . HIS A 1 344 ? -29.040 -28.025 13.598 1.00 5.85 344 HIS A CA 1
ATOM 2701 C C . HIS A 1 344 ? -27.887 -28.903 13.135 1.00 7.25 344 HIS A C 1
ATOM 2702 O O . HIS A 1 344 ? -28.045 -30.114 12.982 1.00 7.70 344 HIS A O 1
ATOM 2709 N N . ILE A 1 345 ? -26.725 -28.302 12.915 1.00 7.04 345 ILE A N 1
ATOM 2710 C CA . ILE A 1 345 ? -25.574 -29.088 12.495 1.00 8.22 345 ILE A CA 1
ATOM 2711 C C . ILE A 1 345 ? -25.154 -30.012 13.639 1.00 7.36 345 ILE A C 1
ATOM 2712 O O . ILE A 1 345 ? -24.878 -31.194 13.423 1.00 7.95 345 ILE A O 1
ATOM 2717 N N . LEU A 1 346 ? -25.125 -29.482 14.858 1.00 7.80 346 LEU A N 1
ATOM 2718 C CA . LEU A 1 346 ? -24.762 -30.296 16.012 1.00 8.31 346 LEU A CA 1
ATOM 2719 C C . LEU A 1 346 ? -25.753 -31.445 16.178 1.00 8.48 346 LEU A C 1
ATOM 2720 O O . LEU A 1 346 ? -25.358 -32.590 16.407 1.00 8.47 346 LEU A O 1
ATOM 2725 N N . GLU A 1 347 ? -27.044 -31.143 16.059 1.00 7.81 347 GLU A N 1
ATOM 2726 C CA . GLU A 1 347 ? -28.057 -32.179 16.211 1.00 7.63 347 GLU A CA 1
ATOM 2727 C C . GLU A 1 347 ? -27.982 -33.242 15.126 1.00 7.74 347 GLU A C 1
ATOM 2728 O O . GLU A 1 347 ? -28.038 -34.438 15.416 1.00 8.27 347 GLU A O 1
ATOM 2734 N N . TYR A 1 348 ? -27.870 -32.814 13.874 1.00 7.11 348 TYR A N 1
ATOM 2735 C CA . TYR A 1 348 ? -27.802 -33.767 12.778 1.00 6.60 348 TYR A CA 1
ATOM 2736 C C . TYR A 1 348 ? -26.627 -34.718 12.968 1.00 7.72 348 TYR A C 1
ATOM 2737 O O . TYR A 1 348 ? -26.748 -35.920 12.739 1.00 8.50 348 TYR A O 1
ATOM 2746 N N . GLN A 1 349 ? -25.487 -34.178 13.381 1.00 8.68 349 GLN A N 1
ATOM 2747 C CA . GLN A 1 349 ? -24.310 -35.010 13.598 1.00 9.21 349 GLN A CA 1
ATOM 2748 C C . GLN A 1 349 ? -24.574 -36.027 14.706 1.00 9.64 349 GLN A C 1
ATOM 2749 O O . GLN A 1 349 ? -24.213 -37.197 14.587 1.00 9.78 349 GLN A O 1
ATOM 2755 N N . GLU A 1 350 ? -25.214 -35.572 15.777 1.00 8.90 350 GLU A N 1
ATOM 2756 C CA . GLU A 1 350 ? -25.512 -36.428 16.922 1.00 10.78 350 GLU A CA 1
ATOM 2757 C C . GLU A 1 350 ? -26.531 -37.529 16.653 1.00 11.45 350 GLU A C 1
ATOM 2758 O O . GLU A 1 350 ? -26.322 -38.686 17.024 1.00 12.37 350 GLU A O 1
ATOM 2764 N N . LEU A 1 351 ? -27.628 -37.168 15.998 1.00 10.09 351 LEU A N 1
ATOM 2765 C CA . LEU A 1 351 ? -28.718 -38.108 15.756 1.00 10.29 351 LEU A CA 1
ATOM 2766 C C . LEU A 1 351 ? -28.772 -38.866 14.440 1.00 11.00 351 LEU A C 1
ATOM 2767 O O . LEU A 1 351 ? -29.414 -39.913 14.362 1.00 13.00 351 LEU A O 1
ATOM 2772 N N . ASP A 1 352 ? -28.103 -38.361 13.412 1.00 9.54 352 ASP A N 1
ATOM 2773 C CA . ASP A 1 352 ? -28.190 -38.986 12.096 1.00 9.21 352 ASP A CA 1
ATOM 2774 C C . ASP A 1 352 ? -26.828 -39.075 11.411 1.00 10.12 352 ASP A C 1
ATOM 2775 O O . ASP A 1 352 ? -26.259 -40.161 11.285 1.00 11.02 352 ASP A O 1
ATOM 2780 N N . ASN A 1 353 ? -26.330 -37.930 10.951 1.00 9.52 353 ASN A N 1
ATOM 2781 C CA . ASN A 1 353 ? -25.018 -37.822 10.317 1.00 10.27 353 ASN A CA 1
ATOM 2782 C C . ASN A 1 353 ? -24.829 -38.557 8.992 1.00 9.58 353 ASN A C 1
ATOM 2783 O O . ASN A 1 353 ? -23.696 -38.800 8.576 1.00 10.96 353 ASN A O 1
ATOM 2788 N N . ARG A 1 354 ? -25.922 -38.897 8.320 1.00 8.88 354 ARG A N 1
ATOM 2789 C CA . ARG A 1 354 ? -25.822 -39.603 7.047 1.00 10.18 354 ARG A CA 1
ATOM 2790 C C . ARG A 1 354 ? -25.607 -38.685 5.848 1.00 11.20 354 ARG A C 1
ATOM 2791 O O . ARG A 1 354 ? -26.087 -37.550 5.815 1.00 10.69 354 ARG A O 1
ATOM 2799 N N . LEU A 1 355 ? -24.874 -39.189 4.863 1.00 11.44 355 LEU A N 1
ATOM 2800 C CA . LEU A 1 355 ? -24.647 -38.457 3.625 1.00 10.83 355 LEU A CA 1
ATOM 2801 C C . LEU A 1 355 ? -26.002 -38.455 2.921 1.00 12.18 355 LEU A C 1
ATOM 2802 O O . LEU A 1 355 ? -26.661 -39.491 2.856 1.00 12.77 355 LEU A O 1
ATOM 2807 N N . LEU A 1 356 ? -26.436 -37.308 2.409 1.00 12.37 356 LEU A N 1
ATOM 2808 C CA . LEU A 1 356 ? -27.720 -37.273 1.712 1.00 13.19 356 LEU A CA 1
ATOM 2809 C C . LEU A 1 356 ? -27.532 -37.798 0.294 1.00 14.87 356 LEU A C 1
ATOM 2810 O O . LEU A 1 356 ? -26.641 -37.352 -0.426 1.00 16.05 356 LEU A O 1
ATOM 2815 N N . ARG A 1 357 ? -28.370 -38.752 -0.101 1.00 15.32 357 ARG A N 1
ATOM 2816 C CA . ARG A 1 357 ? -28.267 -39.340 -1.430 1.00 17.40 357 ARG A CA 1
ATOM 2817 C C . ARG A 1 357 ? -29.578 -39.417 -2.204 1.00 16.20 357 ARG A C 1
ATOM 2818 O O . ARG A 1 357 ? -30.008 -40.495 -2.609 1.00 16.36 357 ARG A O 1
ATOM 2826 N N . PRO A 1 358 ? -30.238 -38.266 -2.415 1.00 15.27 358 PRO A N 1
ATOM 2827 C CA . PRO A 1 358 ? -31.498 -38.277 -3.161 1.00 15.29 358 PRO A CA 1
ATOM 2828 C C . PRO A 1 358 ? -31.217 -38.545 -4.635 1.00 15.24 358 PRO A C 1
ATOM 2829 O O . PRO A 1 358 ? -30.064 -38.529 -5.069 1.00 17.45 358 PRO A O 1
ATOM 2833 N N . GLY A 1 359 ? -32.269 -38.791 -5.405 1.00 14.06 359 GLY A N 1
ATOM 2834 C CA . GLY A 1 359 ? -32.081 -39.054 -6.817 1.00 13.92 359 GLY A CA 1
ATOM 2835 C C . GLY A 1 359 ? -33.141 -38.402 -7.678 1.00 13.24 359 GLY A C 1
ATOM 2836 O O . GLY A 1 359 ? -33.994 -37.659 -7.188 1.00 12.22 359 GLY A O 1
ATOM 2837 N N . ALA A 1 360 ? -33.078 -38.679 -8.975 1.00 13.40 360 ALA A N 1
ATOM 2838 C CA . ALA A 1 360 ? -34.041 -38.136 -9.917 1.00 12.82 360 ALA A CA 1
ATOM 2839 C C . ALA A 1 360 ? -34.525 -39.236 -10.846 1.00 12.81 360 ALA A C 1
ATOM 2840 O O . ALA A 1 360 ? -33.810 -40.203 -11.110 1.00 13.97 360 ALA A O 1
ATOM 2842 N N . LYS A 1 361 ? -35.755 -39.092 -11.323 1.00 11.48 361 LYS A N 1
ATOM 2843 C CA . LYS A 1 361 ? -36.313 -40.056 -12.258 1.00 12.47 361 LYS A CA 1
ATOM 2844 C C . LYS A 1 361 ? -35.712 -39.695 -13.608 1.00 11.76 361 LYS A C 1
ATOM 2845 O O . LYS A 1 361 ? -35.812 -38.549 -14.044 1.00 11.83 361 LYS A O 1
ATOM 2851 N N . TYR A 1 362 ? -35.079 -40.659 -14.268 1.00 11.62 362 TYR A N 1
ATOM 2852 C CA . TYR A 1 362 ? -34.475 -40.381 -15.562 1.00 11.38 362 TYR A CA 1
ATOM 2853 C C . TYR A 1 362 ? -35.520 -40.387 -16.666 1.00 12.47 362 TYR A C 1
ATOM 2854 O O . TYR A 1 362 ? -36.250 -41.362 -16.836 1.00 14.36 362 TYR A O 1
ATOM 2863 N N . VAL A 1 363 ? -35.589 -39.285 -17.406 1.00 11.26 363 VAL A N 1
ATOM 2864 C CA . VAL A 1 363 ? -36.539 -39.154 -18.503 1.00 12.63 363 VAL A CA 1
ATOM 2865 C C . VAL A 1 363 ? -35.804 -38.734 -19.772 1.00 12.41 363 VAL A C 1
ATOM 2866 O O . VAL A 1 363 ? -36.394 -38.167 -20.693 1.00 14.40 363 VAL A O 1
ATOM 2870 N N . GLY A 1 364 ? -34.507 -39.024 -19.807 1.00 11.08 364 GLY A N 1
ATOM 2871 C CA . GLY A 1 364 ? -33.692 -38.681 -20.957 1.00 11.87 364 GLY A CA 1
ATOM 2872 C C . GLY A 1 364 ? -33.596 -39.793 -21.984 1.00 12.11 364 GLY A C 1
ATOM 2873 O O . GLY A 1 364 ? -34.389 -40.734 -21.968 1.00 12.69 364 GLY A O 1
ATOM 2874 N N A GLU A 1 365 ? -32.614 -39.686 -22.873 0.40 12.21 365 GLU A N 1
ATOM 2875 N N B GLU A 1 365 ? -32.615 -39.681 -22.875 0.60 12.15 365 GLU A N 1
ATOM 2876 C CA A GLU A 1 365 ? -32.416 -40.678 -23.922 0.40 13.08 365 GLU A CA 1
ATOM 2877 C CA B GLU A 1 365 ? -32.400 -40.664 -23.930 0.60 13.42 365 GLU A CA 1
ATOM 2878 C C A GLU A 1 365 ? -31.312 -41.668 -23.576 0.40 12.33 365 GLU A C 1
ATOM 2879 C C B GLU A 1 365 ? -31.296 -41.657 -23.587 0.60 12.40 365 GLU A C 1
ATOM 2880 O O A GLU A 1 365 ? -30.538 -41.457 -22.641 0.40 11.52 365 GLU A O 1
ATOM 2881 O O B GLU A 1 365 ? -30.504 -41.438 -22.668 0.60 11.01 365 GLU A O 1
ATOM 2892 N N . LEU A 1 366 ? -31.249 -42.748 -24.347 1.00 11.31 366 LEU A N 1
ATOM 2893 C CA . LEU A 1 366 ? -30.249 -43.787 -24.150 1.00 11.61 366 LEU A CA 1
ATOM 2894 C C . LEU A 1 366 ? -29.669 -44.183 -25.503 1.00 11.30 366 LEU A C 1
ATOM 2895 O O . LEU A 1 366 ? -30.342 -44.097 -26.529 1.00 10.72 366 LEU A O 1
ATOM 2900 N N . ASP A 1 367 ? -28.411 -44.607 -25.495 1.00 11.23 367 ASP A N 1
ATOM 2901 C CA . ASP A 1 367 ? -27.735 -45.038 -26.709 1.00 12.50 367 ASP A CA 1
ATOM 2902 C C . ASP A 1 367 ? -27.732 -44.013 -27.833 1.00 12.50 367 ASP A C 1
ATOM 2903 O O . ASP A 1 367 ? -27.975 -44.341 -28.999 1.00 12.94 367 ASP A O 1
ATOM 2908 N N . VAL A 1 368 ? -27.463 -42.763 -27.473 1.00 11.45 368 VAL A N 1
ATOM 2909 C CA . VAL A 1 368 ? -27.374 -41.689 -28.449 1.00 11.37 368 VAL A CA 1
ATOM 2910 C C . VAL A 1 368 ? -25.953 -41.810 -28.988 1.00 12.10 368 VAL A C 1
ATOM 2911 O O . VAL A 1 368 ? -25.001 -41.937 -28.222 1.00 11.74 368 VAL A O 1
ATOM 2915 N N . PRO A 1 369 ? -25.792 -41.788 -30.316 1.00 12.74 369 PRO A N 1
ATOM 2916 C CA . PRO A 1 369 ? -24.454 -41.910 -30.895 1.00 12.41 369 PRO A CA 1
ATOM 2917 C C . PRO A 1 369 ? -23.589 -40.664 -30.815 1.00 12.42 369 PRO A C 1
ATOM 2918 O O . PRO A 1 369 ? -24.093 -39.537 -30.847 1.00 12.50 369 PRO A O 1
ATOM 2922 N N . TYR A 1 370 ? -22.283 -40.870 -30.682 1.00 12.12 370 TYR A N 1
ATOM 2923 C CA . TYR A 1 370 ? -21.366 -39.746 -30.693 1.00 12.00 370 TYR A CA 1
ATOM 2924 C C . TYR A 1 370 ? -21.181 -39.516 -32.189 1.00 12.73 370 TYR A C 1
ATOM 2925 O O . TYR A 1 370 ? -20.427 -40.231 -32.858 1.00 12.91 370 TYR A O 1
ATOM 2934 N N . VAL A 1 371 ? -21.894 -38.530 -32.715 1.00 11.92 371 VAL A N 1
ATOM 2935 C CA . VAL A 1 371 ? -21.840 -38.213 -34.132 1.00 13.34 371 VAL A CA 1
ATOM 2936 C C . VAL A 1 371 ? -20.571 -37.459 -34.512 1.00 13.68 371 VAL A C 1
ATOM 2937 O O . VAL A 1 371 ? -20.195 -36.492 -33.853 1.00 13.11 371 VAL A O 1
ATOM 2941 N N . PRO A 1 372 ? -19.883 -37.904 -35.577 1.00 14.08 372 PRO A N 1
ATOM 2942 C CA . PRO A 1 372 ? -18.658 -37.226 -36.009 1.00 15.48 372 PRO A CA 1
ATOM 2943 C C . PRO A 1 372 ? -18.959 -35.745 -36.219 1.00 15.95 372 PRO A C 1
ATOM 2944 O O . PRO A 1 372 ? -20.020 -35.391 -36.731 1.00 16.52 372 PRO A O 1
ATOM 2948 N N . LEU A 1 373 ? -18.023 -34.888 -35.827 1.00 17.92 373 LEU A N 1
ATOM 2949 C CA . LEU A 1 373 ? -18.203 -33.445 -35.952 1.00 19.92 373 LEU A CA 1
ATOM 2950 C C . LEU A 1 373 ? -18.787 -32.989 -37.292 1.00 21.49 373 LEU A C 1
ATOM 2951 O O . LEU A 1 373 ? -19.751 -32.223 -37.325 1.00 21.26 373 LEU A O 1
ATOM 2956 N N . GLU A 1 374 ? -18.212 -33.463 -38.391 1.00 23.37 374 GLU A N 1
ATOM 2957 C CA . GLU A 1 374 ? -18.672 -33.073 -39.722 1.00 25.51 374 GLU A CA 1
ATOM 2958 C C . GLU A 1 374 ? -20.073 -33.563 -40.085 1.00 25.41 374 GLU A C 1
ATOM 2959 O O . GLU A 1 374 ? -20.718 -33.005 -40.975 1.00 26.31 374 GLU A O 1
ATOM 2965 N N . ALA A 1 375 ? -20.546 -34.597 -39.397 1.00 23.38 375 ALA A N 1
ATOM 2966 C CA . ALA A 1 375 ? -21.861 -35.164 -39.681 1.00 23.05 375 ALA A CA 1
ATOM 2967 C C . ALA A 1 375 ? -23.009 -34.487 -38.938 1.00 22.89 375 ALA A C 1
ATOM 2968 O O . ALA A 1 375 ? -24.161 -34.904 -39.056 1.00 23.30 375 ALA A O 1
ATOM 2970 N N . ARG A 1 376 ? -22.699 -33.448 -38.171 1.00 23.86 376 ARG A N 1
ATOM 2971 C CA . ARG A 1 376 ? -23.726 -32.736 -37.420 1.00 24.42 376 ARG A CA 1
ATOM 2972 C C . ARG A 1 376 ? -24.184 -31.515 -38.208 1.00 25.89 376 ARG A C 1
ATOM 2973 O O . ARG A 1 376 ? -25.391 -31.417 -38.494 1.00 28.78 376 ARG A O 1
#

Sequence (374 aa):
VARGLEGVLFTESRMCYIDGQQGKLYYYYGIPIQELAEKSSFEETTFLLLHGRLPRRQELEEFSAALARRRALPAHLLESFKRYPVSAHPMSFLRTAVSEFGMMLDPTEGDISREALYEKGLDLIAKFATIVAANKRLKEGKEPIPPRREDLSHAANFLYMANGVEPSPEQARLMDAALILHAEHGFNASTFTAIAAFSTETDLYSAITAAVASLKGPRHGGANEAVMRMIQEIGTPERAREWVREKLAKKERIMGMGHRVYKAFFDPRAGVLEKLARLVAEKHGHSKEYQILKIVEEEAGKVLNPRGIYPNVDFYSGVVYSDLGFSLEFFTPIFAVARISGWVGHILEYQELDNRLLRPGAKYVGEELDVPYVPLEAR

CATH classification: 1.10.580.10 (+1 more: 1.10.230.10)

Foldseek 3Di:
DCVVCPPPDDFDDQAWDAQQAVQFIDGLNHTLLCCLVPHFLQQLLCCLAVSDGDDPVRSVVSQLLLLVLQDDDPVLLVVLLPDPLPDQLLVQLLVSLVVSLVVDPPQLDDDLVVLVSVLSNCLSHLLQSLLQSLQVNVVHGFDGFDSVDGSQQRSLCRNPVDGDDPLLSSLLRSVLSLLQADPDDFLLVQLCLQCLVVGGNSRSNSSSSVRLPDCVHQQQLLVLVVVLVVCPFLVSLLVVLVVCVVVVHDHRQWADPRNRAANSSQVSNVVSLVVCCVVVHQDRSNSSLVSNQVNNCVPRVVVRTHGYNSSRQNVSVVSSPDDSSCSSSSSSSSHSSNSSSSSSRCVVGPSHNDDDDDDDPDDPPDDPDDPVRD